Protein AF-A0A2E2RW66-F1 (afdb_monomer)

pLDDT: mean 82.97, std 22.16, range [25.02, 98.81]

Radius of gyration: 23.98 Å; Cα contacts (8 Å, |Δi|>4): 800; chains: 1; bounding box: 76×81×55 Å

Solvent-accessible surface area (backbone atoms only — not comparable to full-atom values): 22572 Å² total; per-residue (Å²): 132,74,61,72,46,78,42,65,45,99,88,58,49,57,39,29,41,33,36,67,34,49,28,32,40,36,44,41,57,40,90,89,77,62,44,79,34,31,44,38,28,28,31,56,84,73,71,51,70,77,42,40,42,37,46,43,56,52,96,90,62,48,66,36,30,38,44,34,87,45,46,69,62,15,36,42,43,45,59,52,98,80,56,28,51,33,35,38,39,31,69,54,42,71,90,65,44,36,46,41,42,66,47,97,72,63,43,64,38,31,36,68,90,56,33,51,36,42,53,49,72,66,100,80,35,77,60,57,62,50,57,46,28,43,42,88,27,43,40,43,59,52,96,86,47,37,41,37,22,63,53,64,38,42,38,42,63,43,98,85,75,40,75,32,30,42,31,42,81,87,65,53,51,36,39,46,41,59,52,97,88,54,50,66,35,36,39,37,39,95,92,41,32,37,36,27,92,44,101,45,36,41,34,41,38,72,61,81,84,65,74,78,87,82,72,83,77,70,70,62,88,76,36,52,41,37,39,38,93,40,96,45,36,37,24,64,62,90,49,53,31,38,47,42,60,52,77,66,44,21,44,36,33,28,23,39,64,78,35,47,78,77,31,47,40,51,62,47,66,56,50,42,61,74,46,87,63,52,80,66,43,59,19,57,57,53,32,38,48,42,78,92,78,58,32,35,46,17,69,70,38,46,34,30,28,87,78,49,26,37,53,40,55,53,86,68,62,41,8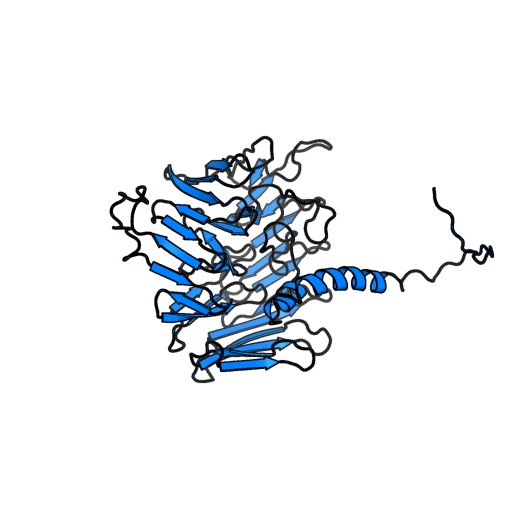4,44,86,47,38,42,80,37,40,26,52,38,28,74,46,18,48,83,46,21,46,38,68,58,38,59,42,33,37,45,42,70,54,52,47,49,68,71,50,53,96,47,93,73,50,62,70,51,50,63,56,50,52,66,55,55,60,59,60,75,66,63,79,78,76,88,82,80,92,78,90,83,88,85,88,85,88,90,85,88,86,88,81,90,130

Nearest PDB structures (foldseek):
  6sup-assembly1_A  TM=7.625E-01  e=3.632E-21  Photorhabdus luminescens
  6suf-assembly1_F  TM=7.823E-01  e=4.605E-19  Photorhabdus luminescens
  8qja-assembly4_D  TM=8.142E-01  e=4.060E-18  Advenella mimigardefordensis DPN7
  8qja-assembly1_A  TM=8.184E-01  e=6.995E-18  Advenella mimigardefordensis DPN7
  6h6e-assembly1_F  TM=7.562E-01  e=4.526E-18  Photorhabdus luminescens

Foldseek 3Di:
DFWPDFDADPVQFTQKTQGLLQKIWGWDADPPPRHTQWIWIAFNVRPDTPWIWGFDADPVGATQWIDIPDLQQIWGWDADPLLFTAWIARRPDRVLIWGWDADPQLAIQAIPLFGGWAAQDDPPGPQRLQTCDTRQFGFDADPQRFTCGRRAWGWDADPVRHTQWIQGNVRWIWGWDADPVQFTQWIQTPQAIWGDPDPFKIKRQDDDPDPPPVPPPPRSPPIFIWGCPDLQWIDRDPWIKGFDADLLRFGAFIATSNRDTPFGWHARLLGHTPDDRDPDQLGQSRFGQDPVRCWTCLRNFIDRSSSQWTSGFAPDDCPPAQQHDSRIHALSNNSSFWHRSNSGGIDGSVVSSVVNRDPDPVVVVVVVVVVVVVVVVVVVVPPPPDDDDDDDDDDDDDDDDDD

Mean predicted aligned error: 10.27 Å

Structure (mmCIF, N/CA/C/O backbone):
data_AF-A0A2E2RW66-F1
#
_entry.id   AF-A0A2E2RW66-F1
#
loop_
_atom_site.group_PDB
_atom_site.id
_atom_site.type_symbol
_atom_site.label_atom_id
_atom_site.label_alt_id
_atom_site.label_comp_id
_atom_site.label_asym_id
_atom_site.label_entity_id
_atom_site.label_seq_id
_atom_site.pdbx_PDB_ins_code
_atom_site.Cartn_x
_atom_site.Cartn_y
_atom_site.Cartn_z
_atom_site.occupancy
_atom_site.B_iso_or_equiv
_atom_site.auth_seq_id
_atom_site.auth_comp_id
_atom_site.auth_asym_id
_atom_site.auth_atom_id
_atom_site.pdbx_PDB_model_num
ATOM 1 N N . MET A 1 1 ? -5.185 0.413 30.596 1.00 34.66 1 MET A N 1
ATOM 2 C CA . MET A 1 1 ? -5.707 -0.905 30.176 1.00 34.66 1 MET A CA 1
ATOM 3 C C . MET A 1 1 ? -6.497 -0.659 28.896 1.00 34.66 1 MET A C 1
ATOM 5 O O . MET A 1 1 ? -7.471 0.074 28.973 1.00 34.66 1 MET A O 1
ATOM 9 N N . LEU A 1 2 ? -5.995 -1.081 27.727 1.00 49.78 2 LEU A N 1
ATOM 10 C CA . LEU A 1 2 ? -6.484 -0.613 26.408 1.00 49.78 2 LEU A CA 1
ATOM 11 C C . LEU A 1 2 ? -7.081 -1.725 25.517 1.00 49.78 2 LEU A C 1
ATOM 13 O O . LEU A 1 2 ? -7.758 -1.418 24.545 1.00 49.78 2 LEU A O 1
ATOM 17 N N . ALA A 1 3 ? -6.966 -2.989 25.931 1.00 52.75 3 ALA A N 1
ATOM 18 C CA . ALA A 1 3 ? -7.875 -4.075 25.567 1.00 52.75 3 ALA A CA 1
ATOM 19 C C . ALA A 1 3 ? -8.544 -4.571 26.858 1.00 52.75 3 ALA A C 1
ATOM 21 O O . ALA A 1 3 ? -7.875 -4.706 27.887 1.00 52.75 3 ALA A O 1
ATOM 22 N N . ALA A 1 4 ? -9.859 -4.789 26.828 1.00 56.22 4 ALA A N 1
ATOM 23 C CA . ALA A 1 4 ? -10.610 -5.290 27.980 1.00 56.22 4 ALA A CA 1
ATOM 24 C C . ALA A 1 4 ? -10.517 -6.822 28.099 1.00 56.22 4 ALA A C 1
ATOM 26 O O . ALA A 1 4 ? -10.703 -7.365 29.186 1.00 56.22 4 ALA A O 1
ATOM 27 N N . GLY A 1 5 ? -10.199 -7.516 27.000 1.00 60.09 5 GLY A N 1
ATOM 28 C CA . GLY A 1 5 ? -9.910 -8.947 26.993 1.00 60.09 5 GLY A CA 1
ATOM 29 C C . GLY A 1 5 ? -9.591 -9.483 25.596 1.00 60.09 5 GLY A C 1
ATOM 30 O O . GLY A 1 5 ? -10.109 -8.978 24.598 1.00 60.09 5 GLY A O 1
ATOM 31 N N . LEU A 1 6 ? -8.756 -10.521 25.555 1.00 67.25 6 LEU A N 1
ATOM 32 C CA . LEU A 1 6 ? -8.496 -11.350 24.381 1.00 67.25 6 LEU A CA 1
ATOM 33 C C . LEU A 1 6 ? -9.107 -12.728 24.596 1.00 67.25 6 LEU A C 1
ATOM 35 O O . LEU A 1 6 ? -9.028 -13.282 25.693 1.00 67.25 6 LEU A O 1
ATOM 39 N N . VAL A 1 7 ? -9.705 -13.278 23.547 1.00 65.38 7 VAL A N 1
ATOM 40 C CA . VAL A 1 7 ? -10.183 -14.660 23.535 1.00 65.38 7 VAL A CA 1
ATOM 41 C C . VAL A 1 7 ? -9.370 -15.409 22.493 1.00 65.38 7 VAL A C 1
ATOM 43 O O . VAL A 1 7 ? -9.375 -15.015 21.331 1.00 65.38 7 VAL A O 1
ATOM 46 N N . GLY A 1 8 ? -8.668 -16.461 22.908 1.00 59.44 8 GLY A N 1
ATOM 47 C CA . GLY A 1 8 ? -7.896 -17.331 22.021 1.00 59.44 8 GLY A CA 1
ATOM 48 C C . GLY A 1 8 ? -8.613 -18.647 21.714 1.00 59.44 8 GLY A C 1
ATOM 49 O O . GLY A 1 8 ? -9.486 -19.081 22.467 1.00 59.44 8 GLY A O 1
ATOM 50 N N . GLU A 1 9 ? -8.231 -19.283 20.612 1.00 56.41 9 GLU A N 1
ATOM 51 C CA . GLU A 1 9 ? -8.463 -20.700 20.338 1.00 56.41 9 GLU A CA 1
ATOM 52 C C . GLU A 1 9 ? -7.385 -21.560 21.025 1.00 56.41 9 GLU A C 1
ATOM 54 O O . GLU A 1 9 ? -6.337 -21.066 21.448 1.00 56.41 9 GLU A O 1
ATOM 59 N N . ALA A 1 10 ? -7.629 -22.870 21.135 1.00 53.09 10 ALA A N 1
ATOM 60 C CA . ALA A 1 10 ? -6.709 -23.804 21.795 1.00 53.09 10 ALA A CA 1
ATOM 61 C C . ALA A 1 10 ? -5.326 -23.914 21.115 1.00 53.09 10 ALA A C 1
ATOM 63 O O . ALA A 1 10 ? -4.374 -24.366 21.745 1.00 53.09 10 ALA A O 1
ATOM 64 N N . ASP A 1 11 ? -5.210 -23.494 19.854 1.00 56.59 11 ASP A N 1
ATOM 65 C CA . ASP A 1 11 ? -3.964 -23.451 19.078 1.00 56.59 11 ASP A CA 1
ATOM 66 C C . ASP A 1 11 ? -3.228 -22.099 19.168 1.00 56.59 11 ASP A C 1
ATOM 68 O O . ASP A 1 11 ? -2.173 -21.924 18.557 1.00 56.59 11 ASP A O 1
ATOM 72 N N . GLY A 1 12 ? -3.750 -21.150 19.953 1.00 62.66 12 GLY A N 1
ATOM 73 C CA . GLY A 1 12 ? -3.144 -19.838 20.183 1.00 62.66 12 GLY A CA 1
ATOM 74 C C . GLY A 1 12 ? -3.593 -18.740 19.216 1.00 62.66 12 GLY A C 1
ATOM 75 O O . GLY A 1 12 ? -3.150 -17.606 19.372 1.00 62.66 12 GLY A O 1
ATOM 76 N N . GLN A 1 13 ? -4.481 -19.026 18.255 1.00 67.81 13 GLN A N 1
ATOM 77 C CA . GLN A 1 13 ? -5.049 -17.986 17.391 1.00 67.81 13 GLN A CA 1
ATOM 78 C C . GLN A 1 13 ? -6.012 -17.081 18.168 1.00 67.81 13 GLN A C 1
ATOM 80 O O . GLN A 1 13 ? -6.828 -17.560 18.955 1.00 67.81 13 GLN A O 1
ATOM 85 N N . THR A 1 14 ? -5.977 -15.770 17.921 1.00 75.75 14 THR A N 1
ATOM 86 C CA . THR A 1 14 ? -6.942 -14.839 18.523 1.00 75.75 14 THR A CA 1
ATOM 87 C C . THR A 1 14 ? -8.313 -15.014 17.864 1.00 75.75 14 THR A C 1
ATOM 89 O O . THR A 1 14 ? -8.493 -14.732 16.686 1.00 75.75 14 THR A O 1
ATOM 92 N N . LYS A 1 15 ? -9.302 -15.465 18.639 1.00 81.25 15 LYS A N 1
ATOM 93 C CA . LYS A 1 15 ? -10.714 -15.626 18.251 1.00 81.25 15 LYS A CA 1
ATOM 94 C C . LYS A 1 15 ? -11.490 -14.311 18.323 1.00 81.25 15 LYS A C 1
ATOM 96 O O . LYS A 1 15 ? -12.491 -14.123 17.632 1.00 81.25 15 LYS A O 1
ATOM 101 N N . GLY A 1 16 ? -11.052 -13.388 19.175 1.00 85.81 16 GLY A N 1
ATOM 102 C CA . GLY A 1 16 ? -11.626 -12.054 19.230 1.00 85.81 16 GLY A CA 1
ATOM 103 C C . GLY A 1 16 ? -10.973 -11.128 20.244 1.00 85.81 16 GLY A C 1
ATOM 104 O O . GLY A 1 16 ? -10.306 -11.559 21.187 1.00 85.81 16 GLY A O 1
ATOM 105 N N . ILE A 1 17 ? -11.221 -9.840 20.039 1.00 89.06 17 ILE A N 1
ATOM 106 C CA . ILE A 1 17 ? -10.689 -8.722 20.810 1.00 89.06 17 ILE A CA 1
ATOM 107 C C . ILE A 1 17 ? -11.868 -7.887 21.279 1.00 89.06 17 ILE A C 1
ATOM 109 O O . ILE A 1 17 ? -12.702 -7.471 20.477 1.00 89.06 17 ILE A O 1
ATOM 113 N N . ARG A 1 18 ? -11.943 -7.632 22.586 1.00 90.62 18 ARG A N 1
ATOM 114 C CA . ARG A 1 18 ? -12.869 -6.648 23.151 1.00 90.62 18 ARG A CA 1
ATOM 115 C C . ARG A 1 18 ? -12.087 -5.400 23.527 1.00 90.62 18 ARG A C 1
ATOM 117 O O . ARG A 1 18 ? -11.260 -5.437 24.443 1.00 90.62 18 ARG A O 1
ATOM 124 N N . TYR A 1 19 ? -12.372 -4.295 22.853 1.00 91.50 19 TYR A N 1
ATOM 125 C CA . TYR A 1 19 ? -11.727 -3.015 23.116 1.00 91.50 19 TYR A CA 1
ATOM 126 C C . TYR A 1 19 ? -12.392 -2.280 24.285 1.00 91.50 19 TYR A C 1
ATOM 128 O O . TYR A 1 19 ? -13.527 -2.565 24.675 1.00 91.50 19 TYR A O 1
ATOM 136 N N . ALA A 1 20 ? -11.668 -1.322 24.868 1.00 89.56 20 ALA A N 1
ATOM 137 C CA . ALA A 1 20 ? -12.139 -0.561 26.027 1.00 89.56 20 ALA A CA 1
ATOM 138 C C . ALA A 1 20 ? -13.366 0.324 25.726 1.00 89.56 20 ALA A C 1
ATOM 140 O O . ALA A 1 20 ? -14.143 0.603 26.635 1.00 89.56 20 ALA A O 1
ATOM 141 N N . ASN A 1 21 ? -13.566 0.722 24.465 1.00 92.19 21 ASN A N 1
ATOM 142 C CA . ASN A 1 21 ? -14.739 1.479 24.013 1.00 92.19 21 ASN A CA 1
ATOM 143 C C . ASN A 1 21 ? -15.983 0.598 23.771 1.00 92.19 21 ASN A C 1
ATOM 145 O O . ASN A 1 21 ? -16.995 1.084 23.279 1.00 92.19 21 ASN A O 1
ATOM 149 N N . GLY A 1 22 ? -15.918 -0.700 24.091 1.00 93.69 22 GLY A N 1
ATOM 150 C CA . GLY A 1 22 ? -17.031 -1.642 23.958 1.00 93.69 22 GLY A CA 1
ATOM 151 C C . GLY A 1 22 ? -17.144 -2.323 22.593 1.00 93.69 22 GLY A C 1
ATOM 152 O O . GLY A 1 22 ? -17.830 -3.342 22.510 1.00 93.69 22 GLY A O 1
ATOM 153 N N . VAL A 1 23 ? -16.439 -1.831 21.567 1.00 96.38 23 VAL A N 1
ATOM 154 C CA . VAL A 1 23 ? -16.366 -2.467 20.243 1.00 96.38 23 VAL A CA 1
ATOM 155 C C . VAL A 1 23 ? -15.673 -3.827 20.357 1.00 96.38 23 VAL A C 1
ATOM 157 O O . VAL A 1 23 ? -14.747 -4.013 21.156 1.00 96.38 23 VAL A O 1
ATOM 160 N N . VAL A 1 24 ? -16.130 -4.798 19.569 1.00 95.44 24 VAL A N 1
ATOM 161 C CA . VAL A 1 24 ? -15.585 -6.160 19.551 1.00 95.44 24 VAL A CA 1
ATOM 162 C C . VAL A 1 24 ? -15.237 -6.559 18.129 1.00 95.44 24 VAL A C 1
ATOM 164 O O . VAL A 1 24 ? -16.111 -6.513 17.275 1.00 95.44 24 VAL A O 1
ATOM 167 N N . THR A 1 25 ? -14.017 -7.040 17.900 1.00 95.50 25 THR A N 1
ATOM 168 C CA . THR A 1 25 ? -13.632 -7.695 16.640 1.00 95.50 25 THR A CA 1
ATOM 169 C C . THR A 1 25 ? -13.528 -9.200 16.858 1.00 95.50 25 THR A C 1
ATOM 171 O O . THR A 1 25 ? -12.970 -9.653 17.857 1.00 95.50 25 THR A O 1
ATOM 174 N N . ARG A 1 26 ? -14.096 -9.994 15.952 1.00 93.88 26 ARG A N 1
ATOM 175 C CA . ARG A 1 26 ? -14.115 -11.459 15.977 1.00 93.88 26 ARG A CA 1
ATOM 176 C C . ARG A 1 26 ? -13.459 -12.015 14.729 1.00 93.88 26 ARG A C 1
ATOM 178 O O . ARG A 1 26 ? -13.643 -11.483 13.638 1.00 93.88 26 ARG A O 1
ATOM 185 N N . PHE A 1 27 ? -12.777 -13.137 14.900 1.00 92.44 27 PHE A N 1
ATOM 186 C CA . PHE A 1 27 ? -12.103 -13.859 13.832 1.00 92.44 27 PHE A CA 1
ATOM 187 C C . PHE A 1 27 ? -12.691 -15.261 13.728 1.00 92.44 27 PHE A C 1
ATOM 189 O O . PHE A 1 27 ? -12.821 -15.971 14.727 1.00 92.44 27 PHE A O 1
ATOM 196 N N . THR A 1 28 ? -13.066 -15.659 12.515 1.00 92.62 28 THR A N 1
ATOM 197 C CA . THR A 1 28 ? -13.532 -17.020 12.226 1.00 92.62 28 THR A CA 1
ATOM 198 C C . THR A 1 28 ? -12.518 -17.716 11.344 1.00 92.62 28 THR A C 1
ATOM 200 O O . THR A 1 28 ? -12.124 -17.176 10.310 1.00 92.62 28 THR A O 1
ATOM 203 N N . PHE A 1 29 ? -12.135 -18.934 11.711 1.00 89.81 29 PHE A N 1
ATOM 204 C CA . PHE A 1 29 ? -11.152 -19.724 10.979 1.00 89.81 29 PHE A CA 1
ATOM 205 C C . PHE A 1 29 ? -11.774 -21.007 10.431 1.00 89.81 29 PHE A C 1
ATOM 207 O O . PHE A 1 29 ? -12.668 -21.583 11.055 1.00 89.81 29 PHE A O 1
ATOM 214 N N . SER A 1 30 ? -11.274 -21.478 9.286 1.00 88.69 30 SER A N 1
ATOM 215 C CA . SER A 1 30 ? -11.613 -22.805 8.766 1.00 88.69 30 SER A CA 1
ATOM 216 C C . SER A 1 30 ? -11.244 -23.876 9.807 1.00 88.69 30 SER A C 1
ATOM 218 O O . SER A 1 30 ? -10.129 -23.836 10.340 1.00 88.69 30 SER A O 1
ATOM 220 N N . PRO A 1 31 ? -12.137 -24.837 10.101 1.00 84.69 31 PRO A N 1
ATOM 221 C CA . PRO A 1 31 ? -11.854 -25.880 11.080 1.00 84.69 31 PRO A CA 1
ATOM 222 C C . PRO A 1 31 ? -10.672 -26.766 10.668 1.00 84.69 31 PRO A C 1
ATOM 224 O O . PRO A 1 31 ? -9.857 -27.117 11.515 1.00 84.69 31 PRO A O 1
ATOM 227 N N . GLU A 1 32 ? -10.542 -27.081 9.377 1.00 86.56 32 GLU A N 1
ATOM 228 C CA . GLU A 1 32 ? -9.525 -28.003 8.864 1.00 86.56 32 GLU A CA 1
ATOM 229 C C . GLU A 1 32 ? -8.224 -27.291 8.496 1.00 86.56 32 GLU A C 1
ATOM 231 O O . GLU A 1 32 ? -7.142 -27.767 8.826 1.00 86.56 32 GLU A O 1
ATOM 236 N N . ARG A 1 33 ? -8.319 -26.158 7.789 1.00 85.31 33 ARG A N 1
ATOM 237 C CA . ARG A 1 33 ? -7.143 -25.470 7.229 1.00 85.31 33 ARG A CA 1
ATOM 238 C C . ARG A 1 33 ? -6.628 -24.329 8.097 1.00 85.31 33 ARG A C 1
ATOM 240 O O . ARG A 1 33 ? -5.571 -23.784 7.804 1.00 85.31 33 ARG A O 1
ATOM 247 N N . ARG A 1 34 ? -7.383 -23.943 9.134 1.00 84.31 34 ARG A N 1
ATOM 248 C CA . ARG A 1 34 ? -7.061 -22.842 10.062 1.00 84.31 34 ARG A CA 1
ATOM 249 C C . ARG A 1 34 ? -6.847 -21.479 9.391 1.00 84.31 34 ARG A C 1
ATOM 251 O O . ARG A 1 34 ? -6.324 -20.561 10.012 1.00 84.31 34 ARG A O 1
ATOM 258 N N . TRP A 1 35 ? -7.284 -21.324 8.141 1.00 88.19 35 TRP A N 1
ATOM 259 C CA . TRP A 1 35 ? -7.283 -20.047 7.431 1.00 88.19 35 TRP A CA 1
ATOM 260 C C . TRP A 1 35 ? -8.331 -19.107 7.996 1.00 88.19 35 TRP A C 1
ATOM 262 O O . TRP A 1 35 ? -9.448 -19.541 8.279 1.00 88.19 35 TRP A O 1
ATOM 272 N N . LEU A 1 36 ? -8.011 -17.817 8.078 1.00 90.50 36 LEU A N 1
ATOM 273 C CA . LEU A 1 36 ? -9.003 -16.794 8.376 1.00 90.50 36 LEU A CA 1
ATOM 274 C C . LEU A 1 36 ? -10.065 -16.757 7.266 1.00 90.50 36 LEU A C 1
ATOM 276 O O . LEU A 1 36 ? -9.749 -16.586 6.084 1.00 90.50 36 LEU A O 1
ATOM 280 N N . THR A 1 37 ? -11.317 -16.933 7.681 1.00 93.94 37 THR A N 1
ATOM 281 C CA . THR A 1 37 ? -12.522 -16.998 6.836 1.00 93.94 37 THR A CA 1
ATOM 282 C C . THR A 1 37 ? -13.485 -15.846 7.086 1.00 93.94 37 THR A C 1
ATOM 284 O O . THR A 1 37 ? -14.288 -15.555 6.208 1.00 93.94 37 THR A O 1
ATOM 287 N N . ARG A 1 38 ? -13.403 -15.158 8.234 1.00 96.38 38 ARG A N 1
ATOM 288 C CA . ARG A 1 38 ? -14.203 -13.953 8.490 1.00 96.38 38 ARG A CA 1
ATOM 289 C C . ARG A 1 38 ? -13.566 -13.039 9.534 1.00 96.38 38 ARG A C 1
ATOM 291 O O . ARG A 1 38 ? -13.069 -13.551 10.538 1.00 96.38 38 ARG A O 1
ATOM 298 N N . ILE A 1 39 ? -13.624 -11.724 9.323 1.00 96.88 39 ILE A N 1
ATOM 299 C CA . ILE A 1 39 ? -13.396 -10.694 10.351 1.00 96.88 39 ILE A CA 1
ATOM 300 C C . ILE A 1 39 ? -14.698 -9.921 10.529 1.00 96.88 39 ILE A C 1
ATOM 302 O O . ILE A 1 39 ? -15.196 -9.346 9.569 1.00 96.88 39 ILE A O 1
ATOM 306 N N . GLU A 1 40 ? -15.226 -9.883 11.748 1.00 97.50 40 GLU A N 1
ATOM 307 C CA . GLU A 1 40 ? -16.466 -9.172 12.076 1.00 97.50 40 GLU A CA 1
ATOM 308 C C . GLU A 1 40 ? -16.210 -8.195 13.229 1.00 97.50 40 GLU A C 1
ATOM 310 O O . GLU A 1 40 ? -15.812 -8.616 14.315 1.00 97.50 40 GLU A O 1
ATOM 315 N N . THR A 1 41 ? -16.453 -6.903 13.015 1.00 97.75 41 THR A N 1
ATOM 316 C CA . THR A 1 41 ? -16.374 -5.856 14.043 1.00 97.75 41 THR A CA 1
ATOM 317 C C . THR A 1 41 ? -17.777 -5.388 14.402 1.00 97.75 41 THR A C 1
ATOM 319 O O . THR A 1 41 ? -18.537 -4.961 13.538 1.00 97.75 41 THR A O 1
ATOM 322 N N . ILE A 1 42 ? -18.121 -5.442 15.687 1.00 97.94 42 ILE A N 1
ATOM 323 C CA . ILE A 1 42 ? -19.459 -5.181 16.224 1.00 97.94 42 ILE A CA 1
ATOM 324 C C . ILE A 1 42 ? -19.402 -3.989 17.174 1.00 97.94 42 ILE A C 1
ATOM 326 O O . ILE A 1 42 ? -18.523 -3.914 18.039 1.00 97.94 42 ILE A O 1
ATOM 330 N N . ALA A 1 43 ? -20.362 -3.081 17.028 1.00 97.94 43 ALA A N 1
ATOM 331 C CA . ALA A 1 43 ? -20.525 -1.899 17.859 1.00 97.94 43 ALA A CA 1
ATOM 332 C C . ALA A 1 43 ? -20.775 -2.248 19.345 1.00 97.94 43 ALA A C 1
ATOM 334 O O . ALA A 1 43 ? -21.106 -3.392 19.680 1.00 97.94 43 ALA A O 1
ATOM 335 N N . PRO A 1 44 ? -20.678 -1.266 20.265 1.00 96.56 44 PRO A N 1
ATOM 336 C CA . PRO A 1 44 ? -20.889 -1.505 21.696 1.00 96.56 44 PRO A CA 1
ATOM 337 C C . PRO A 1 44 ? -22.292 -2.014 22.066 1.00 96.56 44 PRO A C 1
ATOM 339 O O . PRO A 1 44 ? -22.463 -2.592 23.138 1.00 96.56 44 PRO A O 1
ATOM 342 N N . ASP A 1 45 ? -23.287 -1.829 21.190 1.00 95.81 45 ASP A N 1
ATOM 343 C CA . ASP A 1 45 ? -24.642 -2.372 21.359 1.00 95.81 45 ASP A CA 1
ATOM 344 C C . ASP A 1 45 ? -24.705 -3.910 21.241 1.00 95.81 45 ASP A C 1
ATOM 346 O O . ASP A 1 45 ? -25.702 -4.521 21.623 1.00 95.81 45 ASP A O 1
ATOM 350 N N . GLY A 1 46 ? -23.633 -4.540 20.746 1.00 94.12 46 GLY A N 1
ATOM 351 C CA . GLY A 1 46 ? -23.517 -5.983 20.563 1.00 94.12 46 GLY A CA 1
ATOM 352 C C . GLY A 1 46 ? -24.324 -6.551 19.394 1.00 94.12 46 GLY A C 1
ATOM 353 O O . GLY A 1 46 ? -24.393 -7.776 19.275 1.00 94.12 46 GLY A O 1
ATOM 354 N N . VAL A 1 47 ? -24.924 -5.703 18.553 1.00 94.12 47 VAL A N 1
ATOM 355 C CA . VAL A 1 47 ? -25.826 -6.100 17.459 1.00 94.12 47 VAL A CA 1
ATOM 356 C C . VAL A 1 47 ? -25.401 -5.493 16.125 1.00 94.12 47 VAL A C 1
ATOM 358 O O . VAL A 1 47 ? -25.420 -6.190 15.113 1.00 94.12 47 VAL A O 1
ATOM 361 N N . THR A 1 48 ? -25.011 -4.221 16.099 1.00 97.25 48 THR A N 1
ATOM 362 C CA . THR A 1 48 ? -24.689 -3.522 14.853 1.00 97.25 48 THR A CA 1
ATOM 363 C C . THR A 1 48 ? -23.302 -3.929 14.360 1.00 97.25 48 THR A C 1
ATOM 365 O O . THR A 1 48 ? -22.299 -3.653 15.020 1.00 97.25 48 THR A O 1
ATOM 368 N N . ALA A 1 49 ? -23.230 -4.565 13.190 1.00 97.25 49 ALA A N 1
ATOM 369 C CA . ALA A 1 49 ? -21.963 -4.811 12.510 1.00 97.25 49 ALA A CA 1
ATOM 370 C C . ALA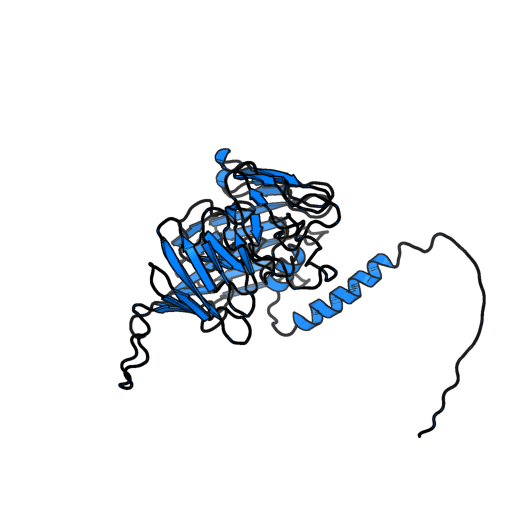 A 1 49 ? -21.428 -3.493 11.928 1.00 97.25 49 ALA A C 1
ATOM 372 O O . ALA A 1 49 ? -22.109 -2.825 11.154 1.00 97.25 49 ALA A O 1
ATOM 373 N N . LEU A 1 50 ? -20.217 -3.121 12.333 1.00 97.44 50 LEU A N 1
ATOM 374 C CA . LEU A 1 50 ? -19.471 -1.988 11.788 1.00 97.44 50 LEU A CA 1
ATOM 375 C C . LEU A 1 50 ? -18.620 -2.421 10.591 1.00 97.44 50 LEU A C 1
ATOM 377 O O . LEU A 1 50 ? -18.486 -1.667 9.638 1.00 97.44 50 LEU A O 1
ATOM 381 N N . MET A 1 51 ? -18.076 -3.639 10.645 1.00 97.25 51 MET A N 1
ATOM 382 C CA . MET A 1 51 ? -17.306 -4.276 9.578 1.00 97.25 51 MET A CA 1
ATOM 383 C C . MET A 1 51 ? -17.646 -5.759 9.538 1.00 97.25 51 MET A C 1
ATOM 385 O O . MET A 1 51 ? -17.764 -6.388 10.590 1.00 97.25 51 MET A O 1
ATOM 389 N N . ASP A 1 52 ? -17.736 -6.329 8.346 1.00 97.56 52 ASP A N 1
ATOM 390 C CA . ASP A 1 52 ? -17.889 -7.765 8.167 1.00 97.56 52 ASP A CA 1
ATOM 391 C C . ASP A 1 52 ? -17.259 -8.180 6.844 1.00 97.56 52 ASP A C 1
ATOM 393 O O . ASP A 1 52 ? -17.811 -7.890 5.790 1.00 97.56 52 ASP A O 1
ATOM 397 N N . TYR A 1 53 ? -16.087 -8.807 6.907 1.00 98.06 53 TYR A N 1
ATOM 398 C CA . TYR A 1 53 ? -15.400 -9.345 5.740 1.00 98.06 53 TYR A CA 1
ATOM 399 C C . TYR A 1 53 ? -15.346 -10.857 5.818 1.00 98.06 53 TYR A C 1
ATOM 401 O O . TYR A 1 53 ? -14.606 -11.402 6.641 1.00 98.06 53 TYR A O 1
ATOM 409 N N . ALA A 1 54 ? -16.088 -11.532 4.943 1.00 98.31 54 ALA A N 1
ATOM 410 C CA . ALA A 1 54 ? -15.990 -12.970 4.733 1.00 98.31 54 ALA A CA 1
ATOM 411 C C . ALA A 1 54 ? -15.087 -13.283 3.531 1.00 98.31 54 ALA A C 1
ATOM 413 O O . ALA A 1 54 ? -15.181 -12.649 2.484 1.00 98.31 54 ALA A O 1
ATOM 414 N N . TYR A 1 55 ? -14.211 -14.276 3.684 1.00 97.88 55 TYR A N 1
ATOM 415 C CA . TYR A 1 55 ? -13.184 -14.624 2.704 1.00 97.88 55 TYR A CA 1
ATOM 416 C C . TYR A 1 55 ? -13.474 -15.984 2.079 1.00 97.88 55 TYR A C 1
ATOM 418 O O . TYR A 1 55 ? -13.451 -17.009 2.768 1.00 97.88 55 TYR A O 1
ATOM 426 N N . THR A 1 56 ? -13.664 -16.010 0.761 1.00 97.62 56 THR A N 1
ATOM 427 C CA . THR A 1 56 ? -13.620 -17.258 -0.012 1.00 97.62 56 THR A CA 1
ATOM 428 C C . THR A 1 56 ? -12.207 -17.473 -0.517 1.00 97.62 56 THR A C 1
ATOM 430 O O . THR A 1 56 ? -11.571 -16.538 -1.005 1.00 97.62 56 THR A O 1
ATOM 433 N N . ARG A 1 57 ? -11.718 -18.709 -0.400 1.00 95.25 57 ARG A N 1
ATOM 434 C CA . ARG A 1 57 ? -10.377 -19.095 -0.835 1.00 95.25 57 ARG A CA 1
ATOM 435 C C . ARG A 1 57 ? -10.424 -20.241 -1.832 1.00 95.25 57 ARG A C 1
ATOM 437 O O . ARG A 1 57 ? -11.323 -21.079 -1.774 1.00 95.25 57 ARG A O 1
ATOM 444 N N . ASP A 1 58 ? -9.438 -20.289 -2.715 1.00 93.75 58 ASP A N 1
ATOM 445 C CA . ASP A 1 58 ? -9.212 -21.434 -3.590 1.00 93.75 58 ASP A CA 1
ATOM 446 C C . ASP A 1 58 ? -8.510 -22.600 -2.862 1.00 93.75 58 ASP A C 1
ATOM 448 O O . ASP A 1 58 ? -8.260 -22.577 -1.651 1.00 93.75 58 ASP A O 1
ATOM 452 N N . ALA A 1 59 ? -8.193 -23.662 -3.608 1.00 91.12 59 ALA A N 1
ATOM 453 C CA . ALA A 1 59 ? -7.534 -24.842 -3.059 1.00 91.12 59 ALA A CA 1
ATOM 454 C C . ALA A 1 59 ? -6.098 -24.575 -2.567 1.00 91.12 59 ALA A C 1
ATOM 456 O O . ALA A 1 59 ? -5.652 -25.301 -1.675 1.00 91.12 59 ALA A O 1
ATOM 457 N N . ALA A 1 60 ? -5.413 -23.556 -3.100 1.00 89.12 60 ALA A N 1
ATOM 458 C CA . ALA A 1 60 ? -4.085 -23.117 -2.667 1.00 89.12 60 ALA A CA 1
ATOM 459 C C . ALA A 1 60 ? -4.147 -22.170 -1.453 1.00 89.12 60 ALA A C 1
ATOM 461 O O . ALA A 1 60 ? -3.152 -21.978 -0.760 1.00 89.12 60 ALA A O 1
ATOM 462 N N . GLY A 1 61 ? -5.330 -21.634 -1.146 1.00 90.69 61 GLY A N 1
ATOM 463 C CA . GLY A 1 61 ? -5.572 -20.751 -0.009 1.00 90.69 61 GLY A CA 1
ATOM 464 C C . GLY A 1 61 ? -5.547 -19.277 -0.342 1.00 90.69 61 GLY A C 1
ATOM 465 O O . GLY A 1 61 ? -5.644 -18.462 0.577 1.00 90.69 61 GLY A O 1
ATOM 466 N N . ARG A 1 62 ? -5.479 -18.922 -1.624 1.00 94.12 62 ARG A N 1
ATOM 467 C CA . ARG A 1 62 ? -5.593 -17.536 -2.077 1.00 94.12 62 ARG A CA 1
ATOM 468 C C . ARG A 1 62 ? -7.039 -17.091 -1.956 1.00 94.12 62 ARG A C 1
ATOM 470 O O . ARG A 1 62 ? -7.952 -17.835 -2.303 1.00 94.12 62 ARG A O 1
ATOM 477 N N . ILE A 1 63 ? -7.246 -15.889 -1.443 1.00 97.12 63 ILE A N 1
ATOM 478 C CA . ILE A 1 63 ? -8.534 -15.211 -1.404 1.00 97.12 63 ILE A CA 1
ATOM 479 C C . ILE A 1 63 ? -8.948 -14.907 -2.842 1.00 97.12 63 ILE A C 1
ATOM 481 O O . ILE A 1 63 ? -8.252 -14.191 -3.558 1.00 97.12 63 ILE A O 1
ATOM 485 N N . THR A 1 64 ? -10.099 -15.441 -3.236 1.00 98.06 64 THR A N 1
ATOM 486 C CA . THR A 1 64 ? -10.738 -15.207 -4.540 1.00 98.06 64 THR A CA 1
ATOM 487 C C . THR A 1 64 ? -11.995 -14.356 -4.421 1.00 98.06 64 THR A C 1
ATOM 489 O O . THR A 1 64 ? -12.514 -13.870 -5.421 1.00 98.06 64 THR A O 1
ATOM 492 N N . ARG A 1 65 ? -12.503 -14.154 -3.201 1.00 98.50 65 ARG A N 1
ATOM 493 C CA . ARG A 1 65 ? -13.631 -13.263 -2.937 1.00 98.50 65 ARG A CA 1
ATOM 494 C C . ARG A 1 65 ? -13.571 -12.709 -1.524 1.00 98.50 65 ARG A C 1
ATOM 496 O O . ARG A 1 65 ? -13.274 -13.452 -0.585 1.00 98.50 65 ARG A O 1
ATOM 503 N N . ILE A 1 66 ? -13.909 -11.433 -1.395 1.00 98.62 66 ILE A N 1
ATOM 504 C CA . ILE A 1 66 ? -14.203 -10.765 -0.129 1.00 98.62 66 ILE A CA 1
ATOM 505 C C . ILE A 1 66 ? -15.656 -10.306 -0.192 1.00 98.62 66 ILE A C 1
ATOM 507 O O . ILE A 1 66 ? -16.025 -9.581 -1.110 1.00 98.62 66 ILE A O 1
ATOM 511 N N . ASP A 1 67 ? -16.475 -10.723 0.764 1.00 98.50 67 ASP A N 1
ATOM 512 C CA . ASP A 1 67 ? -17.838 -10.223 0.946 1.00 98.50 67 ASP A CA 1
ATOM 513 C C . ASP A 1 67 ? -17.853 -9.240 2.116 1.00 98.50 67 ASP A C 1
ATOM 515 O O . ASP A 1 67 ? -17.538 -9.634 3.238 1.00 98.50 67 ASP A O 1
ATOM 519 N N . GLY A 1 68 ? -18.176 -7.978 1.825 1.00 97.50 68 GLY A N 1
ATOM 520 C CA . GLY A 1 68 ? -18.352 -6.892 2.792 1.00 97.50 68 GLY A CA 1
ATOM 521 C C . GLY A 1 68 ? -19.797 -6.753 3.291 1.00 97.50 68 GLY A C 1
ATOM 522 O O . GLY A 1 68 ? -20.682 -7.514 2.898 1.00 97.50 68 GLY A O 1
ATOM 523 N N . LEU A 1 69 ? -20.079 -5.712 4.087 1.00 97.00 69 LEU A N 1
ATOM 524 C CA . LEU A 1 69 ? -21.458 -5.362 4.473 1.00 97.00 69 LEU A CA 1
ATOM 525 C C . LEU A 1 69 ? -22.269 -4.832 3.282 1.00 97.00 69 LEU A C 1
ATOM 527 O O . LEU A 1 69 ? -23.496 -4.948 3.251 1.00 97.00 69 LEU A O 1
ATOM 531 N N . THR A 1 70 ? -21.584 -4.242 2.302 1.00 96.50 70 THR A N 1
ATOM 532 C CA . THR A 1 70 ? -22.175 -3.679 1.086 1.00 96.50 70 THR A CA 1
ATOM 533 C C . THR A 1 70 ? -21.510 -4.226 -0.184 1.00 96.50 70 THR A C 1
ATOM 535 O O . THR A 1 70 ? -20.362 -4.684 -0.144 1.00 96.50 70 THR A O 1
ATOM 538 N N . PRO A 1 71 ? -22.176 -4.135 -1.353 1.00 97.38 71 PRO A N 1
ATOM 539 C CA . PRO A 1 71 ? -21.552 -4.498 -2.625 1.00 97.38 71 PRO A CA 1
ATOM 540 C C . PRO A 1 71 ? -20.265 -3.713 -2.913 1.00 97.38 71 PRO A C 1
ATOM 542 O O . PRO A 1 71 ? -19.297 -4.298 -3.374 1.00 97.38 71 PRO A O 1
ATOM 545 N N . SER A 1 72 ? -20.197 -2.426 -2.548 1.00 94.94 72 SER A N 1
ATOM 546 C CA . SER A 1 72 ? -18.999 -1.588 -2.741 1.00 94.94 72 SER A CA 1
ATOM 547 C C . SER A 1 72 ? -17.790 -1.997 -1.891 1.00 94.94 72 SER A C 1
ATOM 549 O O . SER A 1 72 ? -16.659 -1.608 -2.181 1.00 94.94 72 SER A O 1
ATOM 551 N N . GLU A 1 73 ? -18.017 -2.771 -0.833 1.00 96.12 73 GLU A N 1
ATOM 552 C CA . GLU A 1 73 ? -16.974 -3.357 0.016 1.00 96.12 73 GLU A CA 1
ATOM 553 C C . GLU A 1 73 ? -16.627 -4.793 -0.398 1.00 96.12 73 GLU A C 1
ATOM 555 O O . GLU A 1 73 ? -15.701 -5.385 0.155 1.00 96.12 73 GLU A O 1
ATOM 560 N N . SER A 1 74 ? -17.365 -5.354 -1.358 1.00 98.25 74 SER A N 1
ATOM 561 C CA . SER A 1 74 ? -17.212 -6.729 -1.812 1.00 98.25 74 SER A CA 1
ATOM 562 C C . SER A 1 74 ? -16.421 -6.789 -3.114 1.00 98.25 74 SER A C 1
ATOM 564 O O . SER A 1 74 ? -16.607 -5.963 -4.007 1.00 98.25 74 SER A O 1
ATOM 566 N N . TRP A 1 75 ? -15.554 -7.791 -3.226 1.00 98.62 75 TRP A N 1
ATOM 567 C CA . TRP A 1 75 ? -14.639 -7.950 -4.348 1.00 98.62 75 TRP A CA 1
ATOM 568 C C . TRP A 1 75 ? -14.540 -9.400 -4.811 1.00 98.62 75 TRP A C 1
ATOM 570 O O . TRP A 1 75 ? -14.561 -10.319 -3.989 1.00 98.62 75 TRP A O 1
ATOM 580 N N . ILE A 1 76 ? -14.367 -9.603 -6.116 1.00 98.81 76 ILE A N 1
ATOM 581 C CA . ILE A 1 76 ? -13.991 -10.888 -6.718 1.00 98.81 76 ILE A CA 1
ATOM 582 C C . ILE A 1 76 ? -12.609 -10.751 -7.353 1.00 98.81 76 ILE A C 1
ATOM 584 O O . ILE A 1 76 ? -12.328 -9.784 -8.058 1.00 98.81 76 ILE A O 1
ATOM 588 N N . TYR A 1 77 ? -11.759 -11.749 -7.127 1.00 98.75 77 TYR A N 1
ATOM 589 C CA . TYR A 1 77 ? -10.403 -11.803 -7.653 1.00 98.75 77 TYR A CA 1
ATOM 590 C C . TYR A 1 77 ? -10.174 -13.069 -8.468 1.00 98.75 77 TYR A C 1
ATOM 592 O O . TYR A 1 77 ? -10.711 -14.137 -8.160 1.00 98.75 77 TYR A O 1
ATOM 600 N N . SER A 1 78 ? -9.329 -12.952 -9.487 1.00 98.44 78 SER A N 1
ATOM 601 C CA . SER A 1 78 ? -8.750 -14.102 -10.175 1.00 98.44 78 SER A CA 1
ATOM 602 C C . SER A 1 78 ? -7.241 -13.949 -10.271 1.00 98.44 78 SER A C 1
ATOM 604 O O . SER A 1 78 ? -6.720 -12.834 -10.224 1.00 98.44 78 SER A O 1
ATOM 606 N N . HIS A 1 79 ? -6.551 -15.075 -10.410 1.00 97.94 79 HIS A N 1
ATOM 607 C CA . HIS A 1 79 ? -5.097 -15.148 -10.428 1.00 97.94 79 HIS A CA 1
ATOM 608 C C . HIS A 1 79 ? -4.631 -16.082 -11.537 1.00 97.94 79 HIS A C 1
ATOM 610 O O . HIS A 1 79 ? -5.376 -16.977 -11.944 1.00 97.94 79 HIS A O 1
ATOM 616 N N . ASP A 1 80 ? -3.403 -15.889 -12.003 1.00 96.50 80 ASP A N 1
ATOM 617 C CA . ASP A 1 80 ? -2.747 -16.833 -12.902 1.00 96.50 80 ASP A CA 1
ATOM 618 C C . ASP A 1 80 ? -2.117 -18.017 -12.139 1.00 96.50 80 ASP A C 1
ATOM 620 O O . ASP A 1 80 ? -2.259 -18.169 -10.917 1.00 96.50 80 ASP A O 1
ATOM 624 N N . ASP A 1 81 ? -1.432 -18.884 -12.888 1.00 94.06 81 ASP A N 1
ATOM 625 C CA . ASP A 1 81 ? -0.753 -20.074 -12.365 1.00 94.06 81 ASP A CA 1
ATOM 626 C C . ASP A 1 81 ? 0.529 -19.741 -11.570 1.00 94.06 81 ASP A C 1
ATOM 628 O O . ASP A 1 81 ? 1.105 -20.627 -10.940 1.00 94.06 81 ASP A O 1
ATOM 632 N N . LEU A 1 82 ? 0.981 -18.480 -11.589 1.00 93.38 82 LEU A N 1
ATOM 633 C CA . LEU A 1 82 ? 2.109 -17.955 -10.809 1.00 93.38 82 LEU A CA 1
ATOM 634 C C . LEU A 1 82 ? 1.646 -17.124 -9.599 1.00 93.38 82 LEU A C 1
ATOM 636 O O . LEU A 1 82 ? 2.445 -16.405 -8.995 1.00 93.38 82 LEU A O 1
ATOM 640 N N . ASP A 1 83 ? 0.367 -17.233 -9.236 1.00 94.38 83 ASP A N 1
ATOM 641 C CA . ASP A 1 83 ? -0.280 -16.490 -8.155 1.00 94.38 83 ASP A CA 1
ATOM 642 C C . ASP A 1 83 ? -0.368 -14.977 -8.369 1.00 94.38 83 ASP A C 1
ATOM 644 O O . ASP A 1 83 ? -0.578 -14.241 -7.412 1.00 94.38 83 ASP A O 1
ATOM 648 N N . GLN A 1 84 ? -0.260 -14.487 -9.601 1.00 97.50 84 GLN A N 1
ATOM 649 C CA . GLN A 1 84 ? -0.352 -13.056 -9.894 1.00 97.50 84 GLN A CA 1
ATOM 650 C C . GLN A 1 84 ? -1.806 -12.653 -10.126 1.00 97.50 84 GLN A C 1
ATOM 652 O O . GLN A 1 84 ? -2.557 -13.364 -10.794 1.00 97.50 84 GLN A O 1
ATOM 657 N N . LEU A 1 85 ? -2.217 -11.513 -9.572 1.00 98.62 85 LEU A N 1
ATOM 658 C CA . LEU A 1 85 ? -3.587 -11.009 -9.657 1.00 98.62 85 LEU A CA 1
ATOM 659 C C . LEU A 1 85 ? -3.958 -10.666 -11.107 1.00 98.62 85 LEU A C 1
ATOM 661 O O . LEU A 1 85 ? -3.414 -9.727 -11.660 1.00 98.62 85 LEU A O 1
ATOM 665 N N . LEU A 1 86 ? -4.919 -11.357 -11.717 1.00 98.69 86 LEU A N 1
ATOM 666 C CA . LEU A 1 86 ? -5.380 -11.085 -13.086 1.00 98.69 86 LEU A CA 1
ATOM 667 C C . LEU A 1 86 ? -6.556 -10.116 -13.139 1.00 98.69 86 LEU A C 1
ATOM 669 O O . LEU A 1 86 ? -6.618 -9.272 -14.034 1.00 98.69 86 LEU A O 1
ATOM 673 N N . THR A 1 87 ? -7.498 -10.235 -12.204 1.00 98.75 87 THR A N 1
ATOM 674 C CA . THR A 1 87 ? -8.680 -9.369 -12.153 1.00 98.75 87 THR A CA 1
ATOM 675 C C . THR A 1 87 ? -9.033 -8.993 -10.726 1.00 98.75 87 THR A C 1
ATOM 677 O O . THR A 1 87 ? -8.901 -9.813 -9.818 1.00 98.75 87 THR A O 1
ATOM 680 N N . ALA A 1 88 ? -9.559 -7.788 -10.555 1.00 98.69 88 ALA A N 1
ATOM 681 C CA . ALA A 1 88 ? -10.258 -7.345 -9.361 1.00 98.69 88 ALA A CA 1
ATOM 682 C C . ALA A 1 88 ? -11.574 -6.694 -9.789 1.00 98.69 88 ALA A C 1
ATOM 684 O O . ALA A 1 88 ? -11.550 -5.726 -10.534 1.00 98.69 88 ALA A O 1
ATOM 685 N N . ASP A 1 89 ? -12.692 -7.249 -9.343 1.00 98.50 89 ASP A N 1
ATOM 686 C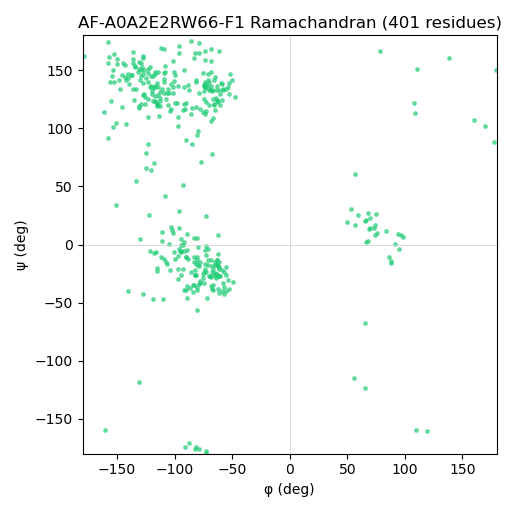 CA . ASP A 1 89 ? -14.053 -6.803 -9.663 1.00 98.50 89 ASP A CA 1
ATOM 687 C C . ASP A 1 89 ? -14.706 -6.304 -8.372 1.00 98.50 89 ASP A C 1
ATOM 689 O O . ASP A 1 89 ? -14.788 -7.063 -7.400 1.00 98.50 89 ASP A O 1
ATOM 693 N N . ASN A 1 90 ? -15.095 -5.028 -8.330 1.00 98.31 90 ASN A N 1
ATOM 694 C CA . ASN A 1 90 ? -15.803 -4.429 -7.208 1.00 98.31 90 ASN A CA 1
ATOM 695 C C . ASN A 1 90 ? -17.313 -4.511 -7.437 1.00 98.31 90 ASN A C 1
ATOM 697 O O . ASN A 1 90 ? -17.874 -3.807 -8.271 1.00 98.31 90 ASN A O 1
ATOM 701 N N . LEU A 1 91 ? -18.014 -5.250 -6.578 1.00 98.19 91 LEU A N 1
ATOM 702 C CA . LEU A 1 91 ? -19.425 -5.577 -6.809 1.00 98.19 91 LEU A CA 1
ATOM 703 C C . LEU A 1 91 ? -20.398 -4.399 -6.652 1.00 98.19 91 LEU A C 1
ATOM 705 O O . LEU A 1 91 ? -21.606 -4.579 -6.831 1.00 98.19 91 LEU A O 1
ATOM 709 N N . GLY A 1 92 ? -19.917 -3.221 -6.252 1.00 96.62 92 GLY A N 1
ATOM 710 C CA . GLY A 1 92 ? -20.726 -2.016 -6.102 1.00 96.62 92 GLY A CA 1
ATOM 711 C C . GLY A 1 92 ? -20.276 -0.825 -6.942 1.00 96.62 92 GLY A C 1
ATOM 712 O O . GLY A 1 92 ? -20.965 0.194 -6.898 1.00 96.62 92 GLY A O 1
ATOM 713 N N . ASP A 1 93 ? -19.151 -0.909 -7.658 1.00 95.69 93 ASP A N 1
ATOM 714 C CA . ASP A 1 93 ? -18.628 0.180 -8.487 1.00 95.69 93 ASP A CA 1
ATOM 715 C C . ASP A 1 93 ? -17.675 -0.332 -9.575 1.00 95.69 93 ASP A C 1
ATOM 717 O O . ASP A 1 93 ? -16.459 -0.359 -9.378 1.00 95.69 93 ASP A O 1
ATOM 721 N N . ASP A 1 94 ? -18.232 -0.626 -10.750 1.00 95.44 94 ASP A N 1
ATOM 722 C CA . ASP A 1 94 ? -17.512 -1.101 -11.939 1.00 95.44 94 ASP A CA 1
ATOM 723 C C . ASP A 1 94 ? -16.355 -0.173 -12.377 1.00 95.44 94 ASP A C 1
ATOM 725 O O . ASP A 1 94 ? -15.453 -0.589 -13.101 1.00 95.44 94 ASP A O 1
ATOM 729 N N . ASN A 1 95 ? -16.326 1.103 -11.955 1.00 94.75 95 ASN A N 1
ATOM 730 C CA . ASN A 1 95 ? -15.190 1.989 -12.261 1.00 94.75 95 ASN A CA 1
ATOM 731 C C . ASN A 1 95 ? -13.918 1.611 -11.490 1.00 94.75 95 ASN A C 1
ATOM 733 O O . ASN A 1 95 ? -12.844 2.139 -11.786 1.00 94.75 95 ASN A O 1
ATOM 737 N N . ARG A 1 96 ? -14.043 0.755 -10.473 1.00 95.56 96 ARG A N 1
ATOM 738 C CA . ARG A 1 96 ? -12.925 0.207 -9.702 1.00 95.56 96 ARG A CA 1
ATOM 739 C C . ARG A 1 96 ? -12.462 -1.151 -10.220 1.00 95.56 96 ARG A C 1
ATOM 741 O O . ARG A 1 96 ? -11.519 -1.699 -9.653 1.00 95.56 96 ARG A O 1
ATOM 748 N N . ASP A 1 97 ? -13.095 -1.672 -11.266 1.00 97.75 97 ASP A N 1
ATOM 749 C CA . ASP A 1 97 ? -12.707 -2.947 -11.843 1.00 97.75 97 ASP A CA 1
ATOM 750 C C . ASP A 1 97 ? -11.369 -2.826 -12.558 1.00 97.75 97 ASP A C 1
ATOM 752 O O . ASP A 1 97 ? -11.125 -1.925 -13.371 1.00 97.75 97 ASP A O 1
ATOM 756 N N . GLU A 1 98 ? -10.490 -3.780 -12.278 1.00 98.12 98 GLU A N 1
ATOM 757 C CA . GLU A 1 98 ? -9.151 -3.798 -12.825 1.00 98.12 98 GLU A CA 1
ATOM 758 C C . GLU A 1 98 ? -8.776 -5.140 -13.433 1.00 98.12 98 GLU A C 1
ATOM 760 O O . GLU A 1 98 ? -9.082 -6.207 -12.903 1.00 98.12 98 GLU A O 1
ATOM 765 N N . THR A 1 99 ? -8.056 -5.069 -14.551 1.00 98.69 99 THR A N 1
ATOM 766 C CA . THR A 1 99 ? -7.429 -6.225 -15.194 1.00 98.69 99 THR A CA 1
ATOM 767 C C . THR A 1 99 ? -5.935 -5.998 -15.326 1.00 98.69 99 THR A C 1
ATOM 769 O O . THR A 1 99 ? -5.505 -4.909 -15.730 1.00 98.69 99 THR A O 1
ATOM 772 N N . PHE A 1 100 ? -5.163 -7.048 -15.082 1.00 98.75 100 PHE A N 1
ATOM 773 C CA . PHE A 1 100 ? -3.711 -7.017 -15.102 1.00 98.75 100 PHE A CA 1
ATOM 774 C C . PHE A 1 100 ? -3.164 -8.099 -16.029 1.00 98.75 100 PHE A C 1
ATOM 776 O O . PHE A 1 100 ? -3.767 -9.155 -16.216 1.00 98.75 100 PHE A O 1
ATOM 783 N N . THR A 1 101 ? -2.006 -7.832 -16.624 1.00 98.69 101 THR A N 1
ATOM 784 C CA . THR A 1 101 ? -1.250 -8.842 -17.372 1.00 98.69 101 THR A CA 1
ATOM 785 C C . THR A 1 101 ? 0.216 -8.773 -16.992 1.00 98.69 101 THR A C 1
ATOM 787 O O . THR A 1 101 ? 0.712 -7.707 -16.619 1.00 98.69 101 THR A O 1
ATOM 790 N N . TYR A 1 102 ? 0.916 -9.896 -17.119 1.00 98.50 102 TYR A N 1
ATOM 791 C CA . TYR A 1 102 ? 2.317 -10.034 -16.738 1.00 98.50 102 TYR A CA 1
ATOM 792 C C . TYR A 1 102 ? 3.099 -10.788 -17.812 1.00 98.50 102 TYR A C 1
ATOM 794 O O . TYR A 1 102 ? 2.523 -11.478 -18.653 1.00 98.50 102 TYR A O 1
ATOM 802 N N . ASN A 1 103 ? 4.421 -10.633 -17.805 1.00 96.06 103 ASN A N 1
ATOM 803 C CA . ASN A 1 103 ? 5.317 -11.539 -18.519 1.00 96.06 103 ASN A CA 1
ATOM 804 C C . ASN A 1 103 ? 5.865 -12.622 -17.576 1.00 96.06 103 ASN A C 1
ATOM 806 O O . ASN A 1 103 ? 5.768 -12.496 -16.359 1.00 96.06 103 ASN A O 1
ATOM 810 N N . ASP A 1 104 ? 6.551 -13.618 -18.136 1.00 93.31 104 ASP A N 1
ATOM 811 C CA . ASP A 1 104 ? 7.171 -14.714 -17.371 1.00 93.31 104 ASP A CA 1
ATOM 812 C C . ASP A 1 104 ? 8.211 -14.242 -16.334 1.00 93.31 104 ASP A C 1
ATOM 814 O O . ASP A 1 104 ? 8.514 -14.944 -15.375 1.00 93.31 104 ASP A O 1
ATOM 818 N N . GLY A 1 105 ? 8.772 -13.039 -16.511 1.00 92.56 105 GLY A N 1
ATOM 819 C CA . GLY A 1 105 ? 9.674 -12.396 -15.548 1.00 92.56 105 GLY A CA 1
ATOM 820 C C . GLY A 1 105 ? 8.949 -11.646 -14.422 1.00 92.56 105 GLY A C 1
ATOM 821 O O . GLY A 1 105 ? 9.591 -10.920 -13.662 1.00 92.56 105 GLY A O 1
ATOM 822 N N . GLY A 1 106 ? 7.620 -11.746 -14.351 1.00 95.69 106 GLY A N 1
ATOM 823 C CA . GLY A 1 106 ? 6.766 -11.076 -13.375 1.00 95.69 106 GLY A CA 1
ATOM 824 C C . GLY A 1 106 ? 6.662 -9.562 -13.551 1.00 95.69 106 GLY A C 1
ATOM 825 O O . GLY A 1 106 ? 6.245 -8.867 -12.628 1.00 95.69 106 GLY A O 1
ATOM 826 N N . ASN A 1 107 ? 7.074 -9.002 -14.689 1.00 97.75 107 ASN A N 1
ATOM 827 C CA . ASN A 1 107 ? 6.804 -7.599 -14.988 1.00 97.75 107 ASN A CA 1
ATOM 828 C C . ASN A 1 107 ? 5.334 -7.440 -15.364 1.00 97.75 107 ASN A C 1
ATOM 830 O O . ASN A 1 107 ? 4.881 -8.067 -16.318 1.00 97.75 107 ASN A O 1
ATOM 834 N N . MET A 1 108 ? 4.625 -6.547 -14.673 1.00 98.44 108 MET A N 1
ATOM 835 C CA . MET A 1 108 ? 3.290 -6.106 -15.077 1.00 98.44 108 MET A CA 1
ATOM 836 C C . MET A 1 108 ? 3.378 -5.448 -16.456 1.00 98.44 108 MET A C 1
ATOM 838 O O . MET A 1 108 ? 4.120 -4.482 -16.604 1.00 98.44 108 MET A O 1
ATOM 842 N N . LEU A 1 109 ? 2.670 -5.986 -17.450 1.00 98.44 109 LEU A N 1
ATOM 843 C CA . LEU A 1 109 ? 2.601 -5.508 -18.835 1.00 98.44 109 LEU A CA 1
ATOM 844 C C . LEU A 1 109 ? 1.406 -4.585 -19.078 1.00 98.44 109 LEU A C 1
ATOM 846 O O . LEU A 1 109 ? 1.459 -3.733 -19.964 1.00 98.44 109 LEU A O 1
ATOM 850 N N . SER A 1 110 ? 0.334 -4.722 -18.305 1.00 98.44 110 SER A N 1
ATOM 851 C CA . SER A 1 110 ? -0.788 -3.789 -18.334 1.00 98.44 110 SER A CA 1
ATOM 852 C C . SER A 1 110 ? -1.524 -3.767 -17.009 1.00 98.44 110 SER A C 1
ATOM 854 O O . SER A 1 110 ? -1.642 -4.799 -16.355 1.00 98.44 110 SER A O 1
ATOM 856 N N . ARG A 1 111 ? -2.106 -2.613 -16.702 1.00 98.38 111 ARG A N 1
ATOM 857 C CA . ARG A 1 111 ? -3.122 -2.412 -15.668 1.00 98.38 111 ARG A CA 1
ATOM 858 C C . ARG A 1 111 ? -4.208 -1.537 -16.275 1.00 98.38 111 ARG A C 1
ATOM 860 O O . ARG A 1 111 ? -3.870 -0.479 -16.797 1.00 98.38 111 ARG A O 1
ATOM 867 N N . SER A 1 112 ? -5.472 -1.953 -16.287 1.00 98.25 112 SER A N 1
ATOM 868 C CA . SER A 1 112 ? -6.527 -1.237 -17.036 1.00 98.25 112 SER A CA 1
ATOM 869 C C . SER A 1 112 ? -6.692 0.231 -16.623 1.00 98.25 112 SER A C 1
ATOM 871 O O . SER A 1 112 ? -6.951 1.067 -17.486 1.00 98.25 112 SER A O 1
ATOM 873 N N . SER A 1 113 ? -6.472 0.557 -15.346 1.00 96.12 113 SER A N 1
ATOM 874 C CA . SER A 1 113 ? -6.539 1.930 -14.823 1.00 96.12 113 SER A CA 1
ATOM 875 C C . SER A 1 113 ? -5.355 2.825 -15.229 1.00 96.12 113 SER A C 1
ATOM 877 O O . SER A 1 113 ? -5.483 4.048 -15.226 1.00 96.12 113 SER A O 1
ATOM 879 N N . VAL A 1 114 ? -4.214 2.240 -15.617 1.00 97.50 114 VAL A N 1
ATOM 880 C CA . VAL A 1 114 ? -2.979 2.971 -15.966 1.00 97.50 114 VAL A CA 1
ATOM 881 C C . VAL A 1 114 ? -2.680 2.902 -17.465 1.00 97.50 114 VAL A C 1
ATOM 883 O O . VAL A 1 114 ? -2.363 3.910 -18.094 1.00 97.50 114 VAL A O 1
ATOM 886 N N . GLY A 1 115 ? -2.768 1.710 -18.051 1.00 98.31 115 GLY A N 1
ATOM 887 C CA . GLY A 1 115 ? -2.402 1.392 -19.427 1.00 98.31 115 GLY A CA 1
ATOM 888 C C . GLY A 1 115 ? -1.289 0.344 -19.521 1.00 98.31 115 GLY A C 1
ATOM 889 O O . GLY A 1 115 ? -1.040 -0.429 -18.594 1.00 98.31 115 GLY A O 1
ATOM 890 N N . ALA A 1 116 ? -0.626 0.296 -20.679 1.00 98.56 116 ALA A N 1
ATOM 891 C CA . ALA A 1 116 ? 0.442 -0.661 -20.961 1.00 98.56 116 ALA A CA 1
ATOM 892 C C . ALA A 1 116 ? 1.789 -0.221 -20.370 1.00 98.56 116 ALA A C 1
ATOM 894 O O . ALA A 1 116 ? 2.169 0.948 -20.456 1.00 98.56 116 ALA A O 1
ATOM 895 N N . TYR A 1 117 ? 2.535 -1.176 -19.833 1.00 98.62 117 TYR A N 1
ATOM 896 C CA . TYR A 1 117 ? 3.871 -0.990 -19.293 1.00 98.62 117 TYR A CA 1
ATOM 897 C C . TYR A 1 117 ? 4.896 -1.488 -20.311 1.00 98.62 117 TYR A C 1
ATOM 899 O O . TYR A 1 117 ? 4.748 -2.567 -20.887 1.00 98.62 117 TYR A O 1
ATOM 907 N N . ALA A 1 118 ? 5.955 -0.712 -20.524 1.00 98.19 118 ALA A N 1
ATOM 908 C CA . ALA A 1 118 ? 7.060 -1.096 -21.397 1.00 98.19 118 ALA A CA 1
ATOM 909 C C . ALA A 1 118 ? 8.358 -1.163 -20.601 1.00 98.19 118 ALA A C 1
ATOM 911 O O . ALA A 1 118 ? 8.586 -0.351 -19.710 1.00 98.19 118 ALA A O 1
ATOM 912 N N . TYR A 1 119 ? 9.224 -2.105 -20.959 1.00 98.12 119 TYR A N 1
ATOM 913 C CA . TYR A 1 119 ? 10.472 -2.395 -20.253 1.00 98.12 119 TYR A CA 1
ATOM 914 C C . TYR A 1 119 ? 11.653 -2.390 -21.222 1.00 98.12 119 TYR A C 1
ATOM 916 O O . TYR A 1 119 ? 11.448 -2.522 -22.435 1.00 98.12 119 TYR A O 1
ATOM 924 N N . PRO A 1 120 ? 12.895 -2.272 -20.720 1.00 96.81 120 PRO A N 1
ATOM 925 C CA . PRO A 1 120 ? 14.078 -2.529 -21.524 1.00 96.81 120 PRO A CA 1
ATOM 926 C C . PRO A 1 120 ? 14.005 -3.920 -22.166 1.00 96.81 120 PRO A C 1
ATOM 928 O O . PRO A 1 120 ? 13.636 -4.900 -21.521 1.00 96.81 120 PRO A O 1
ATOM 931 N N . THR A 1 121 ? 14.351 -4.003 -23.450 1.00 92.50 121 THR A N 1
ATOM 932 C CA . THR A 1 121 ? 14.291 -5.243 -24.236 1.00 92.50 121 THR A CA 1
ATOM 933 C C . THR A 1 121 ? 15.696 -5.755 -24.544 1.00 92.50 121 THR A C 1
ATOM 935 O O . THR A 1 121 ? 16.630 -4.974 -24.724 1.00 92.50 121 THR A O 1
ATOM 938 N N . GLY A 1 122 ? 15.844 -7.081 -24.619 1.00 89.69 122 GLY A N 1
ATOM 939 C CA . GLY A 1 122 ? 17.112 -7.762 -24.891 1.00 89.69 122 GLY A CA 1
ATOM 940 C C . GLY A 1 122 ? 17.663 -8.520 -23.680 1.00 89.69 122 GLY A C 1
ATOM 941 O O . GLY A 1 122 ? 17.441 -8.141 -22.535 1.00 89.69 122 GLY A O 1
ATOM 942 N N . LEU A 1 123 ? 18.407 -9.596 -23.948 1.00 83.06 123 LEU A N 1
ATOM 943 C CA . LEU A 1 123 ? 18.878 -10.556 -22.935 1.00 83.06 123 LEU A CA 1
ATOM 944 C C . LEU A 1 123 ? 19.775 -9.935 -21.846 1.00 83.06 123 LEU A C 1
ATOM 946 O O . LEU A 1 123 ? 19.819 -10.433 -20.728 1.00 83.06 123 LEU A O 1
ATOM 950 N N . PHE A 1 124 ? 20.468 -8.842 -22.169 1.00 87.56 124 PHE A N 1
ATOM 951 C CA . PHE A 1 124 ? 21.385 -8.133 -21.268 1.00 87.56 124 PHE A CA 1
ATOM 952 C C . PHE A 1 124 ? 20.985 -6.669 -21.078 1.00 87.56 124 PHE A C 1
ATOM 954 O O . PHE A 1 124 ? 21.833 -5.811 -20.826 1.00 87.56 124 PHE A O 1
ATOM 961 N N . ALA A 1 125 ? 19.700 -6.360 -21.262 1.00 91.75 125 ALA A N 1
ATOM 962 C CA . ALA A 1 125 ? 19.206 -5.020 -21.018 1.00 91.75 125 ALA A CA 1
ATOM 963 C C . ALA A 1 125 ? 19.430 -4.650 -19.547 1.00 91.75 125 ALA A C 1
ATOM 965 O O . ALA A 1 125 ? 19.078 -5.404 -18.640 1.00 91.75 125 ALA A O 1
ATOM 966 N N . ALA A 1 126 ? 20.022 -3.482 -19.303 1.00 91.88 126 ALA A N 1
ATOM 967 C CA . ALA A 1 126 ? 20.186 -2.985 -17.946 1.00 91.88 126 ALA A CA 1
ATOM 968 C C . ALA A 1 126 ? 18.807 -2.728 -17.321 1.00 91.88 126 ALA A C 1
ATOM 970 O O . ALA A 1 126 ? 17.969 -2.063 -17.931 1.00 91.88 126 ALA A O 1
ATOM 971 N N . ARG A 1 127 ? 18.610 -3.209 -16.086 1.00 93.06 127 ARG A N 1
ATOM 972 C CA . ARG A 1 127 ? 17.374 -3.038 -15.299 1.00 93.06 127 ARG A CA 1
ATOM 973 C C . ARG A 1 127 ? 16.125 -3.570 -16.036 1.00 93.06 127 ARG A C 1
ATOM 975 O O . ARG A 1 127 ? 15.186 -2.810 -16.259 1.00 93.06 127 ARG A O 1
ATOM 982 N N . PRO A 1 128 ? 16.059 -4.873 -16.377 1.00 95.62 128 PRO A N 1
ATOM 983 C CA . PRO A 1 128 ? 14.951 -5.445 -17.158 1.00 95.62 128 PRO A CA 1
ATOM 984 C C . PRO A 1 128 ? 13.585 -5.369 -16.448 1.00 95.62 128 PRO A C 1
ATOM 986 O O . PRO A 1 128 ? 12.546 -5.558 -17.076 1.00 95.62 128 PRO A O 1
ATOM 989 N N . HIS A 1 129 ? 13.576 -5.076 -15.145 1.00 96.56 129 HIS A N 1
ATOM 990 C CA . HIS A 1 129 ? 12.372 -4.941 -14.324 1.00 96.56 129 HIS A CA 1
ATOM 991 C C . HIS A 1 129 ? 11.939 -3.488 -14.059 1.00 96.56 129 HIS A C 1
ATOM 993 O O . HIS A 1 129 ? 10.852 -3.270 -13.511 1.00 96.56 129 HIS A O 1
ATOM 999 N N . ALA A 1 130 ? 12.751 -2.506 -14.468 1.00 97.62 130 ALA A N 1
ATOM 1000 C CA . ALA A 1 130 ? 12.440 -1.085 -14.344 1.00 97.62 130 ALA A CA 1
ATOM 1001 C C . ALA A 1 130 ? 11.589 -0.635 -15.548 1.00 97.62 130 ALA A C 1
ATOM 1003 O O . ALA A 1 130 ? 12.057 -0.747 -16.685 1.00 97.62 130 ALA A O 1
ATOM 1004 N N . PRO A 1 131 ? 10.343 -0.173 -15.354 1.00 97.38 131 PRO A N 1
ATOM 1005 C CA . PRO A 1 131 ? 9.478 0.229 -16.458 1.00 97.38 131 PRO A CA 1
ATOM 1006 C C . PRO A 1 131 ? 10.007 1.503 -17.122 1.00 97.38 131 PRO A C 1
ATOM 1008 O O . PRO A 1 131 ? 10.312 2.471 -16.454 1.00 97.38 131 PRO A O 1
ATOM 1011 N N . LEU A 1 132 ? 10.087 1.545 -18.449 1.00 98.06 132 LEU A N 1
ATOM 1012 C CA . LEU A 1 132 ? 10.360 2.776 -19.202 1.00 98.06 132 LEU A CA 1
ATOM 1013 C C . LEU A 1 132 ? 9.102 3.645 -19.321 1.00 98.06 132 LEU A C 1
ATOM 1015 O O . LEU A 1 132 ? 9.182 4.874 -19.317 1.00 98.06 132 LEU A O 1
ATOM 1019 N N . THR A 1 133 ? 7.935 3.005 -19.422 1.00 98.38 133 THR A N 1
ATOM 1020 C CA . THR A 1 133 ? 6.624 3.664 -19.468 1.00 98.38 133 THR A CA 1
ATOM 1021 C C . THR A 1 133 ? 5.566 2.840 -18.748 1.00 98.38 133 THR A C 1
ATOM 1023 O O . THR A 1 133 ? 5.686 1.618 -18.689 1.00 98.38 133 THR A O 1
ATOM 1026 N N . ALA A 1 134 ? 4.505 3.503 -18.292 1.00 98.12 134 ALA A N 1
ATOM 1027 C CA . ALA A 1 134 ? 3.264 2.901 -17.807 1.00 98.12 134 ALA A CA 1
ATOM 1028 C C . ALA A 1 134 ? 2.098 3.788 -18.262 1.00 98.12 134 ALA A C 1
ATOM 1030 O O . ALA A 1 134 ? 1.926 4.900 -17.771 1.00 98.12 134 ALA A O 1
ATOM 1031 N N . GLY A 1 135 ? 1.355 3.366 -19.284 1.00 97.81 135 GLY A N 1
ATOM 1032 C CA . GLY A 1 135 ? 0.374 4.227 -19.941 1.00 97.81 135 GLY A CA 1
ATOM 1033 C C . GLY A 1 135 ? 1.008 5.526 -20.444 1.00 97.81 135 GLY A C 1
ATOM 1034 O O . GLY A 1 135 ? 1.858 5.517 -21.336 1.00 97.81 135 GLY A O 1
ATOM 1035 N N . MET A 1 136 ? 0.599 6.657 -19.866 1.00 96.50 136 MET A N 1
ATOM 1036 C CA . MET A 1 136 ? 1.156 7.973 -20.197 1.00 96.50 136 MET A CA 1
ATOM 1037 C C . MET A 1 136 ? 2.392 8.365 -19.372 1.00 96.50 136 MET A C 1
ATOM 1039 O O . MET A 1 136 ? 3.088 9.317 -19.739 1.00 96.50 136 MET A O 1
ATOM 1043 N N . PHE A 1 137 ? 2.683 7.638 -18.296 1.00 97.69 137 PHE A N 1
ATOM 1044 C CA . PHE A 1 137 ? 3.831 7.868 -17.429 1.00 97.69 137 PHE A CA 1
ATOM 1045 C C . PHE A 1 137 ? 5.124 7.422 -18.115 1.00 97.69 137 PHE A C 1
ATOM 1047 O O . PHE A 1 137 ? 5.165 6.389 -18.789 1.00 97.69 137 PHE A O 1
ATOM 1054 N N . ARG A 1 138 ? 6.179 8.227 -17.977 1.00 98.19 138 ARG A N 1
ATOM 1055 C CA . ARG A 1 138 ? 7.498 8.018 -18.590 1.00 98.19 138 ARG A CA 1
ATOM 1056 C C . ARG A 1 138 ? 8.550 8.129 -17.509 1.00 98.19 138 ARG A C 1
ATOM 1058 O O . ARG A 1 138 ? 8.670 9.178 -16.885 1.00 98.19 138 ARG A O 1
ATOM 1065 N N . PHE A 1 139 ? 9.310 7.065 -17.330 1.00 98.50 139 PHE A N 1
ATOM 1066 C CA . PHE A 1 139 ? 10.229 6.942 -16.215 1.00 98.50 139 PHE A CA 1
ATOM 1067 C C . PHE A 1 139 ? 11.656 7.252 -16.646 1.00 98.50 139 PHE A C 1
ATOM 1069 O O . PHE A 1 139 ? 12.072 6.958 -17.771 1.00 98.50 139 PHE A O 1
ATOM 1076 N N . ALA A 1 140 ? 12.427 7.801 -15.717 1.00 98.38 140 ALA A N 1
ATOM 1077 C CA . ALA A 1 140 ? 13.877 7.839 -15.808 1.00 98.38 140 ALA A CA 1
ATOM 1078 C C . ALA A 1 140 ? 14.472 7.351 -14.493 1.00 98.38 140 ALA A C 1
ATOM 1080 O O . ALA A 1 140 ? 13.815 7.396 -13.455 1.00 98.38 140 ALA A O 1
ATOM 1081 N N . TYR A 1 141 ? 15.716 6.884 -14.555 1.00 98.56 141 TYR A N 1
ATOM 1082 C CA . TYR A 1 141 ? 16.378 6.221 -13.440 1.00 98.56 141 TYR A CA 1
ATOM 1083 C C . TYR A 1 141 ? 17.814 6.696 -13.292 1.00 98.56 141 TYR A C 1
ATOM 1085 O O . TYR A 1 141 ? 18.499 6.923 -14.296 1.00 98.56 141 TYR A O 1
ATOM 1093 N N . ASP A 1 142 ? 18.284 6.773 -12.053 1.00 97.94 142 ASP A N 1
ATOM 1094 C CA . ASP A 1 142 ? 19.708 6.915 -11.759 1.00 97.94 142 ASP A CA 1
ATOM 1095 C C . ASP A 1 142 ? 20.474 5.599 -12.017 1.00 97.94 142 ASP A C 1
ATOM 1097 O O . ASP A 1 142 ? 19.907 4.596 -12.462 1.00 97.94 142 ASP A O 1
ATOM 1101 N N . ALA A 1 143 ? 21.787 5.594 -11.776 1.00 96.06 143 ALA A N 1
ATOM 1102 C CA . ALA A 1 143 ? 22.630 4.419 -12.002 1.00 96.06 143 ALA A CA 1
ATOM 1103 C C . ALA A 1 143 ? 22.288 3.228 -11.085 1.00 96.06 143 ALA A C 1
ATOM 1105 O O . ALA A 1 143 ? 22.479 2.086 -11.502 1.00 96.06 143 ALA A O 1
ATOM 1106 N N . ASN A 1 144 ? 21.742 3.486 -9.894 1.00 96.38 144 ASN A N 1
ATOM 1107 C CA . ASN A 1 144 ? 21.313 2.455 -8.948 1.00 96.38 144 ASN A CA 1
ATOM 1108 C C . ASN A 1 144 ? 19.936 1.881 -9.311 1.00 96.38 144 ASN A C 1
ATOM 1110 O O . ASN A 1 144 ? 19.562 0.815 -8.833 1.00 96.38 144 ASN A O 1
ATOM 1114 N N . GLY A 1 145 ? 19.208 2.538 -10.218 1.00 97.56 145 GLY A N 1
ATOM 1115 C CA . GLY A 1 145 ? 17.881 2.127 -10.657 1.00 97.56 145 GLY A CA 1
ATOM 1116 C C . GLY A 1 145 ? 16.754 2.795 -9.883 1.00 97.56 145 GLY A C 1
ATOM 1117 O O . GLY A 1 145 ? 15.604 2.426 -10.081 1.00 97.56 145 GLY A O 1
ATOM 1118 N N . ASN A 1 146 ? 17.026 3.794 -9.047 1.00 98.56 146 ASN A N 1
ATOM 1119 C CA . ASN A 1 146 ? 15.938 4.532 -8.423 1.00 98.56 146 ASN A CA 1
ATOM 1120 C C . ASN A 1 146 ? 15.291 5.465 -9.441 1.00 98.56 146 ASN A C 1
ATOM 1122 O O . ASN A 1 146 ? 15.989 6.103 -10.238 1.00 98.56 146 ASN A O 1
ATOM 1126 N N . ALA A 1 147 ? 13.959 5.537 -9.442 1.00 98.56 147 ALA A N 1
ATOM 1127 C CA . ALA A 1 147 ? 13.244 6.430 -10.341 1.00 98.56 147 ALA A CA 1
ATOM 1128 C C . ALA A 1 147 ? 13.616 7.880 -10.015 1.00 98.56 147 ALA A C 1
ATOM 1130 O O . ALA A 1 147 ? 13.429 8.316 -8.888 1.00 98.56 147 ALA A O 1
ATOM 1131 N N . THR A 1 148 ? 14.127 8.639 -10.981 1.00 98.75 148 THR A N 1
ATOM 1132 C CA . THR A 1 148 ? 14.349 10.093 -10.863 1.00 98.75 148 THR A CA 1
ATOM 1133 C C . THR A 1 148 ? 13.151 10.888 -11.375 1.00 98.75 148 THR A C 1
ATOM 1135 O O . THR A 1 148 ? 12.931 12.037 -10.992 1.00 98.75 148 THR A O 1
ATOM 1138 N N . THR A 1 149 ? 12.327 10.255 -12.208 1.00 98.38 149 THR A N 1
ATOM 1139 C CA . THR A 1 149 ? 10.952 10.661 -12.484 1.00 98.38 149 THR A CA 1
ATOM 1140 C C . THR A 1 149 ? 10.096 9.426 -12.715 1.00 98.38 149 THR A C 1
ATOM 1142 O O . THR A 1 149 ? 10.567 8.442 -13.289 1.00 98.38 149 THR A O 1
ATOM 1145 N N . ASP A 1 150 ? 8.839 9.494 -12.297 1.00 96.19 150 ASP A N 1
ATOM 1146 C CA . ASP A 1 150 ? 7.795 8.525 -12.640 1.00 96.19 150 ASP A CA 1
ATOM 1147 C C . ASP A 1 150 ? 6.847 9.047 -13.732 1.00 96.19 150 ASP A C 1
ATOM 1149 O O . ASP A 1 150 ? 5.780 8.493 -13.965 1.00 96.19 150 ASP A O 1
ATOM 1153 N N . GLY A 1 151 ? 7.211 10.145 -14.399 1.00 94.62 151 GLY A N 1
ATOM 1154 C CA . GLY A 1 151 ? 6.393 10.803 -15.415 1.00 94.62 151 GLY A CA 1
ATOM 1155 C C . GLY A 1 151 ? 5.393 11.821 -14.871 1.00 94.62 151 GLY A C 1
ATOM 1156 O O . GLY A 1 151 ? 4.842 12.582 -15.664 1.00 94.62 151 GLY A O 1
ATOM 1157 N N . SER A 1 152 ? 5.180 11.869 -13.555 1.00 94.81 152 SER A N 1
ATOM 1158 C CA . SER A 1 152 ? 4.363 12.878 -12.871 1.00 94.81 152 SER A CA 1
ATOM 1159 C C . SER A 1 152 ? 5.195 13.686 -11.875 1.00 94.81 152 SER A C 1
ATOM 1161 O O . SER A 1 152 ? 5.162 14.916 -11.863 1.00 94.81 152 SER A O 1
ATOM 1163 N N . ARG A 1 153 ? 5.989 12.997 -11.058 1.00 97.94 153 ARG A N 1
ATOM 1164 C CA . ARG A 1 153 ? 6.811 13.559 -9.991 1.00 97.94 153 ARG A CA 1
ATOM 1165 C C . ARG A 1 153 ? 8.287 13.494 -10.377 1.00 97.94 153 ARG A C 1
ATOM 1167 O O . ARG A 1 153 ? 8.716 12.621 -11.139 1.00 97.94 153 ARG A O 1
ATOM 1174 N N . THR A 1 154 ? 9.071 14.409 -9.819 1.00 98.62 154 THR A N 1
ATOM 1175 C CA . THR A 1 154 ? 10.539 14.329 -9.818 1.00 98.62 154 THR A CA 1
ATOM 1176 C C . THR A 1 154 ? 10.986 13.835 -8.453 1.00 98.62 154 THR A C 1
ATOM 1178 O O . THR A 1 154 ? 10.558 14.384 -7.437 1.00 98.62 154 THR A O 1
ATOM 1181 N N . LEU A 1 155 ? 11.846 12.824 -8.424 1.00 98.81 155 LEU A N 1
ATOM 1182 C CA . LEU A 1 155 ? 12.292 12.168 -7.201 1.00 98.81 155 LEU A CA 1
ATOM 1183 C C . LEU A 1 155 ? 13.808 12.313 -7.066 1.00 98.81 155 LEU A C 1
ATOM 1185 O O . LEU A 1 155 ? 14.552 12.082 -8.021 1.00 98.81 155 LEU A O 1
ATOM 1189 N N . ALA A 1 156 ? 14.255 12.713 -5.881 1.00 98.62 156 ALA A N 1
ATOM 1190 C CA . ALA A 1 156 ? 15.666 12.817 -5.535 1.00 98.62 156 ALA A CA 1
ATOM 1191 C C . ALA A 1 156 ? 15.997 11.842 -4.407 1.00 98.62 156 ALA A C 1
ATOM 1193 O O . ALA A 1 156 ? 15.166 11.597 -3.529 1.00 98.62 156 ALA A O 1
ATOM 1194 N N . TRP A 1 157 ? 17.213 11.314 -4.447 1.00 98.62 157 TRP A N 1
ATOM 1195 C CA . TRP A 1 157 ? 17.686 10.233 -3.593 1.00 98.62 157 TRP A CA 1
ATOM 1196 C C . TRP A 1 157 ? 18.952 10.672 -2.872 1.00 98.62 157 TRP A C 1
ATOM 1198 O O . TRP A 1 157 ? 19.770 11.389 -3.453 1.00 98.62 157 TRP A O 1
ATOM 1208 N N . ASP A 1 158 ? 19.097 10.250 -1.621 1.00 97.25 158 ASP A N 1
ATOM 1209 C CA . ASP A 1 158 ? 20.301 10.502 -0.843 1.00 97.25 158 ASP A CA 1
ATOM 1210 C C . ASP A 1 158 ? 21.438 9.534 -1.220 1.00 97.25 158 ASP A C 1
ATOM 1212 O O . ASP A 1 158 ? 21.281 8.583 -1.992 1.00 97.25 158 ASP A O 1
ATOM 1216 N N . GLU A 1 159 ? 22.618 9.783 -0.661 1.00 95.50 159 GLU A N 1
ATOM 1217 C CA . GLU A 1 159 ? 23.821 8.968 -0.866 1.00 95.50 159 GLU A CA 1
ATOM 1218 C C . GLU A 1 159 ? 23.702 7.522 -0.354 1.00 95.50 159 GLU A C 1
ATOM 1220 O O . GLU A 1 159 ? 24.476 6.663 -0.774 1.00 95.50 159 GLU A O 1
ATOM 1225 N N . ALA A 1 160 ? 22.720 7.248 0.509 1.00 95.69 160 ALA A N 1
ATOM 1226 C CA . ALA A 1 160 ? 22.402 5.928 1.040 1.00 95.69 160 ALA A CA 1
ATOM 1227 C C . ALA A 1 160 ? 21.268 5.236 0.260 1.00 95.69 160 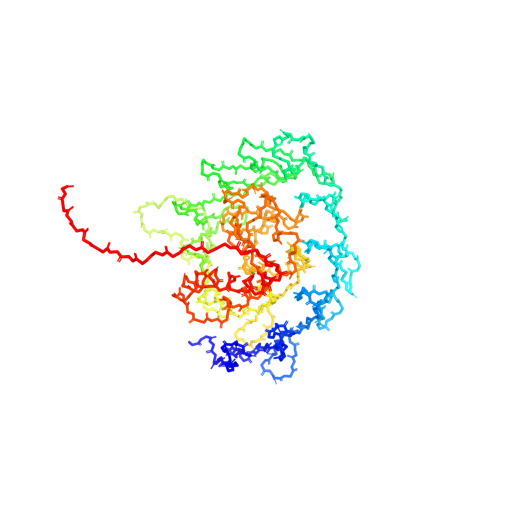ALA A C 1
ATOM 1229 O O . ALA A 1 160 ? 20.742 4.225 0.718 1.00 95.69 160 ALA A O 1
ATOM 1230 N N . ASN A 1 161 ? 20.915 5.744 -0.927 1.00 96.50 161 ASN A N 1
ATOM 1231 C CA . ASN A 1 161 ? 19.906 5.167 -1.813 1.00 96.50 161 ASN A CA 1
ATOM 1232 C C . ASN A 1 161 ? 18.460 5.250 -1.275 1.00 96.50 161 ASN A C 1
ATOM 1234 O O . ASN A 1 161 ? 17.613 4.435 -1.642 1.00 96.50 161 ASN A O 1
ATOM 1238 N N . ARG A 1 162 ? 18.155 6.245 -0.431 1.00 97.50 162 ARG A N 1
ATOM 1239 C CA . ARG A 1 162 ? 16.818 6.481 0.147 1.00 97.50 162 ARG A CA 1
ATOM 1240 C C . ARG A 1 162 ? 16.172 7.718 -0.467 1.00 97.50 162 ARG A C 1
ATOM 1242 O O . ARG A 1 162 ? 16.855 8.670 -0.838 1.00 97.50 162 ARG A O 1
ATOM 1249 N N . LEU A 1 163 ? 14.844 7.723 -0.576 1.00 98.50 163 LEU A N 1
ATOM 1250 C CA . LEU A 1 163 ? 14.104 8.834 -1.181 1.00 98.50 163 LEU A CA 1
ATOM 1251 C C . LEU A 1 163 ? 14.239 10.093 -0.315 1.00 98.50 163 LEU A C 1
ATOM 1253 O O . LEU A 1 163 ? 13.638 10.174 0.752 1.00 98.50 163 LEU A O 1
ATOM 1257 N N . GLU A 1 164 ? 14.991 11.083 -0.779 1.00 98.38 164 GLU A N 1
ATOM 1258 C CA . GLU A 1 164 ? 15.243 12.338 -0.067 1.00 98.38 164 GLU A CA 1
ATOM 1259 C C . GLU A 1 164 ? 14.112 13.342 -0.301 1.00 98.38 164 GLU A C 1
ATOM 1261 O O . GLU A 1 164 ? 13.685 14.048 0.614 1.00 98.38 164 GLU A O 1
ATOM 1266 N N . SER A 1 165 ? 13.600 13.435 -1.532 1.00 98.56 165 SER A N 1
ATOM 1267 C CA . SER A 1 165 ? 12.486 14.337 -1.814 1.00 98.56 165 SER A CA 1
ATOM 1268 C C . SER A 1 165 ? 11.674 13.981 -3.048 1.00 98.56 165 SER A C 1
ATOM 1270 O O . SER A 1 165 ? 12.161 13.365 -3.992 1.00 98.56 165 SER A O 1
ATOM 1272 N N . VAL A 1 166 ? 10.426 14.442 -3.040 1.00 98.75 166 VAL A N 1
ATOM 1273 C CA . VAL A 1 166 ? 9.478 14.355 -4.149 1.00 98.75 166 VAL A CA 1
ATOM 1274 C C . VAL A 1 166 ? 9.027 15.765 -4.495 1.00 98.75 166 VAL A C 1
ATOM 1276 O O . VAL A 1 166 ? 8.540 16.501 -3.640 1.00 98.75 166 VAL A O 1
ATOM 1279 N N . THR A 1 167 ? 9.182 16.151 -5.755 1.00 98.50 167 THR A N 1
ATOM 1280 C CA . THR A 1 167 ? 8.649 17.404 -6.296 1.00 98.50 167 THR A CA 1
ATOM 1281 C C . THR A 1 167 ? 7.442 17.076 -7.163 1.00 98.50 167 THR A C 1
ATOM 1283 O O . THR A 1 167 ? 7.550 16.319 -8.129 1.00 98.50 167 THR A O 1
ATOM 1286 N N . LEU A 1 168 ? 6.288 17.623 -6.787 1.00 97.38 168 LEU A N 1
ATOM 1287 C CA . LEU A 1 168 ? 4.999 17.402 -7.439 1.00 97.38 168 LEU A CA 1
ATOM 1288 C C . LEU A 1 168 ? 4.873 18.235 -8.728 1.00 97.38 168 LEU A C 1
ATOM 1290 O O . LEU A 1 168 ? 5.588 19.230 -8.879 1.00 97.38 168 LEU A O 1
ATOM 1294 N N . PRO A 1 169 ? 3.906 17.929 -9.618 1.00 95.44 169 PRO A N 1
ATOM 1295 C CA . PRO A 1 169 ? 3.601 18.770 -10.782 1.00 95.44 169 PRO A CA 1
ATOM 1296 C C . PRO A 1 169 ? 3.313 20.238 -10.432 1.00 95.44 169 PRO A C 1
ATOM 1298 O O . PRO A 1 169 ? 3.602 21.141 -11.213 1.00 95.44 169 PRO A O 1
ATOM 1301 N N . SER A 1 170 ? 2.767 20.487 -9.237 1.00 94.75 170 SER A N 1
ATOM 1302 C CA . SER A 1 170 ? 2.515 21.827 -8.693 1.00 94.75 170 SER A CA 1
ATOM 1303 C C . SER A 1 170 ? 3.781 22.569 -8.249 1.00 94.75 170 SER A C 1
ATOM 1305 O O . SER A 1 170 ? 3.683 23.697 -7.773 1.00 94.75 170 SER A O 1
ATOM 1307 N N . LEU A 1 171 ? 4.954 21.939 -8.371 1.00 93.44 171 LEU A N 1
ATOM 1308 C CA . LEU A 1 171 ? 6.252 22.372 -7.843 1.00 93.44 171 LEU A CA 1
ATOM 1309 C C . LEU A 1 171 ? 6.349 22.377 -6.312 1.00 93.44 171 LEU A C 1
ATOM 1311 O O . LEU A 1 171 ? 7.399 22.719 -5.767 1.00 93.44 171 LEU A O 1
ATOM 1315 N N . ALA A 1 172 ? 5.294 21.960 -5.607 1.00 94.44 172 ALA A N 1
ATOM 1316 C CA . ALA A 1 172 ? 5.384 21.692 -4.181 1.00 94.44 172 ALA A CA 1
ATOM 1317 C C . ALA A 1 172 ? 6.365 20.536 -3.937 1.00 94.44 172 ALA A C 1
ATOM 1319 O O . ALA A 1 172 ? 6.346 19.526 -4.644 1.00 94.44 172 ALA A O 1
ATOM 1320 N N . LYS A 1 173 ? 7.225 20.701 -2.932 1.00 95.94 173 LYS A N 1
ATOM 1321 C CA . LYS A 1 173 ? 8.255 19.730 -2.570 1.00 95.94 173 LYS A CA 1
ATOM 1322 C C . LYS A 1 173 ? 7.920 19.097 -1.226 1.00 95.94 173 LYS A C 1
ATOM 1324 O O . LYS A 1 173 ? 7.606 19.810 -0.275 1.00 95.94 173 LYS A O 1
ATOM 1329 N N . VAL A 1 174 ? 8.030 17.777 -1.162 1.00 97.38 174 VAL A N 1
ATOM 1330 C CA . VAL A 1 174 ? 8.025 16.995 0.076 1.00 97.38 174 VAL A CA 1
ATOM 1331 C C . VAL A 1 174 ? 9.437 16.464 0.290 1.00 97.38 174 VAL A C 1
ATOM 1333 O O . VAL A 1 174 ? 10.046 15.946 -0.644 1.00 97.38 174 VAL A O 1
ATOM 1336 N N . VAL A 1 175 ? 9.979 16.641 1.489 1.00 97.75 175 VAL A N 1
ATOM 1337 C CA . VAL A 1 175 ? 11.345 16.262 1.867 1.00 97.75 175 VAL A CA 1
ATOM 1338 C C . VAL A 1 175 ? 11.282 15.275 3.019 1.00 97.75 175 VAL A C 1
ATOM 1340 O O . VAL A 1 175 ? 10.538 15.490 3.976 1.00 97.75 175 VAL A O 1
ATOM 1343 N N . PHE A 1 176 ? 12.095 14.231 2.946 1.00 97.81 176 PHE A N 1
ATOM 1344 C CA . PHE A 1 176 ? 12.204 13.195 3.959 1.00 97.81 176 PHE A CA 1
ATOM 1345 C C . PHE A 1 176 ? 13.587 13.233 4.606 1.00 97.81 176 PHE A C 1
ATOM 1347 O O . PHE A 1 176 ? 14.572 13.609 3.976 1.00 97.81 176 PHE A O 1
ATOM 1354 N N . GLY A 1 177 ? 13.652 12.865 5.881 1.00 96.56 177 GLY A N 1
ATOM 1355 C CA . GLY A 1 177 ? 14.899 12.691 6.616 1.00 96.56 177 GLY A CA 1
ATOM 1356 C C . GLY A 1 177 ? 14.913 11.340 7.313 1.00 96.56 177 GLY A C 1
ATOM 1357 O O . GLY A 1 177 ? 13.874 10.874 7.787 1.00 96.56 177 GLY A O 1
ATOM 1358 N N . TYR A 1 178 ? 16.095 10.741 7.384 1.00 96.75 178 TYR A N 1
ATOM 1359 C CA . TYR A 1 178 ? 16.315 9.409 7.932 1.00 96.75 178 TYR A CA 1
ATOM 1360 C C . TYR A 1 178 ? 17.468 9.444 8.931 1.00 96.75 178 TYR A C 1
ATOM 1362 O O . TYR A 1 178 ? 18.378 10.266 8.798 1.00 96.75 178 TYR A O 1
ATOM 1370 N N . ASP A 1 179 ? 17.432 8.560 9.919 1.00 94.75 179 ASP A N 1
ATOM 1371 C CA . ASP A 1 179 ? 18.549 8.367 10.837 1.00 94.75 179 ASP A CA 1
ATOM 1372 C C . ASP A 1 179 ? 19.642 7.457 10.243 1.00 94.75 179 ASP A C 1
ATOM 1374 O O . ASP A 1 179 ? 19.627 7.093 9.058 1.00 94.75 179 ASP A O 1
ATOM 1378 N N . ALA A 1 180 ? 20.641 7.142 11.070 1.00 92.81 180 ALA A N 1
ATOM 1379 C CA . ALA A 1 180 ? 21.771 6.297 10.699 1.00 92.81 180 ALA A CA 1
ATOM 1380 C C . ALA A 1 180 ? 21.376 4.831 10.454 1.00 92.81 180 ALA A C 1
ATOM 1382 O O . ALA A 1 180 ? 22.071 4.148 9.706 1.00 92.81 180 ALA A O 1
ATOM 1383 N N . ASP A 1 181 ? 20.266 4.375 11.041 1.00 90.44 181 ASP A N 1
ATOM 1384 C CA . ASP A 1 181 ? 19.757 3.009 10.894 1.00 90.44 181 ASP A CA 1
ATOM 1385 C C . ASP A 1 181 ? 18.803 2.878 9.693 1.00 90.44 181 ASP A C 1
ATOM 1387 O O . ASP A 1 181 ? 18.371 1.780 9.347 1.00 90.44 181 ASP A O 1
ATOM 1391 N N . GLY A 1 182 ? 18.486 3.991 9.021 1.00 91.75 182 GLY A N 1
ATOM 1392 C CA . GLY A 1 182 ? 17.606 4.009 7.856 1.00 91.75 182 GLY A CA 1
ATOM 1393 C C . GLY A 1 182 ? 16.149 4.312 8.170 1.00 91.75 182 GLY A C 1
ATOM 1394 O O . GLY A 1 182 ? 15.363 4.474 7.237 1.00 91.75 182 GLY A O 1
ATOM 1395 N N . ALA A 1 183 ? 15.776 4.452 9.443 1.00 94.62 183 ALA A N 1
ATOM 1396 C CA . ALA A 1 183 ? 14.406 4.765 9.805 1.00 94.62 183 ALA A CA 1
ATOM 1397 C C . ALA A 1 183 ? 14.081 6.218 9.445 1.00 94.62 183 ALA A C 1
ATOM 1399 O O . ALA A 1 183 ? 14.873 7.141 9.652 1.00 94.62 183 ALA A O 1
ATOM 1400 N N . ARG A 1 184 ? 12.889 6.440 8.883 1.00 96.06 184 ARG A N 1
ATOM 1401 C CA . ARG A 1 184 ? 12.412 7.788 8.571 1.00 96.06 184 ARG A CA 1
ATOM 1402 C C . ARG A 1 184 ? 12.107 8.525 9.867 1.00 96.06 184 ARG A C 1
ATOM 1404 O O . ARG A 1 184 ? 11.215 8.111 10.595 1.00 96.06 184 ARG A O 1
ATOM 1411 N N . VAL A 1 185 ? 12.789 9.644 10.095 1.00 96.06 185 VAL A N 1
ATOM 1412 C CA . VAL A 1 185 ? 12.637 10.496 11.288 1.00 96.06 185 VAL A CA 1
ATOM 1413 C C . VAL A 1 185 ? 11.928 11.814 10.998 1.00 96.06 185 VAL A C 1
ATOM 1415 O O . VAL A 1 185 ? 11.477 12.489 11.922 1.00 96.06 185 VAL A O 1
ATOM 1418 N N . ARG A 1 186 ? 11.804 12.194 9.719 1.00 94.88 186 ARG A N 1
ATOM 1419 C CA . ARG A 1 186 ? 11.227 13.479 9.309 1.00 94.88 186 ARG A CA 1
ATOM 1420 C C . ARG A 1 186 ? 10.506 13.391 7.967 1.00 94.88 186 ARG A C 1
ATOM 1422 O O . ARG A 1 186 ? 11.010 12.774 7.031 1.00 94.88 186 ARG A O 1
ATOM 1429 N N . LYS A 1 187 ? 9.375 14.087 7.854 1.00 94.81 187 LYS A N 1
ATOM 1430 C CA . LYS A 1 187 ? 8.706 14.450 6.598 1.00 94.81 187 LYS A CA 1
ATOM 1431 C C . LYS A 1 187 ? 8.324 15.925 6.660 1.00 94.81 187 LYS A C 1
ATOM 1433 O O . LYS A 1 187 ? 7.754 16.351 7.652 1.00 94.81 187 LYS A O 1
ATOM 1438 N N . ALA A 1 188 ? 8.591 16.703 5.619 1.00 93.19 188 ALA A N 1
ATOM 1439 C CA . ALA A 1 188 ? 8.162 18.097 5.549 1.00 93.19 188 ALA A CA 1
ATOM 1440 C C . ALA A 1 188 ? 7.664 18.467 4.156 1.00 93.19 188 ALA A C 1
ATOM 1442 O O . ALA A 1 188 ? 8.284 18.104 3.159 1.00 93.19 188 ALA A O 1
ATOM 1443 N N . GLY A 1 189 ? 6.575 19.226 4.087 1.00 90.06 189 GLY A N 1
ATOM 1444 C CA . GLY A 1 189 ? 5.987 19.704 2.840 1.00 90.06 189 GLY A CA 1
ATOM 1445 C C . GLY A 1 189 ? 5.077 20.908 3.062 1.00 90.06 189 GLY A C 1
ATOM 1446 O O . GLY A 1 189 ? 5.164 21.598 4.075 1.00 90.06 189 GLY A O 1
ATOM 1447 N N . ALA A 1 190 ? 4.173 21.168 2.116 1.00 84.06 190 ALA A N 1
ATOM 1448 C CA . ALA A 1 190 ? 3.243 22.298 2.207 1.00 84.06 190 ALA A CA 1
ATOM 1449 C C . ALA A 1 190 ? 2.265 22.198 3.398 1.00 84.06 190 ALA A C 1
ATOM 1451 O O . ALA A 1 190 ? 1.784 23.222 3.874 1.00 84.06 190 ALA A O 1
ATOM 1452 N N . GLY A 1 191 ? 1.987 20.978 3.874 1.00 78.06 191 GLY A N 1
ATOM 1453 C CA . GLY A 1 191 ? 1.131 20.710 5.035 1.00 78.06 191 GLY A CA 1
ATOM 1454 C C . GLY A 1 191 ? 1.811 20.908 6.393 1.00 78.06 191 GLY A C 1
ATOM 1455 O O . GLY A 1 191 ? 1.153 20.752 7.415 1.00 78.06 191 GLY A O 1
ATOM 1456 N N . GLY A 1 192 ? 3.100 21.259 6.411 1.00 85.56 192 GLY A N 1
ATOM 1457 C CA . GLY A 1 192 ? 3.907 21.352 7.623 1.00 85.56 192 GLY A CA 1
ATOM 1458 C C . GLY A 1 192 ? 4.947 20.241 7.708 1.00 85.56 192 GLY A C 1
ATOM 1459 O O . GLY A 1 192 ? 5.343 19.650 6.699 1.00 85.56 192 GLY A O 1
ATOM 1460 N N . GLU A 1 193 ? 5.418 19.998 8.923 1.00 88.94 193 GLU A N 1
ATOM 1461 C CA . GLU A 1 193 ? 6.462 19.030 9.221 1.00 88.94 193 GLU A CA 1
ATOM 1462 C C . GLU A 1 193 ? 5.950 17.985 10.212 1.00 88.94 193 GLU A C 1
ATOM 1464 O O . GLU A 1 193 ? 5.328 18.326 11.210 1.00 88.94 193 GLU A O 1
ATOM 1469 N N . THR A 1 194 ? 6.238 16.716 9.943 1.00 91.69 194 THR A N 1
ATOM 1470 C CA . THR A 1 194 ? 5.982 15.598 10.848 1.00 91.69 194 THR A CA 1
ATOM 1471 C C . THR A 1 194 ? 7.314 14.965 11.240 1.00 91.69 194 THR A C 1
ATOM 1473 O O . THR A 1 194 ? 8.118 14.593 10.377 1.00 91.69 194 THR A O 1
ATOM 1476 N N . LEU A 1 195 ? 7.538 14.815 12.543 1.00 93.12 195 LEU A N 1
ATOM 1477 C CA . LEU A 1 195 ? 8.668 14.077 13.103 1.00 93.12 195 LEU A CA 1
ATOM 1478 C C . LEU A 1 195 ? 8.230 12.679 13.532 1.00 93.12 195 LEU A C 1
ATOM 1480 O O . LEU A 1 195 ? 7.119 12.496 14.033 1.00 93.12 195 LEU A O 1
ATOM 1484 N N . TYR A 1 196 ? 9.134 11.715 13.389 1.00 93.31 196 TYR A N 1
ATOM 1485 C CA . TYR A 1 196 ? 8.924 10.313 13.743 1.00 93.31 196 TYR A CA 1
ATOM 1486 C C . TYR A 1 196 ? 9.993 9.876 14.757 1.00 93.31 196 TYR A C 1
ATOM 1488 O O . TYR A 1 196 ? 11.049 9.381 14.367 1.00 93.31 196 TYR A O 1
ATOM 1496 N N . PRO A 1 197 ? 9.768 10.080 16.070 1.00 90.62 197 PRO A N 1
ATOM 1497 C CA . PRO A 1 197 ? 10.722 9.668 17.104 1.00 90.62 197 PRO A CA 1
ATOM 1498 C C . PRO A 1 197 ? 10.878 8.145 17.222 1.00 90.62 197 PRO A C 1
ATOM 1500 O O . PRO A 1 197 ? 11.848 7.664 17.801 1.00 90.62 197 PRO A O 1
ATOM 1503 N N . SER A 1 198 ? 9.889 7.391 16.737 1.00 90.25 198 SER A N 1
ATOM 1504 C CA . SER A 1 198 ? 9.892 5.933 16.641 1.00 90.25 198 SER A CA 1
ATOM 1505 C C . SER A 1 198 ? 8.887 5.477 15.577 1.00 90.25 198 SER A C 1
ATOM 1507 O O . SER A 1 198 ? 8.101 6.279 15.066 1.00 90.25 198 SER A O 1
ATOM 1509 N N . ALA A 1 199 ? 8.851 4.172 15.286 1.00 87.44 199 ALA A N 1
ATOM 1510 C CA . ALA A 1 199 ? 7.854 3.583 14.389 1.00 87.44 199 ALA A CA 1
ATOM 1511 C C . ALA A 1 199 ? 6.399 3.840 14.838 1.00 87.44 199 ALA A C 1
ATOM 1513 O O . ALA A 1 199 ? 5.499 3.883 13.993 1.00 87.44 199 ALA A O 1
ATOM 1514 N N . ASP A 1 200 ? 6.192 4.094 16.134 1.00 90.06 200 ASP A N 1
ATOM 1515 C CA . ASP A 1 200 ? 4.890 4.164 16.803 1.00 90.06 200 ASP A CA 1
ATOM 1516 C C . ASP A 1 200 ? 4.504 5.580 17.260 1.00 90.06 200 ASP A C 1
ATOM 1518 O O . ASP A 1 200 ? 3.547 5.741 18.021 1.00 90.06 200 ASP A O 1
ATOM 1522 N N . ALA A 1 201 ? 5.227 6.620 16.838 1.00 90.69 201 ALA A N 1
ATOM 1523 C CA . ALA A 1 201 ? 4.949 7.997 17.242 1.00 90.69 201 ALA A CA 1
ATOM 1524 C C . ALA A 1 201 ? 5.117 8.996 16.094 1.00 90.69 201 ALA A C 1
ATOM 1526 O O . ALA A 1 201 ? 6.021 8.877 15.271 1.00 90.69 201 ALA A O 1
ATOM 1527 N N . GLU A 1 202 ? 4.246 10.003 16.073 1.00 91.56 202 GLU A N 1
ATOM 1528 C CA . GLU A 1 202 ? 4.207 11.078 15.080 1.00 91.56 202 GLU A CA 1
ATOM 1529 C C . GLU A 1 202 ? 3.991 12.408 15.811 1.00 91.56 202 GLU A C 1
ATOM 1531 O O . GLU A 1 202 ? 3.147 12.507 16.708 1.00 91.56 202 GLU A O 1
ATOM 1536 N N . ILE A 1 203 ? 4.770 13.424 15.445 1.00 89.88 203 ILE A N 1
ATOM 1537 C CA . ILE A 1 203 ? 4.647 14.784 15.973 1.00 89.88 203 ILE A CA 1
ATOM 1538 C C . ILE A 1 203 ? 4.433 15.722 14.797 1.00 89.88 203 ILE A C 1
ATOM 1540 O O . ILE A 1 203 ? 5.372 15.955 14.039 1.00 89.88 203 ILE A O 1
ATOM 1544 N N . ASP A 1 204 ? 3.232 16.276 14.662 1.00 87.06 204 ASP A N 1
ATOM 1545 C CA . ASP A 1 204 ? 2.961 17.315 13.671 1.00 87.06 204 ASP A CA 1
ATOM 1546 C C . ASP A 1 204 ? 3.464 18.653 14.219 1.00 87.06 204 ASP A C 1
ATOM 1548 O O . ASP A 1 204 ? 2.818 19.308 15.046 1.00 87.06 204 ASP A O 1
ATOM 1552 N N . ALA A 1 205 ? 4.667 19.022 13.788 1.00 75.12 205 ALA A N 1
ATOM 1553 C CA . ALA A 1 205 ? 5.348 20.243 14.163 1.00 75.12 205 ALA A CA 1
ATOM 1554 C C . ALA A 1 205 ? 4.690 21.443 13.466 1.00 75.12 205 ALA A C 1
ATOM 1556 O O . ALA A 1 205 ? 4.750 21.621 12.246 1.00 75.12 205 ALA A O 1
ATOM 1557 N N . THR A 1 206 ? 4.055 22.305 14.258 1.00 65.06 206 THR A N 1
ATOM 1558 C CA . THR A 1 206 ? 3.495 23.570 13.777 1.00 65.06 206 THR A CA 1
ATOM 1559 C C . THR A 1 206 ? 4.576 24.652 13.769 1.00 65.06 206 THR A C 1
ATOM 1561 O O . THR A 1 206 ? 4.712 25.403 14.734 1.00 65.06 206 THR A O 1
ATOM 1564 N N . GLY A 1 207 ? 5.344 24.736 12.682 1.00 53.44 207 GLY A N 1
ATOM 1565 C CA . GLY A 1 207 ? 6.336 25.793 12.440 1.00 53.44 207 GLY A CA 1
ATOM 1566 C C . GLY A 1 207 ? 7.647 25.259 11.850 1.00 53.44 207 GLY A C 1
ATOM 1567 O O . GLY A 1 207 ? 7.905 24.062 11.951 1.00 53.44 207 GLY A O 1
ATOM 1568 N N . PRO A 1 208 ? 8.481 26.112 11.221 1.00 48.59 208 PRO A N 1
ATOM 1569 C CA . PRO A 1 208 ? 9.843 25.730 10.868 1.00 48.59 208 PRO A CA 1
ATOM 1570 C C . PRO A 1 208 ? 10.597 25.327 12.137 1.00 48.59 208 PRO A C 1
ATOM 1572 O O . PRO A 1 208 ? 10.550 26.055 13.131 1.00 48.59 208 PRO A O 1
ATOM 1575 N N . LEU A 1 209 ? 11.320 24.207 12.093 1.00 50.81 209 LEU A N 1
ATOM 1576 C CA . LEU A 1 209 ? 12.392 23.947 13.047 1.00 50.81 209 LEU A CA 1
ATOM 1577 C C . LEU A 1 209 ? 13.521 24.947 12.768 1.00 50.81 209 LEU A C 1
ATOM 1579 O O . LEU A 1 209 ? 14.511 24.613 12.117 1.00 50.81 209 LEU A O 1
ATOM 1583 N N . ASP A 1 210 ? 13.369 26.198 13.202 1.00 44.25 210 ASP A N 1
ATOM 1584 C CA . ASP A 1 210 ? 14.559 27.016 13.404 1.00 44.25 210 ASP A CA 1
ATOM 1585 C C . ASP A 1 210 ? 15.439 26.273 14.425 1.00 44.25 210 ASP A C 1
ATOM 1587 O O . ASP A 1 210 ? 14.907 25.696 15.384 1.00 44.25 210 ASP A O 1
ATOM 1591 N N . PRO A 1 211 ? 16.772 26.221 14.229 1.00 46.69 211 PRO A N 1
ATOM 1592 C CA . PRO A 1 211 ? 17.660 25.681 15.248 1.00 46.69 211 PRO A CA 1
ATOM 1593 C C . PRO A 1 211 ? 17.327 26.361 16.583 1.00 46.69 211 PRO A C 1
ATOM 1595 O O . PRO A 1 211 ? 17.034 27.562 16.565 1.00 46.69 211 PRO A O 1
ATOM 1598 N N . PRO A 1 212 ? 17.351 25.631 17.719 1.00 47.47 212 PRO A N 1
ATOM 1599 C CA . PRO A 1 212 ? 16.925 26.179 18.998 1.00 47.47 212 PRO A CA 1
ATOM 1600 C C . PRO A 1 212 ? 17.582 27.540 19.186 1.00 47.47 212 PRO A C 1
ATOM 1602 O O . PRO A 1 212 ? 18.808 27.639 19.089 1.00 47.47 212 PRO A O 1
ATOM 1605 N N . ALA A 1 213 ? 16.804 28.585 19.474 1.00 52.19 213 ALA A N 1
ATOM 1606 C CA . ALA A 1 213 ? 17.323 29.935 19.711 1.00 52.19 213 ALA A CA 1
ATOM 1607 C C . ALA A 1 213 ? 18.269 30.011 20.937 1.00 52.19 213 ALA A C 1
ATOM 1609 O O . ALA A 1 213 ? 18.658 31.090 21.376 1.00 52.19 213 ALA A O 1
ATOM 1610 N N . GLY A 1 214 ? 18.645 28.863 21.518 1.00 53.69 214 GLY A N 1
ATOM 1611 C CA . GLY A 1 214 ? 19.466 28.729 22.713 1.00 53.69 214 GLY A CA 1
ATOM 1612 C C . GLY A 1 214 ? 18.765 29.226 23.976 1.00 53.69 214 GLY A C 1
ATOM 1613 O O . GLY A 1 214 ? 19.378 29.220 25.040 1.00 53.69 214 GLY A O 1
ATOM 1614 N N . ASP A 1 215 ? 17.503 29.650 23.875 1.00 61.25 215 ASP A N 1
ATOM 1615 C CA . ASP A 1 215 ? 16.745 30.310 24.939 1.00 61.25 215 ASP A CA 1
ATOM 1616 C C . ASP A 1 215 ? 15.703 29.400 25.613 1.00 61.25 215 ASP A C 1
ATOM 1618 O O . ASP A 1 215 ? 15.020 29.825 26.544 1.00 61.25 215 ASP A O 1
ATOM 1622 N N . GLY A 1 216 ? 15.609 28.134 25.187 1.00 48.81 216 GLY A N 1
ATOM 1623 C CA . GLY A 1 216 ? 14.699 27.146 25.768 1.00 48.81 216 GLY A CA 1
ATOM 1624 C C . GLY A 1 216 ? 13.224 27.359 25.414 1.00 48.81 216 GLY A C 1
ATOM 1625 O O . GLY A 1 216 ? 12.365 26.744 26.045 1.00 48.81 216 GLY A O 1
ATOM 1626 N N . THR A 1 217 ? 12.914 28.199 24.420 1.00 49.25 217 THR A N 1
ATOM 1627 C CA . THR A 1 217 ? 11.552 28.395 23.898 1.00 49.25 217 THR A CA 1
ATOM 1628 C C . THR A 1 217 ? 11.258 27.475 22.707 1.00 49.25 217 THR A C 1
ATOM 1630 O O . THR A 1 217 ? 10.810 27.908 21.651 1.00 49.25 217 THR A O 1
ATOM 1633 N N . ASP A 1 218 ? 11.511 26.173 22.858 1.00 52.97 218 ASP A N 1
ATOM 1634 C CA . ASP A 1 218 ? 11.208 25.210 21.796 1.00 52.97 218 ASP A CA 1
ATOM 1635 C C . ASP A 1 218 ? 9.692 25.162 21.511 1.00 52.97 218 ASP A C 1
ATOM 1637 O O . ASP A 1 218 ? 8.862 24.900 22.388 1.00 52.97 218 ASP A O 1
ATOM 1641 N N . VAL A 1 219 ? 9.333 25.391 20.245 1.00 50.62 219 VAL A N 1
ATOM 1642 C CA . VAL A 1 219 ? 7.969 25.570 19.703 1.00 50.62 219 VAL A CA 1
ATOM 1643 C C . VAL A 1 219 ? 7.165 24.249 19.643 1.00 50.62 219 VAL A C 1
ATOM 1645 O O . VAL A 1 219 ? 6.199 24.115 18.900 1.00 50.62 219 VAL A O 1
ATOM 1648 N N . TYR A 1 220 ? 7.489 23.244 20.462 1.00 52.84 220 TYR A N 1
ATOM 1649 C CA . TYR A 1 220 ? 6.751 21.968 20.477 1.00 52.84 220 TYR A CA 1
ATOM 1650 C C . TYR A 1 220 ? 5.448 22.013 21.288 1.00 52.84 220 TYR A C 1
ATOM 1652 O O . TYR A 1 220 ? 4.629 21.102 21.199 1.00 52.84 220 TYR A O 1
ATOM 1660 N N . ALA A 1 221 ? 5.210 23.074 22.066 1.00 49.09 221 ALA A N 1
ATOM 1661 C CA . ALA A 1 221 ? 4.066 23.164 22.979 1.00 49.09 221 ALA A CA 1
ATOM 1662 C C . ALA A 1 221 ? 2.682 23.193 22.287 1.00 49.09 221 ALA A C 1
ATOM 1664 O O . ALA A 1 221 ? 1.673 22.980 22.958 1.00 49.09 221 ALA A O 1
ATOM 1665 N N . ALA A 1 222 ? 2.625 23.435 20.970 1.00 52.81 222 ALA A N 1
ATOM 1666 C CA . ALA A 1 222 ? 1.396 23.420 20.164 1.00 52.81 222 ALA A CA 1
ATOM 1667 C C . ALA A 1 222 ? 1.316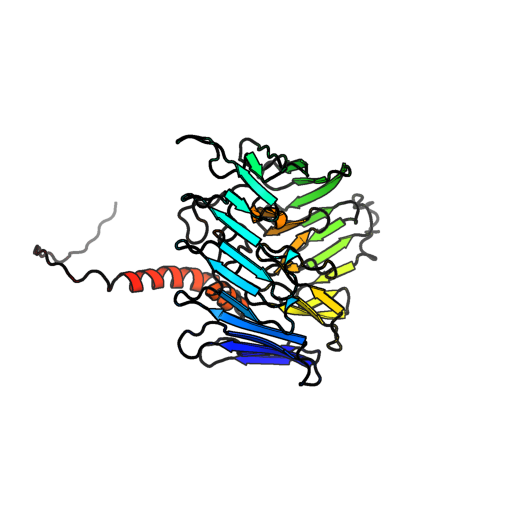 22.251 19.157 1.00 52.81 222 ALA A C 1
ATOM 1669 O O . ALA A 1 222 ? 0.360 22.181 18.387 1.00 52.81 222 ALA A O 1
ATOM 1670 N N . SER A 1 223 ? 2.299 21.342 19.149 1.00 64.69 223 SER A N 1
ATOM 1671 C CA . SER A 1 223 ? 2.358 20.236 18.184 1.00 64.69 223 SER A CA 1
ATOM 1672 C C . SER A 1 223 ? 1.320 19.154 18.498 1.00 64.69 223 SER A C 1
ATOM 1674 O O . SER A 1 223 ? 1.159 18.751 19.654 1.00 64.69 223 SER A O 1
ATOM 1676 N N . ALA A 1 224 ? 0.621 18.660 17.472 1.00 79.19 224 ALA A N 1
ATOM 1677 C CA . ALA A 1 224 ? -0.264 17.512 17.637 1.00 79.19 224 ALA A CA 1
ATOM 1678 C C . ALA A 1 224 ? 0.584 16.240 17.771 1.00 79.19 224 ALA A C 1
ATOM 1680 O O . ALA A 1 224 ? 1.521 16.020 17.007 1.00 79.19 224 ALA A O 1
ATOM 1681 N N . TYR A 1 225 ? 0.268 15.418 18.770 1.00 85.62 225 TYR A N 1
ATOM 1682 C CA . TYR A 1 225 ? 0.998 14.188 19.057 1.00 85.62 225 TYR A CA 1
ATOM 1683 C C . TYR A 1 225 ? 0.114 12.979 18.788 1.00 85.62 225 TYR A C 1
ATOM 1685 O O . TYR A 1 225 ? -0.954 12.849 19.401 1.00 85.62 225 TYR A O 1
ATOM 1693 N N . THR A 1 226 ? 0.589 12.082 17.927 1.00 90.50 226 THR A N 1
ATOM 1694 C CA . THR A 1 226 ? -0.048 10.794 17.669 1.00 90.50 226 THR A CA 1
ATOM 1695 C C . THR A 1 226 ? 0.854 9.659 18.138 1.00 90.50 226 THR A C 1
ATOM 1697 O O . THR A 1 226 ? 2.028 9.607 17.787 1.00 90.50 226 THR A O 1
ATOM 1700 N N . ARG A 1 227 ? 0.314 8.731 18.936 1.00 91.44 227 ARG A N 1
ATOM 1701 C CA . ARG A 1 227 ? 1.022 7.502 19.345 1.00 91.44 227 ARG A CA 1
ATOM 1702 C C . ARG A 1 227 ? 0.209 6.251 19.068 1.00 91.44 227 ARG A C 1
ATOM 1704 O O . ARG A 1 227 ? -1.008 6.253 19.264 1.00 91.44 227 ARG A O 1
ATOM 1711 N N . TYR A 1 228 ? 0.917 5.178 18.748 1.00 90.56 228 TYR A N 1
ATOM 1712 C CA . TYR A 1 228 ? 0.391 3.846 18.484 1.00 90.56 228 TYR A CA 1
ATOM 1713 C C . TYR A 1 228 ? 0.956 2.854 19.507 1.00 90.56 228 TYR A C 1
ATOM 1715 O O . TYR A 1 228 ? 1.799 2.031 19.175 1.00 90.56 228 TYR A O 1
ATOM 1723 N N . PRO A 1 229 ? 0.556 2.926 20.793 1.00 86.69 229 PRO A N 1
ATOM 1724 C CA . PRO A 1 229 ? 1.129 2.054 21.822 1.00 86.69 229 PRO A CA 1
ATOM 1725 C C . PRO A 1 229 ? 0.871 0.566 21.558 1.00 86.69 229 PRO A C 1
ATOM 1727 O O . PRO A 1 229 ? 1.531 -0.278 22.153 1.00 86.69 229 PRO A O 1
ATOM 1730 N N . TRP A 1 230 ? -0.141 0.271 20.742 1.00 83.56 230 TRP A N 1
ATOM 1731 C CA . TRP A 1 230 ? -0.512 -1.044 20.244 1.00 83.56 230 TRP A CA 1
ATOM 1732 C C . TRP A 1 230 ? -0.988 -0.871 18.804 1.00 83.56 230 TRP A C 1
ATOM 1734 O O . TRP A 1 230 ? -1.519 0.186 18.463 1.00 83.56 230 TRP A O 1
ATOM 1744 N N . MET A 1 231 ? -0.884 -1.920 17.990 1.00 82.94 231 MET A N 1
ATOM 1745 C CA . MET A 1 231 ? -1.285 -1.871 16.581 1.00 82.94 231 MET A CA 1
ATOM 1746 C C . MET A 1 231 ? -2.720 -1.368 16.366 1.00 82.94 231 MET A C 1
ATOM 1748 O O . MET A 1 231 ? -2.961 -0.580 15.459 1.00 82.94 231 MET A O 1
ATOM 1752 N N . ASP A 1 232 ? -3.666 -1.732 17.227 1.00 90.81 232 ASP A N 1
ATOM 1753 C CA . ASP A 1 232 ? -5.065 -1.312 17.084 1.00 90.81 232 ASP A CA 1
ATOM 1754 C C . ASP A 1 232 ? -5.400 -0.036 17.856 1.00 90.81 232 ASP A C 1
ATOM 1756 O O . ASP A 1 232 ? -6.545 0.396 17.850 1.00 90.81 232 ASP A O 1
ATOM 1760 N N . ILE A 1 233 ? -4.452 0.570 18.571 1.00 91.19 233 ILE A N 1
ATOM 1761 C CA . ILE A 1 233 ? -4.741 1.699 19.455 1.00 91.19 233 ILE A CA 1
ATOM 1762 C C . ILE A 1 233 ? -3.972 2.916 18.983 1.00 91.19 233 ILE A C 1
ATOM 1764 O O . ILE A 1 233 ? -2.748 2.911 18.953 1.00 91.19 233 ILE A O 1
ATOM 1768 N N . LYS A 1 234 ? -4.701 3.995 18.715 1.00 91.81 234 LYS A N 1
ATOM 1769 C CA . LYS A 1 234 ? -4.156 5.311 18.389 1.00 91.81 234 LYS A CA 1
ATOM 1770 C C . LYS A 1 234 ? -4.554 6.292 19.483 1.00 91.81 234 LYS A C 1
ATOM 1772 O O . LYS A 1 234 ? -5.690 6.286 19.943 1.00 91.81 234 LYS A O 1
ATOM 1777 N N . PHE A 1 235 ? -3.646 7.164 19.893 1.00 89.69 235 PHE A N 1
ATOM 1778 C CA . PHE A 1 235 ? -4.009 8.371 20.633 1.00 89.69 235 PHE A CA 1
ATOM 1779 C C . PHE A 1 235 ? -3.684 9.576 19.776 1.00 89.69 235 PHE A C 1
ATOM 1781 O O . PHE A 1 235 ? -2.515 9.763 19.466 1.00 89.69 235 PHE A O 1
ATOM 1788 N N . ALA A 1 236 ? -4.687 10.389 19.456 1.00 81.88 236 ALA A N 1
ATOM 1789 C CA . ALA A 1 236 ? -4.493 11.745 18.954 1.00 81.88 236 ALA A CA 1
ATOM 1790 C C . ALA A 1 236 ? -4.631 12.701 20.151 1.00 81.88 236 ALA A C 1
ATOM 1792 O O . ALA A 1 236 ? -5.729 12.920 20.673 1.00 81.88 236 ALA A O 1
ATOM 1793 N N . GLY A 1 237 ? -3.505 13.186 20.676 1.00 77.19 237 GLY A N 1
ATOM 1794 C CA . GLY A 1 237 ? -3.459 13.858 21.975 1.00 77.19 237 GLY A CA 1
ATOM 1795 C C . GLY A 1 237 ? -3.806 12.908 23.132 1.00 77.19 237 GLY A C 1
ATOM 1796 O O . GLY A 1 237 ? -3.160 11.877 23.324 1.00 77.19 237 GLY A O 1
ATOM 1797 N N . SER A 1 238 ? -4.817 13.249 23.937 1.00 76.94 238 SER A N 1
ATOM 1798 C CA . SER A 1 238 ? -5.258 12.440 25.088 1.00 76.94 238 SER A CA 1
ATOM 1799 C C . SER A 1 238 ? -6.418 11.485 24.785 1.00 76.94 238 SER A C 1
ATOM 1801 O O . SER A 1 238 ? -6.756 10.664 25.640 1.00 76.94 238 SER A O 1
ATOM 1803 N N . SER A 1 239 ? -7.008 11.555 23.589 1.00 81.50 239 SER A N 1
ATOM 1804 C CA . SER A 1 239 ? -8.201 10.782 23.228 1.00 81.50 239 SER A CA 1
ATOM 1805 C C . SER A 1 239 ? -7.818 9.441 22.594 1.00 81.50 239 SER A C 1
ATOM 1807 O O . SER A 1 239 ? -7.197 9.447 21.527 1.00 81.50 239 SER A O 1
ATOM 1809 N N . PRO A 1 240 ? -8.163 8.293 23.209 1.00 90.19 240 PRO A N 1
ATOM 1810 C CA . PRO A 1 240 ? -7.935 6.994 22.597 1.00 90.19 240 PRO A CA 1
ATOM 1811 C C . PRO A 1 240 ? -8.923 6.755 21.453 1.00 90.19 240 PRO A C 1
ATOM 1813 O O . PRO A 1 240 ? -10.117 7.040 21.559 1.00 90.19 240 PRO A O 1
ATOM 1816 N N . GLN A 1 241 ? -8.407 6.174 20.384 1.00 94.25 241 GLN A N 1
ATOM 1817 C CA . GLN A 1 241 ? -9.128 5.678 19.227 1.00 94.25 241 GLN A CA 1
ATOM 1818 C C . GLN A 1 241 ? -8.700 4.231 18.965 1.00 94.25 241 GLN A C 1
ATOM 1820 O O . GLN A 1 241 ? -7.582 3.832 19.304 1.00 94.25 241 GLN A O 1
ATOM 1825 N N . VAL A 1 242 ? -9.591 3.454 18.359 1.00 95.38 242 VAL A N 1
ATOM 1826 C CA . VAL A 1 242 ? -9.331 2.062 17.977 1.00 95.38 242 VAL A CA 1
ATOM 1827 C C . VAL A 1 242 ? -9.308 1.958 16.459 1.00 95.38 242 VAL A C 1
ATOM 1829 O O . VAL A 1 242 ? -10.263 2.387 15.816 1.00 95.38 242 VAL A O 1
ATOM 1832 N N . LEU A 1 243 ? -8.230 1.404 15.912 1.00 95.56 243 LEU A N 1
ATOM 1833 C CA . LEU A 1 243 ? -8.035 1.097 14.500 1.00 95.56 243 LEU A CA 1
ATOM 1834 C C . LEU A 1 243 ? -8.531 -0.331 14.239 1.00 95.56 243 LEU A C 1
ATOM 1836 O O . LEU A 1 243 ? -8.032 -1.273 14.848 1.00 95.56 243 LEU A O 1
ATOM 1840 N N . HIS A 1 244 ? -9.490 -0.493 13.331 1.00 95.62 244 HIS A N 1
ATOM 1841 C CA . HIS A 1 244 ? -10.036 -1.798 12.948 1.00 95.62 244 HIS A CA 1
ATOM 1842 C C . HIS A 1 244 ? -9.490 -2.208 11.587 1.00 95.62 244 HIS A C 1
ATOM 1844 O O . HIS A 1 244 ? -9.500 -1.410 10.644 1.00 95.62 244 HIS A O 1
ATOM 1850 N N . ARG A 1 245 ? -8.986 -3.442 11.498 1.00 94.75 245 ARG A N 1
ATOM 1851 C CA . ARG A 1 245 ? -8.114 -3.888 10.408 1.00 94.75 245 ARG A CA 1
ATOM 1852 C C . ARG A 1 245 ? -8.663 -5.084 9.635 1.00 94.75 245 ARG A C 1
ATOM 1854 O O . ARG A 1 245 ? -9.394 -5.902 10.189 1.00 94.75 245 ARG A O 1
ATOM 1861 N N . ASP A 1 246 ? -8.274 -5.195 8.369 1.00 95.12 246 ASP A N 1
ATOM 1862 C CA . ASP A 1 246 ? -8.565 -6.359 7.525 1.00 95.12 246 ASP A CA 1
ATOM 1863 C C . ASP A 1 246 ? -7.518 -7.488 7.646 1.00 95.12 246 ASP A C 1
ATOM 1865 O O . ASP A 1 246 ? -6.640 -7.474 8.510 1.00 95.12 246 ASP A O 1
ATOM 1869 N N . HIS A 1 247 ? -7.618 -8.494 6.770 1.00 93.44 247 HIS A N 1
ATOM 1870 C CA . HIS A 1 247 ? -6.743 -9.670 6.738 1.00 93.44 247 HIS A CA 1
ATOM 1871 C C . HIS A 1 247 ? -5.277 -9.380 6.398 1.00 93.44 247 HIS A C 1
ATOM 1873 O O . HIS A 1 247 ? -4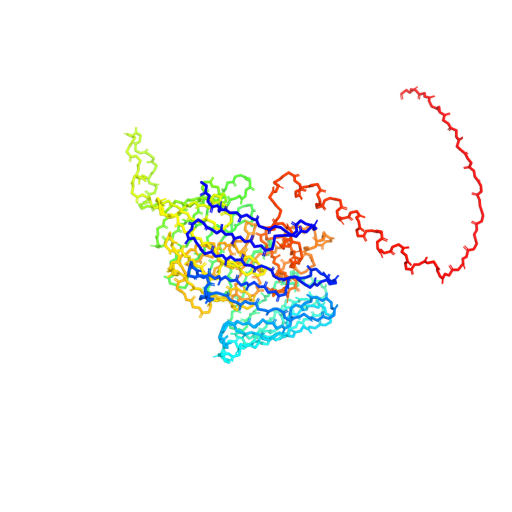.439 -10.245 6.659 1.00 93.44 247 HIS A O 1
ATOM 1879 N N . LEU A 1 248 ? -4.974 -8.211 5.826 1.00 93.25 248 LEU A N 1
ATOM 1880 C CA . LEU A 1 248 ? -3.617 -7.732 5.555 1.00 93.25 248 LEU A CA 1
ATOM 1881 C C . LEU A 1 248 ? -3.149 -6.694 6.584 1.00 93.25 248 LEU A C 1
ATOM 1883 O O . LEU A 1 248 ? -2.112 -6.068 6.393 1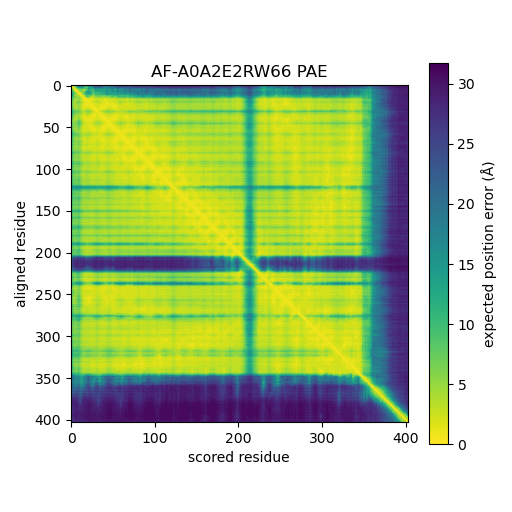.00 93.25 248 LEU A O 1
ATOM 1887 N N . ALA A 1 249 ? -3.907 -6.507 7.666 1.00 92.44 249 ALA A N 1
ATOM 1888 C CA . ALA A 1 249 ? -3.708 -5.470 8.671 1.00 92.44 249 ALA A CA 1
ATOM 1889 C C . ALA A 1 249 ? -3.987 -4.034 8.183 1.00 92.44 249 ALA A C 1
ATOM 1891 O O . ALA A 1 249 ? -3.647 -3.083 8.892 1.00 92.44 249 ALA A O 1
ATOM 1892 N N . SER A 1 250 ? -4.631 -3.843 7.027 1.00 95.44 250 SER A N 1
ATOM 1893 C CA . SER A 1 250 ? -5.005 -2.508 6.543 1.00 95.44 250 SER A CA 1
ATOM 1894 C C . SER A 1 250 ? -6.074 -1.902 7.439 1.00 95.44 250 SER A C 1
ATOM 1896 O O . SER A 1 250 ? -7.067 -2.565 7.732 1.00 95.44 250 SER A O 1
ATOM 1898 N N . VAL A 1 251 ? -5.912 -0.644 7.844 1.00 96.00 251 VAL A N 1
ATOM 1899 C CA . VAL A 1 251 ? -6.898 0.055 8.681 1.00 96.00 251 VAL A CA 1
ATOM 1900 C C . VAL A 1 251 ? -8.102 0.450 7.831 1.00 96.00 251 VAL A C 1
ATOM 1902 O O . VAL A 1 251 ? -7.994 1.274 6.933 1.00 96.00 251 VAL A O 1
ATOM 1905 N N . ARG A 1 252 ? -9.263 -0.137 8.114 1.00 96.19 252 ARG A N 1
ATOM 1906 C CA . ARG A 1 252 ? -10.504 0.088 7.354 1.00 96.19 252 ARG A CA 1
ATOM 1907 C C . ARG A 1 252 ? -11.404 1.122 8.014 1.00 96.19 252 ARG A C 1
ATOM 1909 O O . ARG A 1 252 ? -12.141 1.831 7.336 1.00 96.19 252 ARG A O 1
ATOM 1916 N N . MET A 1 253 ? -11.334 1.233 9.337 1.00 96.00 253 MET A N 1
ATOM 1917 C CA . MET A 1 253 ? -12.067 2.247 10.090 1.00 96.00 253 MET A CA 1
ATOM 1918 C C . MET A 1 253 ? -11.433 2.534 11.444 1.00 96.00 253 MET A C 1
ATOM 1920 O O . MET A 1 253 ? -10.675 1.729 11.986 1.00 96.00 253 MET A O 1
ATOM 1924 N N . VAL A 1 254 ? -11.793 3.683 12.003 1.00 96.38 254 VAL A N 1
ATOM 1925 C CA . VAL A 1 254 ? -11.357 4.153 13.313 1.00 96.38 254 VAL A CA 1
ATOM 1926 C C . VAL A 1 254 ? -12.580 4.492 14.141 1.00 96.38 254 VAL A C 1
ATOM 1928 O O . VAL A 1 254 ? -13.443 5.244 13.688 1.00 96.38 254 VAL A O 1
ATOM 1931 N N . THR A 1 255 ? -12.642 3.969 15.363 1.00 96.75 255 THR A N 1
ATOM 1932 C CA . THR A 1 255 ? -13.692 4.324 16.324 1.00 96.75 255 THR A CA 1
ATOM 1933 C C . THR A 1 255 ? -13.152 5.169 17.468 1.00 96.75 255 THR A C 1
ATOM 1935 O O . THR A 1 255 ? -12.052 4.906 17.957 1.00 96.75 255 THR A O 1
ATOM 1938 N N . ASP A 1 256 ? -13.931 6.144 17.929 1.00 94.75 256 ASP A N 1
ATOM 1939 C CA . ASP A 1 256 ? -13.610 6.955 19.106 1.00 94.75 256 ASP A CA 1
ATOM 1940 C C . ASP A 1 256 ? -13.768 6.181 20.432 1.00 94.75 256 ASP A C 1
ATOM 1942 O O . ASP A 1 256 ? -14.104 4.991 20.470 1.00 94.75 256 ASP A O 1
ATOM 1946 N N . ALA A 1 257 ? -13.541 6.870 21.553 1.00 92.62 257 ALA A N 1
ATOM 1947 C CA . ALA A 1 257 ? -13.682 6.312 22.898 1.00 92.62 257 ALA A CA 1
ATOM 1948 C C . ALA A 1 257 ? -15.116 5.864 23.255 1.00 92.62 257 ALA A C 1
ATOM 1950 O O . ALA A 1 257 ? -15.285 5.108 24.211 1.00 92.62 257 ALA A O 1
ATOM 1951 N N . SER A 1 258 ? -16.129 6.307 22.503 1.00 93.62 258 SER A N 1
ATOM 1952 C CA . SER A 1 258 ? -17.534 5.907 22.662 1.00 93.62 258 SER A CA 1
ATOM 1953 C C . SER A 1 258 ? -17.941 4.778 21.705 1.00 93.62 258 SER A C 1
ATOM 1955 O O . SER A 1 258 ? -19.071 4.304 21.774 1.00 93.62 258 SER A O 1
ATOM 1957 N N . GLY A 1 259 ? -17.039 4.346 20.818 1.00 94.75 259 GLY A N 1
ATOM 1958 C CA . GLY A 1 259 ? -17.299 3.309 19.822 1.00 94.75 259 GLY A CA 1
ATOM 1959 C C . GLY A 1 259 ? -17.969 3.814 18.543 1.00 94.75 259 GLY A C 1
ATOM 1960 O O . GLY A 1 259 ? -18.407 2.992 17.742 1.00 94.75 259 GLY A O 1
ATOM 1961 N N . ASN A 1 260 ? -18.040 5.133 18.322 1.00 95.62 260 ASN A N 1
ATOM 1962 C CA . ASN A 1 260 ? -18.554 5.694 17.070 1.00 95.62 260 ASN A CA 1
ATOM 1963 C C . ASN A 1 260 ? -17.464 5.683 15.998 1.00 95.62 260 ASN A C 1
ATOM 1965 O O . ASN A 1 260 ? -16.315 6.004 16.303 1.00 95.62 260 ASN A O 1
ATOM 1969 N N . ILE A 1 261 ? -17.820 5.392 14.745 1.00 96.00 261 ILE A N 1
ATOM 1970 C CA . ILE A 1 261 ? -16.903 5.535 13.605 1.00 96.00 261 ILE A CA 1
ATOM 1971 C C . ILE A 1 261 ? -16.599 7.023 13.391 1.00 96.00 261 ILE A C 1
ATOM 1973 O O . ILE A 1 261 ? -17.513 7.829 13.225 1.00 96.00 261 ILE A O 1
ATOM 1977 N N . VAL A 1 262 ? -15.314 7.375 13.376 1.00 94.94 262 VAL A N 1
ATOM 1978 C CA . VAL A 1 262 ? -14.821 8.742 13.130 1.00 94.94 262 VAL A CA 1
ATOM 1979 C C . VAL A 1 262 ? -14.006 8.862 11.846 1.00 94.94 262 VAL A C 1
ATOM 1981 O O . VAL A 1 262 ? -13.927 9.945 11.277 1.00 94.94 262 VAL A O 1
ATOM 1984 N N . GLU A 1 263 ? -13.440 7.758 11.363 1.00 95.06 263 GLU A N 1
ATOM 1985 C CA . GLU A 1 263 ? -12.758 7.669 10.071 1.00 95.06 263 GLU A CA 1
ATOM 1986 C C . GLU A 1 263 ? -13.067 6.299 9.452 1.00 95.06 263 GLU A C 1
ATOM 1988 O O . GLU A 1 263 ? -13.164 5.308 10.178 1.00 95.06 263 GLU A O 1
ATOM 1993 N N . ALA A 1 264 ? -13.210 6.221 8.129 1.00 95.06 264 ALA A N 1
ATOM 1994 C CA . ALA A 1 264 ? -13.375 4.958 7.411 1.00 95.06 264 ALA A CA 1
ATOM 1995 C C . ALA A 1 264 ? -12.892 5.088 5.966 1.00 95.06 264 ALA A C 1
ATOM 1997 O O . ALA A 1 264 ? -13.069 6.136 5.350 1.00 95.06 264 ALA A O 1
ATOM 1998 N N . THR A 1 265 ? -12.306 4.026 5.420 1.00 95.00 265 THR A N 1
ATOM 1999 C CA . THR A 1 265 ? -11.980 3.923 3.994 1.00 95.00 265 THR A CA 1
ATOM 2000 C C . THR A 1 265 ? -11.968 2.466 3.534 1.00 95.00 265 THR A C 1
ATOM 2002 O O . THR A 1 265 ? -11.914 1.532 4.335 1.00 95.00 265 THR A O 1
ATOM 2005 N N . GLY A 1 266 ? -12.023 2.266 2.221 1.00 94.50 266 GLY A N 1
ATOM 2006 C CA . GLY A 1 266 ? -11.686 0.997 1.587 1.00 94.50 266 GLY A CA 1
ATOM 2007 C C . GLY A 1 266 ? -10.412 1.145 0.763 1.00 94.50 266 GLY A C 1
ATOM 2008 O O . GLY A 1 266 ? -9.964 2.257 0.509 1.00 94.50 266 GLY A O 1
ATOM 2009 N N . TYR A 1 267 ? -9.855 0.028 0.311 1.00 96.25 267 TYR A N 1
ATOM 2010 C CA . TYR A 1 267 ? -8.688 -0.003 -0.565 1.00 96.25 267 TYR A CA 1
ATOM 2011 C C . TYR A 1 267 ? -8.973 -0.853 -1.801 1.00 96.25 267 TYR A C 1
ATOM 2013 O O . TYR A 1 267 ? -9.588 -1.918 -1.681 1.00 96.25 267 TYR A O 1
ATOM 2021 N N . ALA A 1 268 ? -8.517 -0.378 -2.958 1.00 96.25 268 ALA A N 1
ATOM 2022 C CA . ALA A 1 268 ? -8.290 -1.195 -4.142 1.00 96.25 268 ALA A CA 1
ATOM 2023 C C . ALA A 1 268 ? -7.104 -2.157 -3.893 1.00 96.25 268 ALA A C 1
ATOM 2025 O O . ALA A 1 268 ? -6.389 -1.993 -2.897 1.00 96.25 268 ALA A O 1
ATOM 2026 N N . PRO A 1 269 ? -6.872 -3.166 -4.755 1.00 96.62 269 PRO A N 1
ATOM 2027 C CA . PRO A 1 269 ? -5.918 -4.239 -4.471 1.00 96.62 269 PRO A CA 1
ATOM 2028 C C . PRO A 1 269 ? -4.503 -3.764 -4.138 1.00 96.62 269 PRO A C 1
ATOM 2030 O O . PRO A 1 269 ? -3.898 -4.308 -3.225 1.00 96.62 269 PRO A O 1
ATOM 2033 N N . TYR A 1 270 ? -3.990 -2.745 -4.834 1.00 97.75 270 TYR A N 1
ATOM 2034 C CA . TYR A 1 270 ? -2.63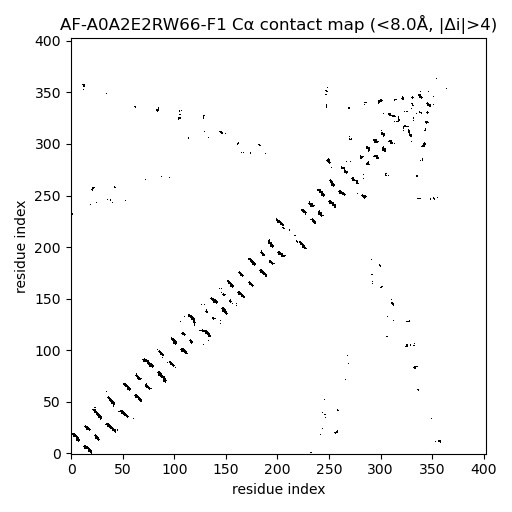5 -2.217 -4.632 1.00 97.75 270 TYR A CA 1
ATOM 2035 C C . TYR A 1 270 ? -2.554 -1.100 -3.576 1.00 97.75 270 TYR A C 1
ATOM 2037 O O . TYR A 1 270 ? -1.496 -0.501 -3.392 1.00 97.75 270 TYR A O 1
ATOM 2045 N N . GLY A 1 271 ? -3.636 -0.858 -2.831 1.00 95.94 271 GLY A N 1
ATOM 2046 C CA . GLY A 1 271 ? -3.653 0.053 -1.689 1.00 95.94 271 GLY A CA 1
ATOM 2047 C C . GLY A 1 271 ? -4.186 1.453 -1.979 1.00 95.94 271 GLY A C 1
ATOM 2048 O O . GLY A 1 271 ? -4.153 2.300 -1.086 1.00 95.94 271 GLY A O 1
ATOM 2049 N N . GLU A 1 272 ? -4.713 1.725 -3.179 1.00 95.81 272 GLU A N 1
ATOM 2050 C CA . GLU A 1 272 ? -5.393 2.991 -3.453 1.00 95.81 272 GLU A CA 1
ATOM 2051 C C . GLU A 1 272 ? -6.654 3.116 -2.595 1.00 95.81 272 GLU A C 1
ATOM 2053 O O . GLU A 1 272 ? -7.521 2.239 -2.649 1.00 95.81 272 GLU A O 1
ATOM 2058 N N . PRO A 1 273 ? -6.816 4.203 -1.827 1.00 93.75 273 PRO A N 1
ATOM 2059 C CA . PRO A 1 273 ? -8.016 4.389 -1.035 1.00 93.75 273 PRO A CA 1
ATOM 2060 C C . PRO A 1 273 ? -9.231 4.619 -1.946 1.00 93.75 273 PRO A C 1
ATOM 2062 O O . PRO A 1 273 ? -9.210 5.460 -2.845 1.00 93.75 273 PRO A O 1
ATOM 2065 N N . THR A 1 274 ? -10.331 3.914 -1.689 1.00 92.25 274 THR A N 1
ATOM 2066 C CA . THR A 1 274 ? -11.584 4.060 -2.448 1.00 92.25 274 THR A CA 1
ATOM 2067 C C . THR A 1 274 ? -12.323 5.353 -2.101 1.00 92.25 274 THR A C 1
ATOM 2069 O O . THR A 1 274 ? -13.192 5.784 -2.863 1.00 92.25 274 THR A O 1
ATOM 2072 N N . ASN A 1 275 ? -11.966 5.979 -0.973 1.00 88.50 275 ASN A N 1
ATOM 2073 C CA . ASN A 1 275 ? -12.322 7.341 -0.592 1.00 88.50 275 ASN A CA 1
ATOM 2074 C C . ASN A 1 275 ? -11.226 7.963 0.300 1.00 88.50 275 ASN A C 1
ATOM 2076 O O . ASN A 1 275 ? -10.496 7.259 0.993 1.00 88.50 275 ASN A O 1
ATOM 2080 N N . GLN A 1 276 ? -11.130 9.291 0.322 1.00 84.69 276 GLN A N 1
ATOM 2081 C CA . GLN A 1 276 ? -10.073 10.017 1.043 1.00 84.69 276 GLN A CA 1
ATOM 2082 C C . GLN A 1 276 ? -10.501 10.489 2.446 1.00 84.69 276 GLN A C 1
ATOM 2084 O O . GLN A 1 276 ? -10.030 11.517 2.922 1.00 84.69 276 GLN A O 1
ATOM 2089 N N . ALA A 1 277 ? -11.428 9.787 3.108 1.00 83.06 277 ALA A N 1
ATOM 2090 C CA . ALA A 1 277 ? -11.957 10.234 4.400 1.00 83.06 277 ALA A CA 1
ATOM 2091 C C . ALA A 1 277 ? -11.025 9.937 5.592 1.00 83.06 277 ALA A C 1
ATOM 2093 O O . ALA A 1 277 ? -11.180 10.542 6.652 1.00 83.06 277 ALA A O 1
ATOM 2094 N N . MET A 1 278 ? -10.067 9.017 5.441 1.00 87.69 278 MET A N 1
ATOM 2095 C CA . MET A 1 278 ? -9.103 8.697 6.495 1.00 87.69 278 MET A CA 1
ATOM 2096 C C . MET A 1 278 ? -7.987 9.738 6.586 1.00 87.69 278 MET A C 1
ATOM 2098 O O . MET A 1 278 ? -7.344 10.058 5.589 1.00 87.69 278 MET A O 1
ATOM 2102 N N . THR A 1 279 ? -7.731 10.221 7.803 1.00 85.56 279 THR A N 1
ATOM 2103 C CA . THR A 1 279 ? -6.612 11.134 8.104 1.00 85.56 279 THR A CA 1
ATOM 2104 C C . THR A 1 279 ? -5.488 10.434 8.864 1.00 85.56 279 THR A C 1
ATOM 2106 O O . THR A 1 279 ? -4.359 10.919 8.890 1.00 85.56 279 THR A O 1
ATOM 2109 N N . THR A 1 280 ? -5.763 9.268 9.455 1.00 89.00 280 THR A N 1
ATOM 2110 C CA . THR A 1 280 ? -4.740 8.403 10.050 1.00 89.00 280 THR A CA 1
ATOM 2111 C C . THR A 1 280 ? -3.708 7.987 9.000 1.00 89.00 280 THR A C 1
ATOM 2113 O O . THR A 1 280 ? -4.062 7.396 7.982 1.00 89.00 280 THR A O 1
ATOM 2116 N N . GLN A 1 281 ? -2.424 8.260 9.265 1.00 88.00 281 GLN A N 1
ATOM 2117 C CA . GLN A 1 281 ? -1.336 7.930 8.333 1.00 88.00 281 GLN A CA 1
ATOM 2118 C C . GLN A 1 281 ? -1.137 6.415 8.191 1.00 88.00 281 GLN A C 1
ATOM 2120 O O . GLN A 1 281 ? -0.876 5.931 7.092 1.00 88.00 281 GLN A O 1
ATOM 2125 N N . LYS A 1 282 ? -1.280 5.662 9.292 1.00 91.50 282 LYS A N 1
ATOM 2126 C CA . LYS A 1 282 ? -1.266 4.191 9.308 1.00 91.50 282 LYS A CA 1
ATOM 2127 C C . LYS A 1 282 ? -2.526 3.656 8.610 1.00 91.50 282 LYS A C 1
ATOM 2129 O O . LYS A 1 282 ? -3.622 3.746 9.156 1.00 91.50 282 LYS A O 1
ATOM 2134 N N . SER A 1 283 ? -2.349 3.135 7.399 1.00 92.94 283 SER A N 1
ATOM 2135 C CA . SER A 1 283 ? -3.410 2.925 6.409 1.00 92.94 283 SER A CA 1
ATOM 2136 C C . SER A 1 283 ? -3.366 1.502 5.823 1.00 92.94 283 SER A C 1
ATOM 2138 O O . SER A 1 283 ? -3.514 0.534 6.577 1.00 92.94 283 SER A O 1
ATOM 2140 N N . PHE A 1 284 ? -3.156 1.352 4.511 1.00 95.31 284 PHE A N 1
ATOM 2141 C CA . PHE A 1 284 ? -2.991 0.069 3.828 1.00 95.31 284 PHE A CA 1
ATOM 2142 C C . PHE A 1 284 ? -1.862 -0.742 4.467 1.00 95.31 284 PHE A C 1
ATOM 2144 O O . PHE A 1 284 ? -0.810 -0.189 4.785 1.00 95.31 284 PHE A O 1
ATOM 2151 N N . ILE A 1 285 ? -2.115 -2.030 4.717 1.00 94.31 285 ILE A N 1
ATOM 2152 C CA . ILE A 1 285 ? -1.230 -2.981 5.415 1.00 94.31 285 ILE A CA 1
ATOM 2153 C C . ILE A 1 285 ? -0.668 -2.497 6.763 1.00 94.31 285 ILE A C 1
ATOM 2155 O O . ILE A 1 285 ? 0.328 -3.017 7.263 1.00 94.31 285 ILE A O 1
ATOM 2159 N N . GLY A 1 286 ? -1.297 -1.484 7.366 1.00 92.50 286 GLY A N 1
ATOM 2160 C CA . GLY A 1 286 ? -0.806 -0.864 8.587 1.00 92.50 286 GLY A CA 1
ATOM 2161 C C . GLY A 1 286 ? 0.409 0.037 8.389 1.00 92.50 286 GLY A C 1
ATOM 2162 O O . GLY A 1 286 ? 1.050 0.371 9.384 1.00 92.50 286 GLY A O 1
ATOM 2163 N N . GLU A 1 287 ? 0.714 0.452 7.159 1.00 93.81 287 GLU A N 1
ATOM 2164 C CA . GLU A 1 287 ? 1.842 1.328 6.850 1.00 93.81 287 GLU A CA 1
ATOM 2165 C C . GLU A 1 287 ? 1.435 2.737 6.428 1.00 93.81 287 GLU A C 1
ATOM 2167 O O . GLU A 1 287 ? 0.253 3.063 6.269 1.00 93.81 287 GLU A O 1
ATOM 2172 N N . ARG A 1 288 ? 2.431 3.626 6.378 1.00 94.19 288 ARG A N 1
ATOM 2173 C CA . ARG A 1 288 ? 2.213 5.069 6.265 1.00 94.19 288 ARG A CA 1
ATOM 2174 C C . ARG A 1 288 ? 1.941 5.477 4.829 1.00 94.19 288 ARG A C 1
ATOM 2176 O O . ARG A 1 288 ? 2.818 5.351 3.982 1.00 94.19 288 ARG A O 1
ATOM 2183 N N . HIS A 1 289 ? 0.760 6.027 4.578 1.00 94.38 289 HIS A N 1
ATOM 2184 C CA . HIS A 1 289 ? 0.451 6.684 3.314 1.00 94.38 289 HIS A CA 1
ATOM 2185 C C . HIS A 1 289 ? 0.759 8.180 3.412 1.00 94.38 289 HIS A C 1
ATOM 2187 O O . HIS A 1 289 ? 0.193 8.896 4.241 1.00 94.38 289 HIS A O 1
ATOM 2193 N N . ASP A 1 290 ? 1.652 8.656 2.548 1.00 94.19 290 ASP A N 1
ATOM 2194 C CA . ASP A 1 290 ? 1.959 10.075 2.420 1.00 94.19 290 ASP A CA 1
ATOM 2195 C C . ASP A 1 290 ? 1.029 10.697 1.383 1.00 94.19 290 ASP A C 1
ATOM 2197 O O . ASP A 1 290 ? 1.337 10.742 0.192 1.00 94.19 290 ASP A O 1
ATOM 2201 N N . ALA A 1 291 ? -0.122 11.190 1.841 1.00 91.12 291 ALA A N 1
ATOM 2202 C CA . ALA A 1 291 ? -1.152 11.762 0.974 1.00 91.12 291 ALA A CA 1
ATOM 2203 C C . ALA A 1 291 ? -0.638 12.906 0.081 1.00 91.12 291 ALA A C 1
ATOM 2205 O O . ALA A 1 291 ? -1.175 13.132 -1.000 1.00 91.12 291 ALA A O 1
ATOM 2206 N N . GLU A 1 292 ? 0.414 13.614 0.504 1.00 91.62 292 GLU A N 1
ATOM 2207 C CA . GLU A 1 292 ? 1.029 14.686 -0.275 1.00 91.62 292 GLU A CA 1
ATOM 2208 C C . GLU A 1 292 ? 1.703 14.173 -1.553 1.00 91.62 292 GLU A C 1
ATOM 2210 O O . GLU A 1 292 ? 1.702 14.865 -2.568 1.00 91.62 292 GLU A O 1
ATOM 2215 N N . THR A 1 293 ? 2.289 12.974 -1.513 1.00 95.25 293 THR A N 1
ATOM 2216 C CA . THR A 1 293 ? 2.977 12.363 -2.660 1.00 95.25 293 THR A CA 1
ATOM 2217 C C . THR A 1 293 ? 2.152 11.265 -3.321 1.00 95.25 293 THR A C 1
ATOM 2219 O O . THR A 1 293 ? 2.394 10.964 -4.490 1.00 95.25 293 THR A O 1
ATOM 2222 N N . GLY A 1 294 ? 1.193 10.682 -2.598 1.00 94.38 294 GLY A N 1
ATOM 2223 C CA . GLY A 1 294 ? 0.450 9.483 -2.982 1.00 94.38 294 GLY A CA 1
ATOM 2224 C C . GLY A 1 294 ? 1.250 8.187 -2.821 1.00 94.38 294 GLY A C 1
ATOM 2225 O O . GLY A 1 294 ? 0.824 7.156 -3.325 1.00 94.38 294 GLY A O 1
ATOM 2226 N N . LEU A 1 295 ? 2.425 8.229 -2.184 1.00 97.19 295 LEU A N 1
ATOM 2227 C CA . LEU A 1 295 ? 3.271 7.052 -1.972 1.00 97.19 295 LEU A CA 1
ATOM 2228 C C . LEU A 1 295 ? 2.967 6.377 -0.634 1.00 97.19 295 LEU A C 1
ATOM 2230 O O . LEU A 1 295 ? 2.638 7.033 0.356 1.00 97.19 295 LEU A O 1
ATOM 2234 N N . LEU A 1 296 ? 3.161 5.061 -0.593 1.00 97.12 296 LEU A N 1
ATOM 2235 C CA . LEU A 1 296 ? 3.156 4.276 0.633 1.00 97.12 296 LEU A CA 1
ATOM 2236 C C . LEU A 1 296 ? 4.599 4.052 1.097 1.00 97.12 296 LEU A C 1
ATOM 2238 O O . LEU A 1 296 ? 5.418 3.502 0.358 1.00 97.12 296 LEU A O 1
ATOM 2242 N N . PHE A 1 297 ? 4.913 4.487 2.314 1.00 97.12 297 PHE A N 1
ATOM 2243 C CA . PHE A 1 297 ? 6.209 4.268 2.944 1.00 97.12 297 PHE A CA 1
ATOM 2244 C C . PHE A 1 297 ? 6.230 2.910 3.643 1.00 97.12 297 PHE A C 1
ATOM 2246 O O . PHE A 1 297 ? 5.554 2.717 4.653 1.00 97.12 297 PHE A O 1
ATOM 2253 N N . LEU A 1 298 ? 7.036 1.995 3.110 1.00 95.44 298 LEU A N 1
ATOM 2254 C CA . LEU A 1 298 ? 7.181 0.616 3.571 1.00 95.44 298 LEU A CA 1
ATOM 2255 C C . LEU A 1 298 ? 8.528 0.423 4.265 1.00 95.44 298 LEU A C 1
ATOM 2257 O O . LEU A 1 298 ? 9.211 -0.561 4.034 1.00 95.44 298 LEU A O 1
ATOM 2261 N N . ASN A 1 299 ? 8.929 1.396 5.086 1.00 93.75 299 ASN A N 1
ATOM 2262 C CA . ASN A 1 299 ? 10.172 1.418 5.861 1.00 93.75 299 ASN A CA 1
ATOM 2263 C C . ASN A 1 299 ? 11.459 1.481 5.013 1.00 93.75 299 ASN A C 1
ATOM 2265 O O . ASN A 1 299 ? 12.125 2.513 5.024 1.00 93.75 299 ASN A O 1
ATOM 2269 N N . ALA A 1 300 ? 11.801 0.443 4.248 1.00 93.44 300 ALA A N 1
ATOM 2270 C CA . ALA A 1 300 ? 12.989 0.455 3.392 1.00 93.44 300 ALA A CA 1
ATOM 2271 C C . ALA A 1 300 ? 12.763 1.140 2.038 1.00 93.44 300 ALA A C 1
ATOM 2273 O O . ALA A 1 300 ? 13.657 1.786 1.490 1.00 93.44 300 ALA A O 1
ATOM 2274 N N . ARG A 1 301 ? 11.556 1.004 1.478 1.00 96.38 301 ARG A N 1
ATOM 2275 C CA . ARG A 1 301 ? 11.217 1.508 0.141 1.00 96.38 301 ARG A CA 1
ATOM 2276 C C . ARG A 1 301 ? 9.864 2.201 0.118 1.00 96.38 301 ARG A C 1
ATOM 2278 O O . ARG A 1 301 ? 9.044 2.062 1.022 1.00 96.38 301 ARG A O 1
ATOM 2285 N N . TYR A 1 302 ? 9.631 2.937 -0.964 1.00 98.12 302 TYR A N 1
ATOM 2286 C CA . TYR A 1 302 ? 8.334 3.526 -1.272 1.00 98.12 302 TYR A CA 1
ATOM 2287 C C . TYR A 1 302 ? 7.673 2.760 -2.416 1.00 98.12 302 TYR A C 1
ATOM 2289 O O . TYR A 1 302 ? 8.285 2.522 -3.463 1.00 98.12 302 TYR A O 1
ATOM 2297 N N . MET A 1 303 ? 6.415 2.394 -2.207 1.00 98.06 303 MET A N 1
ATOM 2298 C CA . MET A 1 303 ? 5.550 1.797 -3.217 1.00 98.06 303 MET A CA 1
ATOM 2299 C C . MET A 1 303 ? 4.575 2.859 -3.715 1.00 98.06 303 MET A C 1
ATOM 2301 O O . MET A 1 303 ? 4.077 3.666 -2.930 1.00 98.06 303 MET A O 1
ATOM 2305 N N . ASP A 1 304 ? 4.352 2.895 -5.024 1.00 98.00 304 ASP A N 1
ATOM 2306 C CA . ASP A 1 304 ? 3.312 3.718 -5.627 1.00 98.00 304 ASP A CA 1
ATOM 2307 C C . ASP A 1 304 ? 2.068 2.851 -5.867 1.00 98.00 304 ASP A C 1
ATOM 2309 O O . ASP A 1 304 ? 2.112 1.993 -6.759 1.00 98.00 304 ASP A O 1
ATOM 2313 N N . PRO A 1 305 ? 0.973 3.062 -5.108 1.00 97.19 305 PRO A N 1
ATOM 2314 C CA . PRO A 1 305 ? -0.255 2.296 -5.265 1.00 97.19 305 PRO A CA 1
ATOM 2315 C C . PRO A 1 305 ? -0.813 2.382 -6.682 1.00 97.19 305 PRO A C 1
ATOM 2317 O O . PRO A 1 305 ? -1.128 1.344 -7.248 1.00 97.19 305 PRO A O 1
ATOM 2320 N N . VAL A 1 306 ? -0.817 3.572 -7.302 1.00 96.38 306 VAL A N 1
ATOM 2321 C CA . VAL A 1 306 ? -1.347 3.800 -8.660 1.00 96.38 306 VAL A CA 1
ATOM 2322 C C . VAL A 1 306 ? -0.573 2.984 -9.687 1.00 96.38 306 VAL A C 1
ATOM 2324 O O . VAL A 1 306 ? -1.156 2.371 -10.580 1.00 96.38 306 VAL A O 1
ATOM 2327 N N . LEU A 1 307 ? 0.752 2.923 -9.558 1.00 97.38 307 LEU A N 1
ATOM 2328 C CA . LEU A 1 307 ? 1.581 2.116 -10.455 1.00 97.38 307 LEU A CA 1
ATOM 2329 C C . LEU A 1 307 ? 1.620 0.631 -10.071 1.00 97.38 307 LEU A C 1
ATOM 2331 O O . LEU A 1 307 ? 2.024 -0.179 -10.908 1.00 97.38 307 LEU A O 1
ATOM 2335 N N . GLY A 1 308 ? 1.230 0.285 -8.843 1.00 97.12 308 GLY A N 1
ATOM 2336 C CA . GLY A 1 308 ? 1.232 -1.064 -8.276 1.00 97.12 308 GLY A CA 1
ATOM 2337 C C . GLY A 1 308 ? 2.628 -1.637 -8.016 1.00 97.12 308 GLY A C 1
ATOM 2338 O O . GLY A 1 308 ? 2.814 -2.855 -8.055 1.00 97.12 308 GLY A O 1
ATOM 2339 N N . ARG A 1 309 ? 3.650 -0.781 -7.865 1.00 97.31 309 ARG A N 1
ATOM 2340 C CA . ARG A 1 309 ? 5.071 -1.181 -7.890 1.00 97.31 309 ARG A CA 1
ATOM 2341 C C . ARG A 1 309 ? 5.950 -0.273 -7.031 1.00 97.31 309 ARG A C 1
ATOM 2343 O O . ARG A 1 309 ? 5.596 0.870 -6.747 1.00 97.31 309 ARG A O 1
ATOM 2350 N N . PHE A 1 310 ? 7.122 -0.775 -6.648 1.00 98.50 310 PHE A N 1
ATOM 2351 C CA . PHE A 1 310 ? 8.149 0.029 -5.987 1.00 98.50 310 PHE A CA 1
ATOM 2352 C C . PHE A 1 310 ? 8.791 1.026 -6.954 1.00 98.50 310 PHE A C 1
ATOM 2354 O O . PHE A 1 310 ? 8.967 0.740 -8.141 1.00 98.50 310 PHE A O 1
ATOM 2361 N N . ILE A 1 311 ? 9.181 2.188 -6.430 1.00 98.25 311 ILE A N 1
ATOM 2362 C CA . ILE A 1 311 ? 9.840 3.253 -7.210 1.00 98.25 311 ILE A CA 1
ATOM 2363 C C . ILE A 1 311 ? 11.378 3.147 -7.194 1.00 98.25 311 ILE A C 1
ATOM 2365 O O . ILE A 1 311 ? 12.064 3.883 -7.905 1.00 98.25 311 ILE A O 1
ATOM 2369 N N . SER A 1 312 ? 11.916 2.215 -6.409 1.00 98.06 312 SER A N 1
ATOM 2370 C CA . SER A 1 312 ? 13.326 1.823 -6.361 1.00 98.06 312 SER A CA 1
ATOM 2371 C C . SER A 1 312 ? 13.454 0.296 -6.362 1.00 98.06 312 SER A C 1
ATOM 2373 O O . SER A 1 312 ? 12.527 -0.404 -5.935 1.00 98.06 312 SER A O 1
ATOM 2375 N N . PRO A 1 313 ? 14.578 -0.248 -6.856 1.00 97.00 313 PRO A N 1
ATOM 2376 C CA . PRO A 1 313 ? 14.822 -1.676 -6.801 1.00 97.00 313 PRO A CA 1
ATOM 2377 C C . PRO A 1 313 ? 15.048 -2.124 -5.358 1.00 97.00 313 PRO A C 1
ATOM 2379 O O . PRO A 1 313 ? 15.621 -1.395 -4.554 1.00 97.00 313 PRO A O 1
ATOM 2382 N N . ASP A 1 314 ? 14.650 -3.355 -5.064 1.00 95.81 314 ASP A N 1
ATOM 2383 C CA . ASP A 1 314 ? 15.092 -4.063 -3.867 1.00 95.81 314 ASP A CA 1
ATOM 2384 C C . ASP A 1 314 ? 16.612 -4.204 -3.871 1.00 95.81 314 ASP A C 1
ATOM 2386 O O . ASP A 1 314 ? 17.192 -4.499 -4.923 1.00 95.81 314 ASP A O 1
ATOM 2390 N N . ASP A 1 315 ? 17.256 -4.018 -2.727 1.00 93.25 315 ASP A N 1
ATOM 2391 C CA . ASP A 1 315 ? 18.688 -4.236 -2.551 1.00 93.25 315 ASP A CA 1
ATOM 2392 C C . ASP A 1 315 ? 19.006 -5.593 -1.897 1.00 93.25 315 ASP A C 1
ATOM 2394 O O . ASP A 1 315 ? 20.148 -6.049 -2.014 1.00 93.25 315 ASP A O 1
ATOM 2398 N N . TRP A 1 316 ? 18.011 -6.300 -1.345 1.00 93.69 316 TRP A N 1
ATOM 2399 C CA . TRP A 1 316 ? 18.190 -7.644 -0.798 1.00 93.69 316 TRP A CA 1
ATOM 2400 C C . TRP A 1 316 ? 18.479 -8.679 -1.890 1.00 93.69 316 TRP A C 1
ATOM 2402 O O . TRP A 1 316 ? 18.208 -8.503 -3.088 1.00 93.69 316 TRP A O 1
ATOM 2412 N N . ASP A 1 317 ? 19.099 -9.782 -1.471 1.00 90.25 317 ASP A N 1
ATOM 2413 C CA . ASP A 1 317 ? 19.425 -10.886 -2.366 1.00 90.25 317 ASP A CA 1
ATOM 2414 C C . ASP A 1 317 ? 18.121 -11.538 -2.872 1.00 90.25 317 ASP A C 1
ATOM 2416 O O . ASP A 1 317 ? 17.333 -12.031 -2.060 1.00 90.25 317 ASP A O 1
ATOM 2420 N N . PRO A 1 318 ? 17.871 -11.563 -4.197 1.00 89.75 318 PRO A N 1
ATOM 2421 C CA . PRO A 1 318 ? 16.628 -12.075 -4.773 1.00 89.75 318 PRO A CA 1
ATOM 2422 C C . PRO A 1 318 ? 16.361 -13.558 -4.489 1.00 89.75 318 PRO A C 1
ATOM 2424 O O . PRO A 1 318 ? 15.242 -14.020 -4.715 1.00 89.75 318 PRO A O 1
ATOM 2427 N N . ILE A 1 319 ? 17.364 -14.321 -4.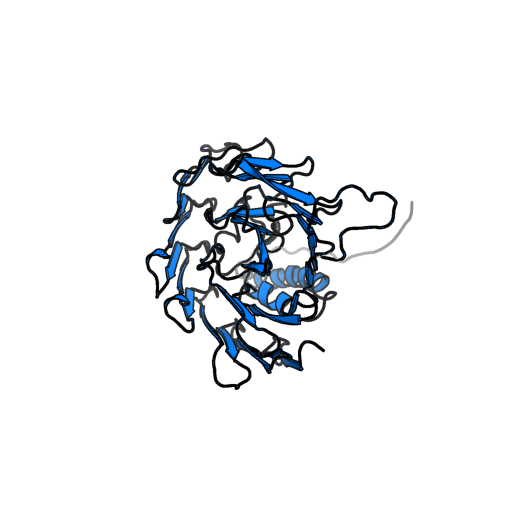037 1.00 88.25 319 ILE A N 1
ATOM 2428 C CA . ILE A 1 319 ? 17.181 -15.730 -3.660 1.00 88.25 319 ILE A CA 1
ATOM 2429 C C . ILE A 1 319 ? 16.655 -15.895 -2.230 1.00 88.25 319 ILE A C 1
ATOM 2431 O O . ILE A 1 319 ? 16.283 -17.008 -1.853 1.00 88.25 319 ILE A O 1
ATOM 2435 N N . MET A 1 320 ? 16.636 -14.827 -1.422 1.00 88.31 320 MET A N 1
ATOM 2436 C CA . MET A 1 320 ? 16.056 -14.892 -0.086 1.00 88.31 320 MET A CA 1
ATOM 2437 C C . MET A 1 320 ? 14.542 -15.136 -0.172 1.00 88.31 320 MET A C 1
ATOM 2439 O O . MET A 1 320 ? 13.867 -14.573 -1.044 1.00 88.31 320 MET A O 1
ATOM 2443 N N . PRO A 1 321 ? 13.979 -15.948 0.742 1.00 86.69 321 PRO A N 1
ATOM 2444 C CA . PRO A 1 321 ? 12.540 -16.162 0.808 1.00 86.69 321 PRO A CA 1
ATOM 2445 C C . PRO A 1 321 ? 11.767 -14.836 0.887 1.00 86.69 321 PRO A C 1
ATOM 2447 O O . PRO A 1 321 ? 12.068 -13.985 1.717 1.00 86.69 321 PRO A O 1
ATOM 2450 N N . GLY A 1 322 ? 10.764 -14.668 0.021 1.00 84.94 322 GLY A N 1
ATOM 2451 C CA . GLY A 1 322 ? 9.865 -13.505 0.017 1.00 84.94 322 GLY A CA 1
ATOM 2452 C C . GLY A 1 322 ? 10.321 -12.291 -0.807 1.00 84.94 322 GLY A C 1
ATOM 2453 O O . GLY A 1 322 ? 9.462 -11.466 -1.121 1.00 84.94 322 GLY A O 1
ATOM 2454 N N . VAL A 1 323 ? 11.599 -12.201 -1.204 1.00 86.88 323 VAL A N 1
ATOM 2455 C CA . VAL A 1 323 ? 12.164 -11.057 -1.961 1.00 86.88 323 VAL A CA 1
ATOM 2456 C C . VAL A 1 323 ? 11.831 -11.149 -3.455 1.00 86.88 323 VAL A C 1
ATOM 2458 O O . VAL A 1 323 ? 11.193 -10.271 -4.032 1.00 86.88 323 VAL A O 1
ATOM 2461 N N . GLY A 1 324 ? 12.204 -12.266 -4.085 1.00 89.56 324 GLY A N 1
ATOM 2462 C CA . GLY A 1 324 ? 11.951 -12.520 -5.503 1.00 89.56 324 GLY A CA 1
ATOM 2463 C C . GLY A 1 324 ? 12.911 -11.801 -6.461 1.00 89.56 324 GLY A C 1
ATOM 2464 O O . GLY A 1 324 ? 13.673 -10.907 -6.105 1.00 89.56 324 GLY A O 1
ATOM 2465 N N . THR A 1 325 ? 12.897 -12.218 -7.730 1.00 91.88 325 THR A N 1
ATOM 2466 C CA . THR A 1 325 ? 13.831 -11.718 -8.759 1.00 91.88 325 THR A CA 1
ATOM 2467 C C . THR A 1 325 ? 13.402 -10.389 -9.380 1.00 91.88 325 THR A C 1
ATOM 2469 O O . THR A 1 325 ? 14.251 -9.611 -9.825 1.00 91.88 325 THR A O 1
ATOM 2472 N N . ASN A 1 326 ? 12.099 -10.088 -9.393 1.00 95.38 326 ASN A N 1
ATOM 2473 C CA . ASN A 1 326 ? 11.596 -8.802 -9.857 1.00 95.38 326 ASN A CA 1
ATOM 2474 C C . ASN A 1 326 ? 11.735 -7.740 -8.762 1.00 95.38 326 ASN A C 1
ATOM 2476 O O . ASN A 1 326 ? 10.829 -7.528 -7.962 1.00 95.38 326 ASN A O 1
ATOM 2480 N N . ARG A 1 327 ? 12.845 -7.002 -8.806 1.00 95.31 327 ARG A N 1
ATOM 2481 C CA . ARG A 1 327 ? 13.206 -5.992 -7.801 1.00 95.31 327 ARG A CA 1
ATOM 2482 C C . ARG A 1 327 ? 12.243 -4.807 -7.655 1.00 95.31 327 ARG A C 1
ATOM 2484 O O . ARG A 1 327 ? 12.426 -4.025 -6.734 1.00 95.31 327 ARG A O 1
ATOM 2491 N N . TYR A 1 328 ? 11.246 -4.649 -8.527 1.00 97.62 328 TYR A N 1
ATOM 2492 C CA . TYR A 1 328 ? 10.261 -3.557 -8.447 1.00 97.62 328 TYR A CA 1
ATOM 2493 C C . TYR A 1 328 ? 8.833 -4.060 -8.193 1.00 97.62 328 TYR A C 1
ATOM 2495 O O . TYR A 1 328 ? 7.919 -3.250 -8.044 1.00 97.62 328 TYR A O 1
ATOM 2503 N N . ALA A 1 329 ? 8.598 -5.376 -8.205 1.00 96.94 329 ALA A N 1
ATOM 2504 C CA . ALA A 1 329 ? 7.266 -5.921 -7.969 1.00 96.94 329 ALA A CA 1
ATOM 2505 C C . ALA A 1 329 ? 6.874 -5.749 -6.499 1.00 96.94 329 ALA A C 1
ATOM 2507 O O . ALA A 1 329 ? 7.657 -6.055 -5.605 1.00 96.94 329 ALA A O 1
ATOM 2508 N N . TYR A 1 330 ? 5.650 -5.290 -6.255 1.00 97.62 330 TYR A N 1
ATOM 2509 C CA . TYR A 1 330 ? 5.070 -5.302 -4.919 1.00 97.62 330 TYR A CA 1
ATOM 2510 C C . TYR A 1 330 ? 4.385 -6.646 -4.673 1.00 97.62 330 TYR A C 1
ATOM 2512 O O . TYR A 1 330 ? 3.634 -7.119 -5.531 1.00 97.62 330 TYR A O 1
ATOM 2520 N N . ALA A 1 331 ? 4.646 -7.259 -3.514 1.00 95.38 331 ALA A N 1
ATOM 2521 C CA . ALA A 1 331 ? 3.942 -8.454 -3.043 1.00 95.38 331 ALA A CA 1
ATOM 2522 C C . ALA A 1 331 ? 3.915 -9.626 -4.054 1.00 95.38 331 ALA A C 1
ATOM 2524 O O . ALA A 1 331 ? 2.950 -10.385 -4.115 1.00 95.38 331 ALA A O 1
ATOM 2525 N N . GLY A 1 332 ? 4.944 -9.757 -4.902 1.00 94.62 332 GLY A N 1
ATOM 2526 C CA . GLY A 1 332 ? 4.985 -10.772 -5.964 1.00 94.62 332 GLY A CA 1
ATOM 2527 C C . GLY A 1 332 ? 3.838 -10.675 -6.982 1.00 94.62 332 GLY A C 1
ATOM 2528 O O . GLY A 1 332 ? 3.498 -11.682 -7.592 1.00 94.62 332 GLY A O 1
ATOM 2529 N N . ASN A 1 333 ? 3.249 -9.485 -7.153 1.00 97.75 333 ASN A N 1
ATOM 2530 C CA . ASN A 1 333 ? 2.024 -9.220 -7.916 1.00 97.75 333 ASN A CA 1
ATOM 2531 C C . ASN A 1 333 ? 0.740 -9.847 -7.335 1.00 97.75 333 ASN A C 1
ATOM 2533 O O . ASN A 1 333 ? -0.251 -9.972 -8.050 1.00 97.75 333 ASN A O 1
ATOM 2537 N N . ASP A 1 334 ? 0.725 -10.182 -6.042 1.00 97.38 334 ASP A N 1
ATOM 2538 C CA . ASP A 1 334 ? -0.454 -10.690 -5.327 1.00 97.38 334 ASP A CA 1
ATOM 2539 C C . ASP A 1 334 ? -0.780 -9.839 -4.086 1.00 97.38 334 ASP A C 1
ATOM 2541 O O . ASP A 1 334 ? -0.671 -10.305 -2.946 1.00 97.38 334 ASP A O 1
ATOM 2545 N N . PRO A 1 335 ? -1.175 -8.567 -4.269 1.00 97.19 335 PRO A N 1
ATOM 2546 C CA . PRO A 1 335 ? -1.348 -7.636 -3.157 1.00 97.19 335 PRO A CA 1
ATOM 2547 C C . PRO A 1 335 ? -2.607 -7.921 -2.317 1.00 97.19 335 PRO A C 1
ATOM 2549 O O . PRO A 1 335 ? -2.825 -7.277 -1.299 1.00 97.19 335 PRO A O 1
ATOM 2552 N N . VAL A 1 336 ? -3.440 -8.889 -2.725 1.00 97.31 336 VAL A N 1
ATOM 2553 C CA . VAL A 1 336 ? -4.624 -9.337 -1.972 1.00 97.31 336 VAL A CA 1
ATOM 2554 C C . VAL A 1 336 ? -4.242 -10.367 -0.908 1.00 97.31 336 VAL A C 1
ATOM 2556 O O . VAL A 1 336 ? -4.845 -10.401 0.166 1.00 97.31 336 VAL A O 1
ATOM 2559 N N . ASN A 1 337 ? -3.252 -11.217 -1.192 1.00 95.62 337 ASN A N 1
ATOM 2560 C CA . ASN A 1 337 ? -2.870 -12.327 -0.316 1.00 95.62 337 ASN A CA 1
ATOM 2561 C C . ASN A 1 337 ? -1.503 -12.160 0.339 1.00 95.62 337 ASN A C 1
ATOM 2563 O O . ASN A 1 337 ? -1.166 -12.961 1.221 1.00 95.62 337 ASN A O 1
ATOM 2567 N N . LYS A 1 338 ? -0.720 -11.173 -0.098 1.00 94.75 338 LYS A N 1
ATOM 2568 C CA . LYS A 1 338 ? 0.624 -10.898 0.398 1.00 94.75 338 LYS A CA 1
ATOM 2569 C C . LYS A 1 338 ? 0.772 -9.413 0.723 1.00 94.75 338 LYS A C 1
ATOM 2571 O O . LYS A 1 338 ? 0.182 -8.562 0.066 1.00 94.75 338 LYS A O 1
ATOM 2576 N N . SER A 1 339 ? 1.590 -9.114 1.722 1.00 92.94 339 SER A N 1
ATOM 2577 C CA . SER A 1 339 ? 1.995 -7.756 2.090 1.00 92.94 339 SER A CA 1
ATOM 2578 C C . SER A 1 339 ? 3.511 -7.677 2.209 1.00 92.94 339 SER A C 1
ATOM 2580 O O . SER A 1 339 ? 4.164 -8.660 2.552 1.00 92.94 339 SER A O 1
ATOM 2582 N N . ASP A 1 340 ? 4.076 -6.506 1.937 1.00 94.19 340 ASP A N 1
ATOM 2583 C CA . ASP A 1 340 ? 5.500 -6.219 2.123 1.00 94.19 340 ASP A CA 1
ATOM 2584 C C . ASP A 1 340 ? 5.647 -4.984 3.024 1.00 94.19 340 ASP A C 1
ATOM 2586 O O . ASP A 1 340 ? 5.794 -3.862 2.548 1.00 94.19 340 ASP A O 1
ATOM 2590 N N . SER A 1 341 ? 5.495 -5.171 4.338 1.00 91.25 341 SER A N 1
ATOM 2591 C CA . SER A 1 341 ? 5.515 -4.063 5.308 1.00 91.25 341 SER A CA 1
ATOM 2592 C C . SER A 1 341 ? 6.923 -3.524 5.576 1.00 91.25 341 SER A C 1
ATOM 2594 O O . SER A 1 341 ? 7.071 -2.365 5.960 1.00 91.25 341 SER A O 1
ATOM 2596 N N . ASN A 1 342 ? 7.965 -4.340 5.376 1.00 90.12 342 ASN A N 1
ATOM 2597 C CA . ASN A 1 342 ? 9.357 -3.917 5.564 1.00 90.12 342 ASN A CA 1
ATOM 2598 C C . ASN A 1 342 ? 9.989 -3.346 4.288 1.00 90.12 342 ASN A C 1
ATOM 2600 O O . ASN A 1 342 ? 11.066 -2.755 4.366 1.00 90.12 342 ASN A O 1
ATOM 2604 N N . GLY A 1 343 ? 9.318 -3.506 3.145 1.00 92.69 343 GLY A N 1
ATOM 2605 C CA . GLY A 1 343 ? 9.783 -3.032 1.859 1.00 92.69 343 GLY A CA 1
ATOM 2606 C C . GLY A 1 343 ? 10.905 -3.886 1.284 1.00 92.69 343 GLY A C 1
ATOM 2607 O O . GLY A 1 343 ? 11.672 -3.352 0.502 1.00 92.69 343 GLY A O 1
ATOM 2608 N N . HIS A 1 344 ? 11.026 -5.165 1.621 1.00 91.31 344 HIS A N 1
ATOM 2609 C CA . HIS A 1 344 ? 12.023 -6.090 1.061 1.00 91.31 344 HIS A CA 1
ATOM 2610 C C . HIS A 1 344 ? 11.466 -7.486 0.808 1.00 91.31 344 HIS A C 1
ATOM 2612 O O . HIS A 1 344 ? 11.818 -8.141 -0.168 1.00 91.31 344 HIS A O 1
ATOM 2618 N N . ALA A 1 345 ? 10.643 -7.987 1.724 1.00 87.50 345 ALA A N 1
ATOM 2619 C CA . ALA A 1 345 ? 10.179 -9.358 1.676 1.00 87.50 345 ALA A CA 1
ATOM 2620 C C . ALA A 1 345 ? 8.668 -9.399 1.839 1.00 87.50 345 ALA A C 1
ATOM 2622 O O . ALA A 1 345 ? 8.110 -9.058 2.884 1.00 87.50 345 ALA A O 1
ATOM 2623 N N . SER A 1 346 ? 8.009 -9.899 0.800 1.00 84.44 346 SER A N 1
ATOM 2624 C CA . SER A 1 346 ? 6.589 -10.192 0.862 1.00 84.44 346 SER A CA 1
ATOM 2625 C C . SER A 1 346 ? 6.313 -11.361 1.808 1.00 84.44 346 SER A C 1
ATOM 2627 O O . SER A 1 346 ? 6.986 -12.394 1.789 1.00 84.44 346 SER A O 1
ATOM 2629 N N . SER A 1 347 ? 5.281 -11.205 2.626 1.00 79.62 347 SER A N 1
ATOM 2630 C CA . SER A 1 347 ? 4.771 -12.216 3.542 1.00 79.62 347 SER A CA 1
ATOM 2631 C C . SER A 1 347 ? 3.340 -12.578 3.154 1.00 79.62 347 SER A C 1
ATOM 2633 O O . SER A 1 347 ? 2.537 -11.713 2.809 1.00 79.62 347 SER A O 1
ATOM 2635 N N . GLY A 1 348 ? 3.016 -13.872 3.156 1.00 68.31 348 GLY A N 1
ATOM 2636 C CA . GLY A 1 348 ? 1.653 -14.335 2.895 1.00 68.31 348 GLY A CA 1
ATOM 2637 C C . GLY A 1 348 ? 0.717 -14.069 4.074 1.00 68.31 348 GLY A C 1
ATOM 2638 O O . GLY A 1 348 ? 1.152 -13.975 5.222 1.00 68.31 348 GLY A O 1
ATOM 2639 N N . THR A 1 349 ? -0.589 -14.042 3.802 1.00 55.88 349 THR A N 1
ATOM 2640 C CA . THR A 1 349 ? -1.646 -13.819 4.808 1.00 55.88 349 THR A CA 1
ATOM 2641 C C . THR A 1 349 ? -1.537 -14.694 6.058 1.00 55.88 349 THR A C 1
ATOM 2643 O O . THR A 1 349 ? -1.874 -14.220 7.133 1.00 55.88 349 THR A O 1
ATOM 2646 N N . LEU A 1 350 ? -1.034 -15.929 5.967 1.00 49.22 350 LEU A N 1
ATOM 2647 C CA . LEU A 1 350 ? -0.816 -16.801 7.133 1.00 49.22 350 LEU A CA 1
ATOM 2648 C C . LEU A 1 350 ? 0.271 -16.281 8.092 1.00 49.22 350 LEU A C 1
ATOM 2650 O O . LEU A 1 350 ? 0.089 -16.370 9.301 1.00 49.22 350 LEU A O 1
ATOM 2654 N N . LEU A 1 351 ? 1.367 -15.713 7.575 1.00 47.59 351 LEU A N 1
ATOM 2655 C CA . LEU A 1 351 ? 2.457 -15.156 8.389 1.00 47.59 351 LEU A CA 1
ATOM 2656 C C . LEU A 1 351 ? 2.119 -13.753 8.894 1.00 47.59 351 LEU A C 1
ATOM 2658 O O . LEU A 1 351 ? 2.352 -13.465 10.065 1.00 47.59 351 LEU A O 1
ATOM 2662 N N . ALA A 1 352 ? 1.473 -12.930 8.061 1.00 46.06 352 ALA A N 1
ATOM 2663 C CA . ALA A 1 352 ? 0.915 -11.654 8.498 1.00 46.06 352 ALA A CA 1
ATOM 2664 C C . ALA A 1 352 ? -0.116 -11.862 9.623 1.00 46.06 352 ALA A C 1
ATOM 2666 O O . ALA A 1 352 ? -0.089 -11.146 10.612 1.00 46.06 352 ALA A O 1
ATOM 2667 N N . GLN A 1 353 ? -0.965 -12.896 9.540 1.00 45.41 353 GLN A N 1
ATOM 2668 C CA . GLN A 1 353 ? -1.893 -13.276 10.613 1.00 45.41 353 GLN A CA 1
ATOM 2669 C C . GLN A 1 353 ? -1.184 -13.842 11.854 1.00 45.41 353 GLN A C 1
ATOM 2671 O O . GLN A 1 353 ? -1.638 -13.591 12.965 1.00 45.41 353 GLN A O 1
ATOM 2676 N N . TYR A 1 354 ? -0.088 -14.592 11.702 1.00 43.19 354 TYR A N 1
ATOM 2677 C CA . TYR A 1 354 ? 0.639 -15.172 12.839 1.00 43.19 354 TYR A CA 1
ATOM 2678 C C . TYR A 1 354 ? 1.408 -14.107 13.644 1.00 43.19 354 TYR A C 1
ATOM 2680 O O . TYR A 1 354 ? 1.251 -14.051 14.864 1.00 43.19 354 TYR A O 1
ATOM 2688 N N . ALA A 1 355 ? 2.133 -13.207 12.968 1.00 41.38 355 ALA A N 1
ATOM 2689 C CA . ALA A 1 355 ? 2.832 -12.072 13.586 1.00 41.38 355 ALA A CA 1
ATOM 2690 C C . ALA A 1 355 ? 1.865 -11.007 14.141 1.00 41.38 355 ALA A C 1
ATOM 2692 O O . ALA A 1 355 ? 2.165 -10.318 15.110 1.00 41.38 355 ALA A O 1
ATOM 2693 N N . MET A 1 356 ? 0.665 -10.886 13.560 1.00 47.06 356 MET A N 1
ATOM 2694 C CA . MET A 1 356 ? -0.354 -9.933 14.011 1.00 47.06 356 MET A CA 1
ATOM 2695 C C . MET A 1 356 ? -1.018 -10.330 15.342 1.00 47.06 356 MET A C 1
ATOM 2697 O O . MET A 1 356 ? -1.525 -9.455 16.039 1.00 47.06 356 MET A O 1
ATOM 2701 N N . TRP A 1 357 ? -1.031 -11.618 15.724 1.00 49.03 357 TRP A N 1
ATOM 2702 C CA . TRP A 1 357 ? -1.898 -12.099 16.815 1.00 49.03 357 TRP A CA 1
ATOM 2703 C C . TRP A 1 357 ? -1.226 -12.939 17.914 1.00 49.03 357 TRP A C 1
ATOM 2705 O O . TRP A 1 357 ? -1.938 -13.376 18.825 1.00 49.03 357 TRP A O 1
ATOM 2715 N N . ARG A 1 358 ? 0.104 -13.129 17.905 1.00 39.69 358 ARG A N 1
ATOM 2716 C CA . ARG A 1 358 ? 0.857 -13.544 19.106 1.00 39.69 358 ARG A CA 1
ATOM 2717 C C . ARG A 1 358 ? 1.525 -12.332 19.749 1.00 39.69 358 ARG A C 1
ATOM 2719 O O . ARG A 1 358 ? 2.324 -11.635 19.145 1.00 39.69 358 ARG A O 1
ATOM 2726 N N . GLN A 1 359 ? 1.190 -12.090 21.010 1.00 48.31 359 GLN A N 1
ATOM 2727 C CA . GLN A 1 359 ? 1.799 -11.048 21.833 1.00 48.31 359 GLN A CA 1
ATOM 2728 C C . GLN A 1 359 ? 3.189 -11.478 22.337 1.00 48.31 359 GLN A C 1
ATOM 2730 O O . GLN A 1 359 ? 3.316 -11.752 23.529 1.00 48.31 359 GLN A O 1
ATOM 2735 N N . ASP A 1 360 ? 4.222 -11.568 21.489 1.00 35.56 360 ASP A N 1
ATOM 2736 C CA . ASP A 1 360 ? 5.583 -11.766 22.018 1.00 35.56 360 ASP A CA 1
ATOM 2737 C C . ASP A 1 360 ? 6.717 -11.242 21.104 1.00 35.56 360 ASP A C 1
ATOM 2739 O O . ASP A 1 360 ? 7.130 -11.935 20.175 1.00 35.56 360 ASP A O 1
ATOM 2743 N N . PRO A 1 361 ? 7.303 -10.060 21.389 1.00 38.28 361 PRO A N 1
ATOM 2744 C CA . PRO A 1 361 ? 8.386 -9.478 20.582 1.00 38.28 361 PRO A CA 1
ATOM 2745 C C . PRO A 1 361 ? 9.683 -10.307 20.541 1.00 38.28 361 PRO A C 1
ATOM 2747 O O . PRO A 1 361 ? 10.577 -10.011 19.753 1.00 38.28 361 PRO A O 1
ATOM 2750 N N . ILE A 1 362 ? 9.836 -11.305 21.420 1.00 35.88 362 ILE A N 1
ATOM 2751 C CA . ILE A 1 362 ? 11.035 -12.158 21.511 1.00 35.88 362 ILE A CA 1
ATOM 2752 C C . ILE A 1 362 ? 10.848 -13.486 20.748 1.00 35.88 362 ILE A C 1
ATOM 2754 O O . ILE A 1 362 ? 11.836 -14.099 20.344 1.00 35.88 362 ILE A O 1
ATOM 2758 N N . GLY A 1 363 ? 9.604 -13.914 20.496 1.00 35.12 363 GLY A N 1
ATOM 2759 C CA . GLY A 1 363 ? 9.297 -15.142 19.749 1.00 35.12 363 GLY A CA 1
ATOM 2760 C C . GLY A 1 363 ? 9.449 -14.990 18.234 1.00 35.12 363 GLY A C 1
ATOM 2761 O O . GLY A 1 363 ? 9.912 -15.914 17.572 1.00 35.12 363 GLY A O 1
ATOM 2762 N N . ASP A 1 364 ? 9.165 -13.800 17.696 1.00 43.16 364 ASP A N 1
ATOM 2763 C CA . ASP A 1 364 ? 9.163 -13.535 16.247 1.00 43.16 364 ASP A CA 1
ATOM 2764 C C . ASP A 1 364 ? 10.534 -13.740 15.577 1.00 43.16 364 ASP A C 1
ATOM 2766 O O . ASP A 1 364 ? 10.617 -14.092 14.401 1.00 43.16 364 ASP A O 1
ATOM 2770 N N . LEU A 1 365 ? 11.624 -13.579 16.331 1.00 37.25 365 LEU A N 1
ATOM 2771 C CA . LEU A 1 365 ? 12.994 -13.766 15.841 1.00 37.25 365 LEU A CA 1
ATOM 2772 C C . LEU A 1 365 ? 13.464 -15.231 15.905 1.00 37.25 365 LEU A C 1
ATOM 2774 O O . LEU A 1 365 ? 14.360 -15.620 15.156 1.00 37.25 365 LEU A O 1
ATOM 2778 N N . LEU A 1 366 ? 12.863 -16.046 16.777 1.00 35.66 366 LEU A N 1
ATOM 2779 C CA . LEU A 1 366 ? 13.168 -17.473 16.922 1.00 35.66 366 LEU A CA 1
ATOM 2780 C C . LEU A 1 366 ? 12.291 -18.328 15.994 1.00 35.66 366 LEU A C 1
ATOM 2782 O O . LEU A 1 366 ? 12.812 -19.224 15.333 1.00 35.66 366 LEU A O 1
ATOM 2786 N N . ASP A 1 367 ? 11.010 -17.983 15.836 1.00 40.31 367 ASP A N 1
ATOM 2787 C CA . ASP A 1 367 ? 10.065 -18.725 14.991 1.00 40.31 367 ASP A CA 1
ATOM 2788 C C . ASP A 1 367 ? 10.309 -18.488 13.489 1.00 40.31 367 ASP A C 1
ATOM 2790 O O . ASP A 1 367 ? 10.170 -19.416 12.691 1.00 40.31 367 ASP A O 1
ATOM 2794 N N . ALA A 1 368 ? 10.755 -17.291 13.079 1.00 40.25 368 ALA A N 1
ATOM 2795 C CA . ALA A 1 368 ? 11.188 -17.046 11.696 1.00 40.25 368 ALA A CA 1
ATOM 2796 C C . ALA A 1 368 ? 12.395 -17.923 11.298 1.00 40.25 368 ALA A C 1
ATOM 2798 O O . ALA A 1 368 ? 12.555 -18.274 10.127 1.00 40.25 368 ALA A O 1
ATOM 2799 N N . LEU A 1 369 ? 13.217 -18.319 12.277 1.00 38.75 369 LEU A N 1
ATOM 2800 C CA . LEU A 1 369 ? 14.370 -19.196 12.087 1.00 38.75 369 LEU A CA 1
ATOM 2801 C C . LEU A 1 369 ? 13.982 -20.688 12.158 1.00 38.75 369 LEU A C 1
ATOM 2803 O O . LEU A 1 369 ? 14.499 -21.491 11.380 1.00 38.75 369 LEU A O 1
ATOM 2807 N N . GLU A 1 370 ? 13.050 -21.068 13.039 1.00 39.19 370 GLU A N 1
ATOM 2808 C CA . GLU A 1 370 ? 12.587 -22.457 13.196 1.00 39.19 370 GLU A CA 1
ATOM 2809 C C . GLU A 1 370 ? 11.599 -22.896 12.095 1.00 39.19 370 GLU A C 1
ATOM 2811 O O . GLU A 1 370 ? 11.637 -24.044 11.650 1.00 39.19 370 GLU A O 1
ATOM 2816 N N . LEU A 1 371 ? 10.779 -21.990 11.548 1.00 42.09 371 LEU A N 1
ATOM 2817 C CA . LEU A 1 371 ? 9.859 -22.307 10.444 1.00 42.09 371 LEU A CA 1
ATOM 2818 C C . LEU A 1 371 ? 10.581 -22.431 9.088 1.00 42.09 371 LEU A C 1
ATOM 2820 O O . LEU A 1 371 ? 10.174 -23.226 8.237 1.00 42.09 371 LEU A O 1
ATOM 2824 N N . ALA A 1 372 ? 11.700 -21.717 8.910 1.00 41.03 372 ALA A N 1
ATOM 2825 C CA . ALA A 1 372 ? 12.616 -21.932 7.789 1.00 41.03 372 ALA A CA 1
ATOM 2826 C C . ALA A 1 372 ? 13.263 -23.332 7.833 1.00 41.03 372 ALA A C 1
ATOM 2828 O O . ALA A 1 372 ? 13.555 -23.907 6.784 1.00 41.03 372 ALA A O 1
ATOM 2829 N N . ALA A 1 373 ? 13.428 -23.915 9.027 1.00 37.62 373 ALA A N 1
ATOM 2830 C CA . ALA A 1 373 ? 13.888 -25.292 9.197 1.00 37.62 373 ALA A CA 1
ATOM 2831 C C . ALA A 1 373 ? 12.755 -26.324 9.002 1.00 37.62 373 ALA A C 1
ATOM 2833 O O . ALA A 1 373 ? 12.984 -27.372 8.402 1.00 37.62 373 ALA A O 1
ATOM 2834 N N . GLY A 1 374 ? 11.524 -26.020 9.429 1.00 34.44 374 GLY A N 1
ATOM 2835 C CA . GLY A 1 374 ? 10.367 -26.922 9.306 1.00 34.44 374 GLY A CA 1
ATOM 2836 C C . GLY A 1 374 ? 9.844 -27.128 7.875 1.00 34.44 374 GLY A C 1
ATOM 2837 O O . GLY A 1 374 ? 9.315 -28.194 7.556 1.00 34.44 374 GLY A O 1
ATOM 2838 N N . LEU A 1 375 ? 10.037 -26.162 6.969 1.00 37.16 375 LEU A N 1
ATOM 2839 C CA . LEU A 1 375 ? 9.695 -26.324 5.545 1.00 37.16 375 LEU A CA 1
ATOM 2840 C C . LEU A 1 375 ? 10.629 -27.298 4.803 1.00 37.16 375 LEU A C 1
ATOM 2842 O O . LEU A 1 375 ? 10.257 -27.812 3.748 1.00 37.16 375 LEU A O 1
ATOM 2846 N N . ALA A 1 376 ? 11.806 -27.608 5.358 1.00 33.06 376 ALA A N 1
ATOM 2847 C CA . ALA A 1 376 ? 12.711 -28.603 4.788 1.00 33.06 376 ALA A CA 1
ATOM 2848 C C . ALA A 1 376 ? 12.231 -30.052 5.013 1.00 33.06 376 ALA A C 1
ATOM 2850 O O . ALA A 1 376 ? 12.567 -30.929 4.216 1.00 33.06 376 ALA A O 1
ATOM 2851 N N . GLU A 1 377 ? 11.408 -30.322 6.034 1.00 37.28 377 GLU A N 1
ATOM 2852 C CA . GLU A 1 377 ? 10.905 -31.680 6.305 1.00 37.28 377 GLU A CA 1
ATOM 2853 C C . GLU A 1 377 ? 9.686 -32.061 5.450 1.00 37.28 377 GLU A C 1
ATOM 2855 O O . GLU A 1 377 ? 9.521 -33.234 5.119 1.00 37.28 377 GLU A O 1
ATOM 2860 N N . PHE A 1 378 ? 8.884 -31.098 4.978 1.00 28.47 378 PHE A N 1
ATOM 2861 C CA . PHE A 1 378 ? 7.720 -31.408 4.131 1.00 28.47 378 PHE A CA 1
ATOM 2862 C C . PHE A 1 378 ? 8.087 -31.727 2.667 1.00 28.47 378 PHE A C 1
ATOM 2864 O O . PHE A 1 378 ? 7.297 -32.324 1.939 1.00 28.47 378 PHE A O 1
ATOM 2871 N N . VAL A 1 379 ? 9.310 -31.397 2.231 1.00 35.19 379 VAL A N 1
ATOM 2872 C CA . VAL A 1 379 ? 9.836 -31.763 0.897 1.00 35.19 379 VAL A CA 1
ATOM 2873 C C . VAL A 1 379 ? 10.570 -33.122 0.926 1.00 35.19 379 VAL A C 1
ATOM 2875 O O . VAL A 1 379 ? 10.849 -33.708 -0.120 1.00 35.19 379 VAL A O 1
ATOM 2878 N N . GLY A 1 380 ? 10.833 -33.682 2.116 1.00 31.95 380 GLY A N 1
ATOM 2879 C CA . GLY A 1 380 ? 11.599 -34.922 2.304 1.00 31.95 380 GLY A CA 1
ATOM 2880 C C . GLY A 1 380 ? 10.842 -36.236 2.060 1.00 31.95 380 GLY A C 1
ATOM 2881 O O . GLY A 1 380 ? 11.478 -37.261 1.820 1.00 31.95 380 GLY A O 1
ATOM 2882 N N . GLU A 1 381 ? 9.505 -36.237 2.056 1.00 34.06 381 GLU A N 1
ATOM 2883 C CA . GLU A 1 381 ? 8.705 -37.468 1.882 1.00 34.06 381 GLU A CA 1
ATOM 2884 C C . GLU A 1 381 ? 8.276 -37.745 0.423 1.00 34.06 381 GLU A C 1
ATOM 2886 O O . GLU A 1 381 ? 7.582 -38.721 0.142 1.00 34.06 381 GLU A O 1
ATOM 2891 N N . GLY A 1 382 ? 8.728 -36.935 -0.543 1.00 29.36 382 GLY A N 1
ATOM 2892 C CA . GLY A 1 382 ? 8.360 -37.070 -1.960 1.00 29.36 382 GLY A CA 1
ATOM 2893 C C . GLY A 1 382 ? 9.314 -37.884 -2.844 1.00 29.36 382 GLY A C 1
ATOM 2894 O O . GLY A 1 382 ? 9.004 -38.108 -4.013 1.00 29.36 382 GLY A O 1
ATOM 2895 N N . ILE A 1 383 ? 10.474 -38.328 -2.340 1.00 33.75 383 ILE A N 1
ATOM 2896 C CA . ILE A 1 383 ? 11.510 -38.979 -3.169 1.00 33.75 383 ILE A CA 1
ATOM 2897 C C . ILE A 1 383 ? 12.051 -40.260 -2.514 1.00 33.75 383 ILE A C 1
ATOM 2899 O O . ILE A 1 383 ? 13.250 -40.439 -2.351 1.00 33.75 383 ILE A O 1
ATOM 2903 N N . ASN A 1 384 ? 11.173 -41.200 -2.167 1.00 29.62 384 ASN A N 1
ATOM 2904 C CA . ASN A 1 384 ? 11.561 -42.599 -1.935 1.00 29.62 384 ASN A CA 1
ATOM 2905 C C . ASN A 1 384 ? 10.796 -43.506 -2.897 1.00 29.62 384 ASN A C 1
ATOM 2907 O O . ASN A 1 384 ? 9.958 -44.318 -2.518 1.00 29.62 384 ASN A O 1
ATOM 2911 N N . GLY A 1 385 ? 11.072 -43.321 -4.185 1.00 30.97 385 GLY A N 1
ATOM 2912 C CA . GLY A 1 385 ? 10.395 -44.033 -5.261 1.00 30.97 385 GLY A CA 1
ATOM 2913 C C . GLY A 1 385 ? 11.252 -44.218 -6.504 1.00 30.97 385 GLY A C 1
ATOM 2914 O O . GLY A 1 385 ? 10.718 -44.166 -7.600 1.00 30.97 385 GLY A O 1
ATOM 2915 N N . CYS A 1 386 ? 12.568 -44.400 -6.370 1.00 27.58 386 CYS A N 1
ATOM 2916 C CA . CYS A 1 386 ? 13.372 -45.016 -7.427 1.00 27.58 386 CYS A CA 1
ATOM 2917 C C . CYS A 1 386 ? 14.701 -45.510 -6.853 1.00 27.58 386 CYS A C 1
ATOM 2919 O O . CYS A 1 386 ? 15.520 -44.734 -6.369 1.00 27.58 386 CYS A O 1
ATOM 2921 N N . GLY A 1 387 ? 14.882 -46.829 -6.855 1.00 25.83 387 GLY A N 1
ATOM 2922 C CA . GLY A 1 387 ? 16.062 -47.474 -6.307 1.00 25.83 387 GLY A CA 1
ATOM 2923 C C . GLY A 1 387 ? 17.285 -47.311 -7.200 1.00 25.83 387 GLY A C 1
ATOM 2924 O O . GLY A 1 387 ? 17.233 -47.587 -8.395 1.00 25.83 387 GLY A O 1
ATOM 2925 N N . CYS A 1 388 ? 18.419 -47.000 -6.580 1.00 26.64 388 CYS A N 1
ATOM 2926 C CA . CYS A 1 388 ? 19.713 -47.479 -7.047 1.00 26.64 388 CYS A CA 1
ATOM 2927 C C . CYS A 1 388 ? 20.625 -47.722 -5.840 1.00 26.64 388 CYS A C 1
ATOM 2929 O O . CYS A 1 388 ? 20.919 -46.837 -5.044 1.00 26.64 388 CYS A O 1
ATOM 2931 N N . VAL A 1 389 ? 21.021 -48.983 -5.718 1.00 27.12 389 VAL A N 1
ATOM 2932 C CA . VAL A 1 389 ? 21.963 -49.567 -4.765 1.00 27.12 389 VAL A CA 1
ATOM 2933 C C . VAL A 1 389 ? 23.347 -48.947 -4.945 1.00 27.12 389 VAL A C 1
ATOM 2935 O O . VAL A 1 389 ? 23.827 -48.962 -6.067 1.00 27.12 389 VAL A O 1
ATOM 2938 N N . PHE A 1 390 ? 24.021 -48.530 -3.866 1.00 26.05 390 PHE A N 1
ATOM 2939 C CA . PHE A 1 390 ? 25.453 -48.806 -3.668 1.00 26.05 390 PHE A CA 1
ATOM 2940 C C . PHE A 1 390 ? 25.824 -48.786 -2.175 1.00 26.05 390 PHE A C 1
ATOM 2942 O O . PHE A 1 390 ? 25.587 -47.832 -1.443 1.00 26.05 390 PHE A O 1
ATOM 2949 N N . SER A 1 391 ? 26.388 -49.911 -1.745 1.00 26.84 391 SER A N 1
ATOM 2950 C CA . SER A 1 391 ? 26.917 -50.247 -0.423 1.00 26.84 391 SER A CA 1
ATOM 2951 C C . SER A 1 391 ? 28.270 -49.585 -0.138 1.00 26.84 391 SER A C 1
ATOM 2953 O O . SER A 1 391 ? 29.108 -49.537 -1.037 1.00 26.84 391 SER A O 1
ATOM 2955 N N . GLY A 1 392 ? 28.565 -49.233 1.120 1.00 26.86 392 GLY A N 1
ATOM 2956 C CA . GLY A 1 392 ? 29.935 -48.881 1.516 1.00 26.86 392 GLY A CA 1
ATOM 2957 C C . GLY A 1 392 ? 30.108 -48.446 2.970 1.00 26.86 392 GLY A C 1
ATOM 2958 O O . GLY A 1 392 ? 30.044 -47.272 3.290 1.00 26.86 392 GLY A O 1
ATOM 2959 N N . THR A 1 393 ? 30.344 -49.423 3.838 1.00 28.30 393 THR A N 1
ATOM 2960 C CA . THR A 1 393 ? 30.664 -49.376 5.277 1.00 28.30 393 THR A CA 1
ATOM 2961 C C . THR A 1 393 ? 31.834 -48.465 5.696 1.00 28.30 393 THR A C 1
ATOM 2963 O O . THR A 1 393 ? 32.870 -48.478 5.036 1.00 28.30 393 THR A O 1
ATOM 2966 N N . GLY A 1 394 ? 31.767 -47.858 6.895 1.00 26.67 394 GLY A N 1
ATOM 2967 C CA . GLY A 1 394 ? 32.967 -47.410 7.631 1.00 26.67 394 GLY A CA 1
ATOM 2968 C C . GLY A 1 394 ? 32.714 -46.515 8.853 1.00 26.67 394 GLY A C 1
ATOM 2969 O O . GLY A 1 394 ? 32.462 -45.329 8.710 1.00 26.67 394 GLY A O 1
ATOM 2970 N N . LYS A 1 395 ? 32.800 -47.090 10.061 1.00 29.14 395 LYS A N 1
ATOM 2971 C CA . LYS A 1 395 ? 32.670 -46.439 11.385 1.00 29.14 395 LYS A CA 1
ATOM 2972 C C . LYS A 1 395 ? 33.898 -45.569 11.780 1.00 29.14 395 LYS A C 1
ATOM 2974 O O . LYS A 1 395 ? 34.952 -45.717 11.169 1.00 29.14 395 LYS A O 1
ATOM 2979 N N . PRO A 1 396 ? 33.779 -44.717 12.828 1.00 38.91 396 PRO A N 1
ATOM 2980 C CA . PRO A 1 396 ? 34.660 -43.576 13.108 1.00 38.91 396 PRO A CA 1
ATOM 2981 C C . PRO A 1 396 ? 35.779 -43.871 14.124 1.00 38.91 396 PRO A C 1
ATOM 2983 O O . PRO A 1 396 ? 35.686 -44.820 14.903 1.00 38.91 396 PRO A O 1
ATOM 2986 N N . ALA A 1 397 ? 36.786 -42.991 14.197 1.00 29.66 397 ALA A N 1
ATOM 2987 C CA . ALA A 1 397 ? 37.687 -42.895 15.347 1.00 29.66 397 ALA A CA 1
ATOM 2988 C C . ALA A 1 397 ? 38.168 -41.453 15.586 1.00 29.66 397 ALA A C 1
ATOM 2990 O O . ALA A 1 397 ? 38.563 -40.744 14.666 1.00 29.66 397 ALA A O 1
ATOM 2991 N N . ALA A 1 398 ? 38.109 -41.057 16.856 1.00 30.89 398 ALA A N 1
ATOM 2992 C CA . ALA A 1 398 ? 38.537 -39.784 17.418 1.00 30.89 398 ALA A CA 1
ATOM 2993 C C . ALA A 1 398 ? 40.039 -39.751 17.783 1.00 30.89 398 ALA A C 1
ATOM 2995 O O . ALA A 1 398 ? 40.691 -40.796 17.821 1.00 30.89 398 ALA A O 1
ATOM 2996 N N . ARG A 1 399 ? 40.476 -38.547 18.207 1.00 29.31 399 ARG A N 1
ATOM 2997 C CA . ARG A 1 399 ? 41.777 -38.062 18.750 1.00 29.31 399 ARG A CA 1
ATOM 2998 C C . ARG A 1 399 ? 42.502 -37.190 17.716 1.00 29.31 399 ARG A C 1
ATOM 3000 O O . ARG A 1 399 ? 42.721 -37.635 16.605 1.00 29.31 399 ARG A O 1
ATOM 3007 N N . GLY A 1 400 ? 42.844 -35.928 17.969 1.00 25.02 400 GLY A N 1
ATOM 3008 C CA . GLY A 1 400 ? 43.287 -35.291 19.210 1.00 25.02 400 GLY A CA 1
ATOM 3009 C C . GLY A 1 400 ? 44.776 -34.971 19.053 1.00 25.02 400 GLY A C 1
ATOM 3010 O O . GLY A 1 400 ? 45.570 -35.901 18.962 1.00 25.02 400 GLY A O 1
ATOM 3011 N N . GLY A 1 401 ? 45.147 -33.690 19.004 1.00 27.02 401 GLY A N 1
ATOM 3012 C CA . GLY A 1 401 ? 46.550 -33.273 18.938 1.00 27.02 401 GLY A CA 1
ATOM 3013 C C . GLY A 1 401 ? 46.738 -31.853 18.412 1.00 27.02 401 GLY A C 1
ATOM 3014 O O . GLY A 1 401 ? 46.575 -31.610 17.224 1.00 27.02 401 GLY A O 1
ATOM 3015 N N . HIS A 1 402 ? 47.085 -30.948 19.325 1.00 33.84 402 HIS A N 1
ATOM 3016 C CA . HIS A 1 402 ? 47.616 -29.612 19.065 1.00 33.84 402 HIS A CA 1
ATOM 3017 C C . HIS A 1 402 ? 48.833 -29.639 18.128 1.00 33.84 402 HIS A C 1
ATOM 3019 O O . HIS A 1 402 ? 49.717 -30.474 18.323 1.00 33.84 402 HIS A O 1
ATOM 3025 N N . PHE A 1 403 ? 48.897 -28.686 17.197 1.00 37.06 403 PHE A N 1
ATOM 3026 C CA . PHE A 1 403 ? 49.853 -27.570 17.199 1.00 37.06 403 PHE A CA 1
ATOM 3027 C C . PHE A 1 403 ? 49.248 -26.385 16.450 1.00 37.06 403 PHE A C 1
ATOM 3029 O O . PHE A 1 403 ? 48.508 -26.642 15.474 1.00 37.06 403 PHE A O 1
#

Sequence (403 aa):
MLAAGLVGEADGQTKGIRYANGVVTRFTFSPERRWLTRIETIAPDGVTALMDYAYTRDAAGRITRIDGLTPSESWIYSHDDLDQLLTADNLGDDNRDETFTYNDGGNMLSRSSVGAYAYPTGLFAARPHAPLTAGMFRFAYDANGNATTDGSRTLAWDEANRLESVTLPSLAKVVFGYDADGARVRKAGAGGETLYPSADAEIDATGPLDPPAGDGTDVYAASAYTRYPWMDIKFAGSSPQVLHRDHLASVRMVTDASGNIVEATGYAPYGEPTNQAMTTQKSFIGERHDAETGLLFLNARYMDPVLGRFISPDDWDPIMPGVGTNRYAYAGNDPVNKSDSNGHASSGTLLAQYAMWRQDPIGDLLDALELAAGLAEFVGEGINGCGCVFSGTGKPAARGGHF

Secondary structure (DSSP, 8-state):
--EEEEEE-TTS-EEEEEETTS-EEEEEE-TTT--EEEEEEE-TTSS-EEEEEEEEE-TT--EEEEE-SSGGG-EEEEE-TTS-EEEEEETT-GGG-EEEEE-TT--EEEETTTEEEE---STT-SSTTS-SEETTEE-EE-TT--EEE-SS-EEEE-TTS-EEEEE-TTS-EEEEEE-TTS-EEEEEETTEEEEEEETTEEEEE-S--PPP-SSS--GGGG-EEEEEEETTEEEETTEEEEEEE-TT--EEEEE-TTS-EEEE--B-TTS-BSSS----SB-GGG-EEETTTTEEEETTEEEETTTTEESS---S-TTSTTT-S-TTBSGGG-TTTEE-SSSS--EEHHHHHHHHH---TTTHHHHHHHHHHHHHHHTTTS---------------------